Protein AF-A0A815UZZ3-F1 (afdb_monomer_lite)

InterPro domains:
  IPR026183 Taxilin family [PF09728] (114-418)
  IPR026183 Taxilin family [PTHR16127] (16-472)

Organism: Adineta ricciae (NCBI:txid249248)

Sequence (493 aa):
MTTTTTSDQQSEMTDENLAITSDEQLSQIIDSINLSTACEDSTNDDSQVQLSTAATRTSGQTAIGAKLVKKLETLAATSKENSDKSSSPTATGNDASSLIMNDPESRRNITKLAKSIMKGLTDSDTEKNLLTLATKVAELQEQQRTLLTKSNELEKRTTTYTRERDHISLENSRIIAAKTKLESLCRELHKHNQQIREESAQQQREDEAKRRELATKFQTTIDEIAAQLNDYSEKSAALREQNIQLSEQLPNVVKNYELRQKELETALKKRELELRLTEATLEQSNTLLNERNELVKQEKQVSEAERLLLNKKCEELAESEKTLRVQVQEYSDRYKEFQGAIQSSSQKVSSCHGEIEKMGKKIKKLEKERGDFQRRWEISEQNQKKASEDYRLLEKEKRQIDTKLEKFDKLSRALQQERTELQTTIKNLSKSSNDGDQSTVVADSSEKVSNGHHESKTDSVTPISTVTDENTPNAEPANLYDSELGRIANTVD

Structure (mmCIF, N/CA/C/O backbone):
data_AF-A0A815UZZ3-F1
#
_entry.id   AF-A0A815UZZ3-F1
#
loop_
_atom_site.group_PDB
_atom_site.id
_atom_site.type_symbol
_atom_site.label_atom_id
_atom_site.label_alt_id
_atom_site.label_comp_id
_atom_site.label_asym_id
_atom_site.label_entity_id
_atom_site.label_seq_id
_atom_site.pdbx_PDB_ins_code
_atom_site.Cartn_x
_atom_site.Cartn_y
_atom_site.Cartn_z
_atom_site.occupancy
_atom_site.B_iso_or_equiv
_atom_site.auth_seq_id
_atom_site.auth_comp_id
_atom_site.auth_asym_id
_atom_site.auth_atom_id
_atom_site.pdbx_PDB_model_num
ATOM 1 N N . MET A 1 1 ? 39.518 37.582 21.199 1.00 40.84 1 MET A N 1
ATOM 2 C CA . MET A 1 1 ? 38.629 37.327 22.355 1.00 40.84 1 MET A CA 1
ATOM 3 C C . MET A 1 1 ? 38.549 35.825 22.547 1.00 40.84 1 MET A C 1
ATOM 5 O O . MET A 1 1 ? 38.556 35.122 21.547 1.00 40.84 1 MET A O 1
ATOM 9 N N . THR A 1 2 ? 38.537 35.347 23.789 1.00 42.22 2 THR A N 1
ATOM 10 C CA . THR A 1 2 ? 38.596 33.916 24.132 1.00 42.22 2 THR A CA 1
ATOM 11 C C . THR A 1 2 ? 37.480 33.565 25.108 1.00 42.22 2 THR A C 1
ATOM 13 O O . THR A 1 2 ? 37.436 34.117 26.205 1.00 42.22 2 THR A O 1
ATOM 16 N N . THR A 1 3 ? 36.616 32.640 24.698 1.00 40.81 3 THR A N 1
ATOM 17 C CA . THR A 1 3 ? 35.542 32.009 25.482 1.00 40.81 3 THR A CA 1
ATOM 18 C C . THR A 1 3 ? 35.491 30.550 25.010 1.00 40.81 3 THR A C 1
ATOM 20 O O . THR A 1 3 ? 35.263 30.331 23.824 1.00 40.81 3 THR A O 1
ATOM 23 N N . THR A 1 4 ? 35.956 29.553 25.766 1.00 44.59 4 THR A N 1
ATOM 24 C CA . THR A 1 4 ? 35.408 29.013 27.031 1.00 44.59 4 THR A CA 1
ATOM 25 C C . THR A 1 4 ? 34.146 28.183 26.796 1.00 44.59 4 THR A C 1
ATOM 27 O O . THR A 1 4 ? 33.052 28.738 26.755 1.00 44.59 4 THR A O 1
ATOM 30 N N . THR A 1 5 ? 34.314 26.857 26.734 1.00 41.84 5 THR A N 1
ATOM 31 C CA . THR A 1 5 ? 33.225 25.869 26.824 1.00 41.84 5 THR A CA 1
ATOM 32 C C . THR A 1 5 ? 33.772 24.561 27.408 1.00 41.84 5 THR A C 1
ATOM 34 O O . THR A 1 5 ? 34.442 23.804 26.709 1.00 41.84 5 THR A O 1
ATOM 37 N N . THR A 1 6 ? 33.511 24.303 28.694 1.00 48.56 6 THR A N 1
ATOM 38 C CA . THR A 1 6 ? 33.882 23.043 29.370 1.00 48.56 6 THR A CA 1
ATOM 39 C C . THR A 1 6 ? 32.896 22.760 30.512 1.00 48.56 6 THR A C 1
ATOM 41 O O . THR A 1 6 ? 33.155 23.144 31.649 1.00 48.56 6 THR A O 1
ATOM 44 N N . SER A 1 7 ? 31.727 22.173 30.218 1.00 49.84 7 SER A N 1
ATOM 45 C CA . SER A 1 7 ? 30.685 21.906 31.232 1.00 49.84 7 SER A CA 1
ATOM 46 C C . SER A 1 7 ? 29.602 20.914 30.756 1.00 49.84 7 SER A C 1
ATOM 48 O O . SER A 1 7 ? 28.433 21.274 30.727 1.00 49.84 7 SER A O 1
ATOM 50 N N . ASP A 1 8 ? 29.968 19.673 30.411 1.00 49.50 8 ASP A N 1
ATOM 51 C CA . ASP A 1 8 ? 29.010 18.630 29.968 1.00 49.50 8 ASP A CA 1
ATOM 52 C C . ASP A 1 8 ? 29.375 17.214 30.485 1.00 49.50 8 ASP A C 1
ATOM 54 O O . ASP A 1 8 ? 29.309 16.229 29.760 1.00 49.50 8 ASP A O 1
ATOM 58 N N . GLN A 1 9 ? 29.820 17.089 31.746 1.00 51.16 9 GLN A N 1
ATOM 59 C CA . GLN A 1 9 ? 30.156 15.784 32.368 1.00 51.16 9 GLN A CA 1
ATOM 60 C C . GLN A 1 9 ? 29.661 15.626 33.822 1.00 51.16 9 GLN A C 1
ATOM 62 O O . GLN A 1 9 ? 30.222 14.858 34.599 1.00 51.16 9 GLN A O 1
ATOM 67 N N . GLN A 1 10 ? 28.614 16.360 34.219 1.00 49.00 10 GLN A N 1
ATOM 68 C CA . GLN A 1 10 ? 27.991 16.218 35.550 1.00 49.00 10 GLN A CA 1
ATOM 69 C C . GLN A 1 10 ? 26.473 15.970 35.522 1.00 49.00 10 GLN A C 1
ATOM 71 O O . GLN A 1 10 ? 25.882 15.846 36.589 1.00 49.00 10 GLN A O 1
ATOM 76 N N . SER A 1 11 ? 25.849 15.852 34.341 1.00 51.97 11 SER A N 1
ATOM 77 C CA . SER A 1 11 ? 24.396 15.628 34.222 1.00 51.97 11 SER A CA 1
ATOM 78 C C . SER A 1 11 ? 23.978 14.163 34.035 1.00 51.97 11 SER A C 1
ATOM 80 O O . SER A 1 11 ? 22.811 13.861 34.233 1.00 51.97 11 SER A O 1
ATOM 82 N N . GLU A 1 12 ? 24.877 13.246 33.656 1.00 52.84 12 GLU A N 1
ATOM 83 C CA . GLU A 1 12 ? 24.492 11.841 33.395 1.00 52.84 12 GLU A CA 1
ATOM 84 C C . GLU A 1 12 ? 24.371 10.998 34.679 1.00 52.84 12 GLU A C 1
ATOM 86 O O . GLU A 1 12 ? 23.471 10.170 34.791 1.00 52.84 12 GLU A O 1
ATOM 91 N N . MET A 1 13 ? 25.210 11.235 35.698 1.00 50.84 13 MET A N 1
ATOM 92 C CA . MET A 1 13 ? 25.187 10.424 36.932 1.00 50.84 13 MET A CA 1
ATOM 93 C C . MET A 1 13 ? 23.983 10.695 37.853 1.00 50.84 13 MET A C 1
ATOM 95 O O . MET A 1 13 ? 23.761 9.931 38.795 1.00 50.84 13 MET A O 1
ATOM 99 N N . THR A 1 14 ? 23.218 11.772 37.646 1.00 56.09 14 THR A N 1
ATOM 100 C CA . THR A 1 14 ? 22.005 12.035 38.442 1.00 56.09 14 THR A CA 1
ATOM 101 C C . THR A 1 14 ? 20.847 11.146 38.017 1.00 56.09 14 THR A C 1
ATOM 103 O O . THR A 1 14 ? 20.116 10.652 38.874 1.00 56.09 14 THR A O 1
ATOM 106 N N . ASP A 1 15 ? 20.714 10.896 36.717 1.00 54.84 15 ASP A N 1
ATOM 107 C CA . ASP A 1 15 ? 19.527 10.259 36.152 1.00 54.84 15 ASP A CA 1
ATOM 108 C C . ASP A 1 15 ? 19.588 8.730 36.308 1.00 54.84 15 ASP A C 1
ATOM 110 O O . ASP A 1 15 ? 18.574 8.117 36.640 1.00 54.84 15 ASP A O 1
ATOM 114 N N . GLU A 1 16 ? 20.779 8.115 36.222 1.00 55.72 16 GLU A N 1
ATOM 115 C CA . GLU A 1 16 ? 20.967 6.699 36.593 1.00 55.72 16 GLU A CA 1
ATOM 116 C C . GLU A 1 16 ? 20.624 6.436 38.069 1.00 55.72 16 GLU A C 1
ATOM 118 O O . GLU A 1 16 ? 19.919 5.476 38.379 1.00 55.72 16 GLU A O 1
ATOM 123 N N . ASN A 1 17 ? 21.054 7.303 38.996 1.00 54.53 17 ASN A N 1
ATOM 124 C CA . ASN A 1 17 ? 20.711 7.150 40.416 1.00 54.53 17 ASN A CA 1
ATOM 125 C C . ASN A 1 17 ? 19.205 7.334 40.669 1.00 54.53 17 ASN A C 1
ATOM 127 O O . ASN A 1 17 ? 18.634 6.643 41.516 1.00 54.53 17 ASN A O 1
ATOM 131 N N . LEU A 1 18 ? 18.546 8.229 39.927 1.00 55.91 18 LEU A N 1
ATOM 132 C CA . LEU A 1 18 ? 17.100 8.426 40.020 1.00 55.91 18 LEU A CA 1
ATOM 133 C C . LEU A 1 18 ? 16.324 7.210 39.475 1.00 55.91 18 LEU A C 1
ATOM 135 O O . LEU A 1 18 ? 15.324 6.805 40.072 1.00 55.91 18 LEU A O 1
ATOM 139 N N . ALA A 1 19 ? 16.814 6.588 38.397 1.00 58.09 19 ALA A N 1
ATOM 140 C CA . ALA A 1 19 ? 16.261 5.351 37.844 1.00 58.09 19 ALA A CA 1
ATOM 141 C C . ALA A 1 19 ? 16.418 4.163 38.811 1.00 58.09 19 ALA A C 1
ATOM 143 O O . ALA A 1 19 ? 15.424 3.520 39.142 1.00 58.09 19 ALA A O 1
ATOM 144 N N . ILE A 1 20 ? 17.625 3.929 39.345 1.00 57.84 20 ILE A N 1
ATOM 145 C CA . ILE A 1 20 ? 17.899 2.845 40.310 1.00 57.84 20 ILE A CA 1
ATOM 146 C C . ILE A 1 20 ? 17.024 2.991 41.565 1.00 57.84 20 ILE A C 1
ATOM 148 O O . ILE A 1 20 ? 16.401 2.025 42.005 1.00 57.84 20 ILE A O 1
ATOM 152 N N . THR A 1 21 ? 16.898 4.213 42.097 1.00 60.72 21 THR A N 1
ATOM 153 C CA . THR A 1 21 ? 16.012 4.497 43.242 1.00 60.72 21 THR A CA 1
ATOM 154 C C . THR A 1 21 ? 14.542 4.186 42.924 1.00 60.72 21 THR A C 1
ATOM 156 O O . THR A 1 21 ? 13.797 3.766 43.807 1.00 60.72 21 THR A O 1
ATOM 159 N N . SER A 1 22 ? 14.107 4.366 41.673 1.00 65.44 22 SER A N 1
ATOM 160 C CA . SER A 1 22 ? 12.721 4.112 41.259 1.00 65.44 22 SER A CA 1
ATOM 161 C C . SER A 1 22 ? 12.410 2.617 41.116 1.00 65.44 22 SER A C 1
ATOM 163 O O . SER A 1 22 ? 11.340 2.182 41.543 1.00 65.44 22 SER A O 1
ATOM 165 N N . ASP A 1 23 ? 13.342 1.818 40.589 1.00 68.94 23 ASP A N 1
ATOM 166 C CA . ASP A 1 23 ? 13.182 0.359 40.486 1.00 68.94 23 ASP A CA 1
ATOM 167 C C . ASP A 1 23 ? 13.183 -0.320 41.867 1.00 68.94 23 ASP A C 1
ATOM 169 O O . ASP A 1 23 ? 12.375 -1.216 42.120 1.00 68.94 23 ASP A O 1
ATOM 173 N N . GLU A 1 24 ? 14.017 0.137 42.808 1.00 71.44 24 GLU A N 1
ATOM 174 C CA . GLU A 1 24 ? 14.023 -0.417 44.170 1.00 71.44 24 GLU A CA 1
ATOM 175 C C . GLU A 1 24 ? 12.734 -0.062 44.943 1.00 71.44 24 GLU A C 1
ATOM 177 O O . GLU A 1 24 ? 12.187 -0.902 45.663 1.00 71.44 24 GLU A O 1
ATOM 182 N N . GLN A 1 25 ? 12.172 1.135 44.724 1.00 68.62 25 GLN A N 1
ATOM 183 C CA . GLN A 1 25 ? 10.830 1.497 45.206 1.00 68.62 25 GLN A CA 1
ATOM 184 C C . GLN A 1 25 ? 9.734 0.616 44.574 1.00 68.62 25 GLN A C 1
ATOM 186 O O . GLN A 1 25 ? 8.835 0.158 45.281 1.00 68.62 25 GLN A O 1
ATOM 191 N N . LEU A 1 26 ? 9.808 0.334 43.266 1.00 71.75 26 LEU A N 1
ATOM 192 C CA . LEU A 1 26 ? 8.860 -0.550 42.576 1.00 71.75 26 LEU A CA 1
ATOM 193 C C . LEU A 1 26 ? 8.918 -1.989 43.105 1.00 71.75 26 LEU A C 1
ATOM 195 O O . LEU A 1 26 ? 7.863 -2.574 43.354 1.00 71.75 26 LEU A O 1
ATOM 199 N N . SER A 1 27 ? 10.111 -2.539 43.353 1.00 75.62 27 SER A N 1
ATOM 200 C CA . SER A 1 27 ? 10.255 -3.873 43.955 1.00 75.62 27 SER A CA 1
ATOM 201 C C . SER A 1 27 ? 9.620 -3.931 45.347 1.00 75.62 27 SER A C 1
ATOM 203 O O . SER A 1 27 ? 8.830 -4.831 45.621 1.00 75.62 27 SER A O 1
ATOM 205 N N . GLN A 1 28 ? 9.870 -2.931 46.201 1.00 70.75 28 GLN A N 1
ATOM 206 C CA . GLN A 1 28 ? 9.272 -2.868 47.543 1.00 70.75 28 GLN A CA 1
ATOM 207 C C . GLN A 1 28 ? 7.737 -2.749 47.507 1.00 70.75 28 GLN A C 1
ATOM 209 O O . GLN A 1 28 ? 7.056 -3.300 48.376 1.00 70.75 28 GLN A O 1
ATOM 214 N N . ILE A 1 29 ? 7.168 -2.082 46.497 1.00 70.62 29 ILE A N 1
ATOM 215 C CA . ILE A 1 29 ? 5.712 -2.021 46.280 1.00 70.62 29 ILE A CA 1
ATOM 216 C C . ILE A 1 29 ? 5.164 -3.383 45.826 1.00 70.62 29 ILE A C 1
ATOM 218 O O . ILE A 1 29 ? 4.139 -3.823 46.346 1.00 70.62 29 ILE A O 1
ATOM 222 N N . ILE A 1 30 ? 5.844 -4.075 44.906 1.00 72.44 30 ILE A N 1
ATOM 223 C CA . ILE A 1 30 ? 5.445 -5.411 44.430 1.00 72.44 30 ILE A CA 1
ATOM 224 C C . ILE A 1 30 ? 5.482 -6.432 45.576 1.00 72.44 30 ILE A C 1
ATOM 226 O O . ILE A 1 30 ? 4.512 -7.166 45.770 1.00 72.44 30 ILE A O 1
ATOM 230 N N . ASP A 1 31 ? 6.539 -6.433 46.390 1.00 71.25 31 ASP A N 1
ATOM 231 C CA . ASP A 1 31 ? 6.649 -7.312 47.558 1.00 71.25 31 ASP A CA 1
ATOM 232 C C . ASP A 1 31 ? 5.587 -6.994 48.624 1.00 71.25 31 ASP A C 1
ATOM 234 O O . ASP A 1 31 ? 5.004 -7.909 49.209 1.00 71.25 31 ASP A O 1
ATOM 238 N N . SER A 1 32 ? 5.252 -5.713 48.821 1.00 66.69 32 SER A N 1
ATOM 239 C CA . SER A 1 32 ? 4.162 -5.294 49.718 1.00 66.69 32 SER A CA 1
ATOM 240 C C . SER A 1 32 ? 2.786 -5.779 49.243 1.00 66.69 32 SER A C 1
ATOM 242 O O . SER A 1 32 ? 1.958 -6.183 50.061 1.00 66.69 32 SER A O 1
ATOM 244 N N . ILE A 1 33 ? 2.536 -5.774 47.928 1.00 67.12 33 ILE A N 1
ATOM 245 C CA . ILE A 1 33 ? 1.296 -6.294 47.333 1.00 67.12 33 ILE A CA 1
ATOM 246 C C . ILE A 1 33 ? 1.236 -7.819 47.491 1.00 67.12 33 ILE A C 1
ATOM 248 O O . ILE A 1 33 ? 0.249 -8.334 48.014 1.00 67.12 33 ILE A O 1
ATOM 252 N N . ASN A 1 34 ? 2.308 -8.534 47.137 1.00 59.88 34 ASN A N 1
ATOM 253 C CA . ASN A 1 34 ? 2.381 -9.993 47.267 1.00 59.88 34 ASN A CA 1
ATOM 254 C C . ASN A 1 34 ? 2.191 -10.459 48.722 1.00 59.88 34 ASN A C 1
ATOM 256 O O . ASN A 1 34 ? 1.474 -11.429 48.971 1.00 59.88 34 ASN A O 1
ATOM 260 N N . LEU A 1 35 ? 2.768 -9.743 49.696 1.00 53.22 35 LEU A N 1
ATOM 261 C CA . LEU A 1 35 ? 2.595 -10.042 51.121 1.00 53.22 35 LEU A CA 1
ATOM 262 C C . LEU A 1 35 ? 1.160 -9.770 51.613 1.00 53.22 35 LEU A C 1
ATOM 264 O O . LEU A 1 35 ? 0.691 -10.446 52.527 1.00 53.22 35 LEU A O 1
ATOM 268 N N . SER A 1 36 ? 0.440 -8.829 50.990 1.00 51.28 36 SER A N 1
ATOM 269 C CA . SER A 1 36 ? -0.985 -8.607 51.261 1.00 51.28 36 SER A CA 1
ATOM 270 C C . SER A 1 36 ? -1.883 -9.681 50.638 1.00 51.28 36 SER A C 1
ATOM 272 O O . SER A 1 36 ? -2.928 -9.983 51.206 1.00 51.28 36 SER A O 1
ATOM 274 N N . THR A 1 37 ? -1.503 -10.266 49.497 1.00 49.53 37 THR A N 1
ATOM 275 C CA . THR A 1 37 ? -2.266 -11.345 48.838 1.00 49.53 37 THR A CA 1
ATOM 276 C C . THR A 1 37 ? -2.049 -12.710 49.505 1.00 49.53 37 THR A C 1
ATOM 278 O O . THR A 1 37 ? -2.945 -13.547 49.502 1.00 49.53 37 THR A O 1
ATOM 281 N N . ALA A 1 38 ? -0.899 -12.935 50.148 1.00 41.97 38 ALA A N 1
ATOM 282 C CA . ALA A 1 38 ? -0.565 -14.199 50.815 1.00 41.97 38 ALA A CA 1
ATOM 283 C C . ALA A 1 38 ? -1.305 -14.464 52.153 1.00 41.97 38 ALA A C 1
ATOM 285 O O . ALA A 1 38 ? -1.009 -15.455 52.820 1.00 41.97 38 ALA A O 1
ATOM 286 N N . CYS A 1 39 ? -2.240 -13.597 52.564 1.00 43.06 39 CYS A N 1
ATOM 287 C CA . CYS A 1 39 ? -2.885 -13.640 53.885 1.00 43.06 39 CYS A CA 1
ATOM 288 C C . CYS A 1 39 ? -4.360 -14.092 53.899 1.00 43.06 39 CYS A C 1
ATOM 290 O O . CYS A 1 39 ? -4.926 -14.186 54.987 1.00 43.06 39 CYS A O 1
ATOM 292 N N . GLU A 1 40 ? -4.993 -14.376 52.753 1.00 44.38 40 GLU A N 1
ATOM 293 C CA . GLU A 1 40 ? -6.433 -14.721 52.711 1.00 44.38 40 GLU A CA 1
ATOM 294 C C . GLU A 1 40 ? -6.733 -16.235 52.595 1.00 44.38 40 GLU A C 1
ATOM 296 O O . GLU A 1 40 ? -7.820 -16.672 52.968 1.00 44.38 40 GLU A O 1
ATOM 301 N N . ASP A 1 41 ? -5.759 -17.071 52.213 1.00 43.12 41 ASP A N 1
ATOM 302 C CA . ASP A 1 41 ? -5.927 -18.529 52.035 1.00 43.12 41 ASP A CA 1
ATOM 303 C C . ASP A 1 41 ? -5.676 -19.362 53.321 1.00 43.12 41 ASP A C 1
ATOM 305 O O . ASP A 1 41 ? -4.924 -20.337 53.320 1.00 43.12 41 ASP A O 1
ATOM 309 N N . SER A 1 42 ? -6.306 -18.998 54.451 1.00 46.12 42 SER A N 1
ATOM 310 C CA . SER A 1 42 ? -6.458 -19.900 55.619 1.00 46.12 42 SER A CA 1
ATOM 311 C C . SER A 1 42 ? -7.408 -19.364 56.711 1.00 46.12 42 SER A C 1
ATOM 313 O O . SER A 1 42 ? -6.947 -18.824 57.718 1.00 46.12 42 SER A O 1
ATOM 315 N N . THR A 1 43 ? -8.726 -19.584 56.585 1.00 43.50 43 THR A N 1
ATOM 316 C CA . THR A 1 43 ? -9.605 -20.167 57.643 1.00 43.50 43 THR A CA 1
ATOM 317 C C . THR A 1 43 ? -11.101 -20.034 57.316 1.00 43.50 43 THR A C 1
ATOM 319 O O . THR A 1 43 ? -11.679 -18.965 57.481 1.00 43.50 43 THR A O 1
ATOM 322 N N . ASN A 1 44 ? -11.743 -21.145 56.927 1.00 38.84 44 ASN A N 1
ATOM 323 C CA . ASN A 1 44 ? -13.035 -21.639 57.450 1.00 38.84 44 ASN A CA 1
ATOM 324 C C . ASN A 1 44 ? -13.657 -22.662 56.486 1.00 38.84 44 ASN A C 1
ATOM 326 O O . ASN A 1 44 ? -14.452 -22.314 55.616 1.00 38.84 44 ASN A O 1
ATOM 330 N N . ASP A 1 45 ? -13.359 -23.934 56.730 1.00 41.38 45 ASP A N 1
ATOM 331 C CA . ASP A 1 45 ? -14.334 -25.006 56.532 1.00 41.38 45 ASP A CA 1
ATOM 332 C C . ASP A 1 45 ? -14.611 -25.643 57.911 1.00 41.38 45 ASP A C 1
ATOM 334 O O . ASP A 1 45 ? -13.854 -25.419 58.860 1.00 41.38 45 ASP A O 1
ATOM 338 N N . ASP A 1 46 ? -15.706 -26.389 58.038 1.00 41.69 46 ASP A N 1
ATOM 339 C CA . ASP A 1 46 ? -16.133 -27.113 59.246 1.00 41.69 46 ASP A CA 1
ATOM 340 C C . ASP A 1 46 ? -16.317 -26.278 60.540 1.00 41.69 46 ASP A C 1
ATOM 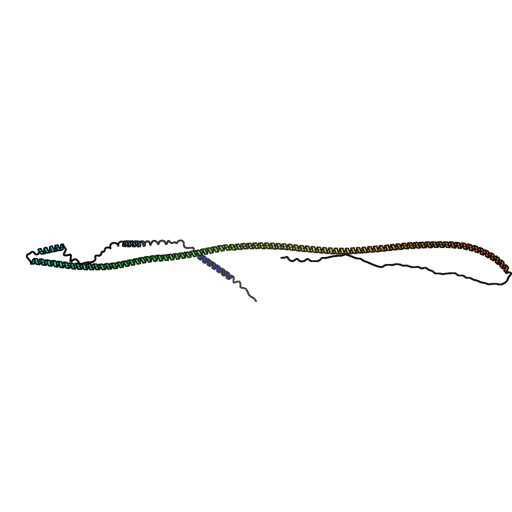342 O O . ASP A 1 46 ? -15.606 -26.415 61.538 1.00 41.69 46 ASP A O 1
ATOM 346 N N . SER A 1 47 ? -17.384 -25.463 60.587 1.00 39.16 47 SER A N 1
ATOM 347 C CA . SER A 1 47 ? -18.040 -25.063 61.856 1.00 39.16 47 SER A CA 1
ATOM 348 C C . SER A 1 47 ? -19.514 -24.640 61.711 1.00 39.16 47 SER A C 1
ATOM 350 O O . SER A 1 47 ? -19.974 -23.691 62.351 1.00 39.16 47 SER A O 1
ATOM 352 N N . GLN A 1 48 ? -20.318 -25.365 60.919 1.00 33.41 48 GLN A N 1
ATOM 353 C CA . GLN A 1 48 ? -21.775 -25.150 60.911 1.00 33.41 48 GLN A CA 1
ATOM 354 C C . GLN A 1 48 ? -22.440 -25.778 62.154 1.00 33.41 48 GLN A C 1
ATOM 356 O O . GLN A 1 48 ? -23.025 -26.861 62.116 1.00 33.41 48 GLN A O 1
ATOM 361 N N . VAL A 1 49 ? -22.346 -25.073 63.285 1.00 37.88 49 VAL A N 1
ATOM 362 C CA . VAL A 1 49 ? -22.969 -25.456 64.562 1.00 37.88 49 VAL A CA 1
ATOM 363 C C . VAL A 1 49 ? -24.486 -25.610 64.400 1.00 37.88 49 VAL A C 1
ATOM 365 O O . VAL A 1 49 ? -25.185 -24.662 64.042 1.00 37.88 49 VAL A O 1
ATOM 368 N N . GLN A 1 50 ? -25.014 -26.793 64.735 1.00 35.38 50 GLN A N 1
ATOM 369 C CA . GLN A 1 50 ? -26.451 -27.094 64.711 1.00 35.38 50 GLN A CA 1
ATOM 370 C C . GLN A 1 50 ? -27.220 -26.352 65.820 1.00 35.38 50 GLN A C 1
ATOM 372 O O . GLN A 1 50 ? -27.612 -26.920 66.840 1.00 35.38 50 GLN A O 1
ATOM 377 N N . LEU A 1 51 ? -27.492 -25.065 65.607 1.00 35.25 51 LEU A N 1
ATOM 378 C CA . LEU A 1 51 ? -28.280 -24.219 66.509 1.00 35.25 51 LEU A CA 1
ATOM 379 C C . LEU A 1 51 ? -29.800 -24.407 66.294 1.00 35.25 51 LEU A C 1
ATOM 381 O O . LEU A 1 51 ? -30.567 -23.458 66.154 1.00 35.25 51 LEU A O 1
ATOM 385 N N . SER A 1 52 ? -30.239 -25.671 66.261 1.00 37.16 52 SER A N 1
ATOM 386 C CA . SER A 1 52 ? -31.565 -26.107 65.790 1.00 37.16 52 SER A CA 1
ATOM 387 C C . SER A 1 52 ? -32.375 -26.936 66.805 1.00 37.16 52 SER A C 1
ATOM 389 O O . SER A 1 52 ? -33.262 -27.693 66.420 1.00 37.16 52 SER A O 1
ATOM 391 N N . THR A 1 53 ? -32.146 -26.771 68.118 1.00 39.72 53 THR A N 1
ATOM 392 C CA . THR A 1 53 ? -32.944 -27.450 69.174 1.00 39.72 53 THR A CA 1
ATOM 393 C C . THR A 1 53 ? -33.480 -26.488 70.249 1.00 39.72 53 THR A C 1
ATOM 395 O O . THR A 1 53 ? -33.175 -26.607 71.432 1.00 39.72 53 THR A O 1
ATOM 398 N N . ALA A 1 54 ? -34.322 -25.528 69.846 1.00 32.75 54 ALA A N 1
ATOM 399 C CA . ALA A 1 54 ? -35.030 -24.618 70.766 1.00 32.75 54 ALA A CA 1
ATOM 400 C C . ALA A 1 54 ? -36.541 -24.451 70.463 1.00 32.75 54 ALA A C 1
ATOM 402 O O . ALA A 1 54 ? -37.184 -23.530 70.961 1.00 32.75 54 ALA A O 1
ATOM 403 N N . ALA A 1 55 ? -37.134 -25.351 69.667 1.00 34.94 55 ALA A N 1
ATOM 404 C CA . ALA A 1 55 ? -38.489 -25.208 69.109 1.00 34.94 55 ALA A CA 1
ATOM 405 C C . ALA A 1 55 ? -39.601 -26.014 69.832 1.00 34.94 55 ALA A C 1
ATOM 407 O O . ALA A 1 55 ? -40.675 -26.229 69.277 1.00 34.94 55 ALA A O 1
ATOM 408 N N . THR A 1 56 ? -39.377 -26.476 71.068 1.00 44.22 56 THR A N 1
ATOM 409 C CA . THR A 1 56 ? -40.277 -27.417 71.782 1.00 44.22 56 THR A CA 1
ATOM 410 C C . THR A 1 56 ? -40.862 -26.884 73.101 1.00 44.22 56 THR A C 1
ATOM 412 O O . THR A 1 56 ? -41.271 -27.664 73.962 1.00 44.22 56 THR A O 1
ATOM 415 N N . ARG A 1 57 ? -40.961 -25.555 73.284 1.00 44.44 57 ARG A N 1
ATOM 416 C CA . ARG A 1 57 ? -41.496 -24.929 74.521 1.00 44.44 57 ARG A CA 1
ATOM 417 C C . ARG A 1 57 ? -42.684 -23.961 74.356 1.00 44.44 57 ARG A C 1
ATOM 419 O O . ARG A 1 57 ? -42.946 -23.170 75.254 1.00 44.44 57 ARG A O 1
ATOM 426 N N . THR A 1 58 ? -43.473 -24.081 73.286 1.00 42.12 58 THR A N 1
ATOM 427 C CA . THR A 1 58 ? -44.710 -23.279 73.081 1.00 42.12 58 THR A CA 1
ATOM 428 C C . THR A 1 58 ? -46.007 -24.086 72.918 1.00 42.12 58 THR A C 1
ATOM 430 O O . THR A 1 58 ? -47.085 -23.504 72.905 1.00 42.12 58 THR A O 1
ATOM 433 N N . SER A 1 59 ? -45.957 -25.425 72.920 1.00 42.62 59 SER A N 1
ATOM 434 C CA . SER A 1 59 ? -47.167 -26.280 72.898 1.00 42.62 59 SER A CA 1
ATOM 435 C C . SER A 1 59 ? -47.980 -26.243 74.217 1.00 42.62 59 SER A C 1
ATOM 437 O O . SER A 1 59 ? -49.165 -26.570 74.254 1.00 42.62 59 SER A O 1
ATOM 439 N N . GLY A 1 60 ? -47.364 -25.812 75.326 1.00 45.91 60 GLY A N 1
ATOM 440 C CA . GLY A 1 60 ? -47.950 -25.924 76.670 1.00 45.91 60 GLY A CA 1
ATOM 441 C C . GLY A 1 60 ? -49.075 -24.937 77.015 1.00 45.91 60 GLY A C 1
ATOM 442 O O . GLY A 1 60 ? -49.923 -25.262 77.844 1.00 45.91 60 GLY A O 1
ATOM 443 N N . GLN A 1 61 ? -49.115 -23.741 76.415 1.00 48.03 61 GLN A N 1
ATOM 444 C CA . GLN A 1 61 ? -50.042 -22.679 76.851 1.00 48.03 61 GLN A CA 1
ATOM 445 C C . GLN A 1 61 ? -51.419 -22.749 76.168 1.00 48.03 61 GLN A C 1
ATOM 447 O O . GLN A 1 61 ? -52.441 -22.528 76.825 1.00 48.03 61 GLN A O 1
ATOM 452 N N . THR A 1 62 ? -51.489 -23.155 74.898 1.00 51.31 62 THR A N 1
ATOM 453 C CA . THR A 1 62 ? -52.752 -23.270 74.139 1.00 51.31 62 THR A CA 1
ATOM 454 C C . THR A 1 62 ? -53.712 -24.295 74.759 1.00 51.31 62 THR A C 1
ATOM 456 O O . THR A 1 62 ? -54.928 -24.091 74.787 1.00 51.31 62 THR A O 1
ATOM 459 N N . ALA A 1 63 ? -53.170 -25.371 75.343 1.00 50.69 63 ALA A N 1
ATOM 460 C CA . ALA A 1 63 ? -53.940 -26.413 76.024 1.00 50.69 63 ALA A CA 1
ATOM 461 C C . ALA A 1 63 ? -54.605 -25.943 77.335 1.00 50.69 63 ALA A C 1
ATOM 463 O O . ALA A 1 63 ? -55.619 -26.514 77.747 1.00 50.69 63 ALA A O 1
ATOM 464 N N . ILE A 1 64 ? -54.061 -24.911 77.991 1.00 55.81 64 ILE A N 1
ATOM 465 C CA . ILE A 1 64 ? -54.624 -24.343 79.226 1.00 55.81 64 ILE A CA 1
ATOM 466 C C . ILE A 1 64 ? -55.790 -23.408 78.880 1.00 55.81 64 ILE A C 1
ATOM 468 O O . ILE A 1 64 ? -56.867 -23.542 79.463 1.00 55.81 64 ILE A O 1
ATOM 472 N N . GLY A 1 65 ? -55.623 -22.544 77.871 1.00 48.75 65 GLY A N 1
ATOM 473 C CA . GLY A 1 65 ? -56.697 -21.675 77.372 1.00 48.75 65 GLY A CA 1
ATOM 474 C C . GLY A 1 65 ? -57.932 -22.465 76.924 1.00 48.75 65 GLY A C 1
ATOM 475 O O . GLY A 1 65 ? -59.040 -22.202 77.394 1.00 48.75 65 GLY A O 1
ATOM 476 N N . ALA A 1 66 ? -57.742 -23.507 76.107 1.00 55.12 66 ALA A N 1
ATOM 477 C CA . ALA A 1 66 ? -58.836 -24.355 75.625 1.00 55.12 66 ALA A CA 1
ATOM 478 C C . ALA A 1 66 ? -59.598 -25.086 76.754 1.00 55.12 66 ALA A C 1
ATOM 480 O O . ALA A 1 66 ? -60.817 -25.253 76.676 1.00 55.12 66 ALA A O 1
ATOM 481 N N . LYS A 1 67 ? -58.905 -25.495 77.829 1.00 58.59 67 LYS A N 1
ATOM 482 C CA . LYS A 1 67 ? -59.539 -26.107 79.011 1.00 58.59 67 LYS A CA 1
ATOM 483 C C . LYS A 1 67 ? -60.314 -25.098 79.861 1.00 58.59 67 LYS A C 1
ATOM 485 O O . LYS A 1 67 ? -61.310 -25.481 80.471 1.00 58.59 67 LYS A O 1
ATOM 490 N N . LEU A 1 68 ? -59.895 -23.831 79.895 1.00 56.41 68 LEU A N 1
ATOM 491 C CA . LEU A 1 68 ? -60.599 -22.786 80.639 1.00 56.41 68 LEU A CA 1
ATOM 492 C C . LEU A 1 68 ? -61.890 -22.349 79.927 1.00 56.41 68 LEU A C 1
ATOM 494 O O . LEU A 1 68 ? -62.929 -22.250 80.576 1.00 56.41 68 LEU A O 1
ATOM 498 N N . VAL A 1 69 ? -61.847 -22.181 78.598 1.00 62.28 69 VAL A N 1
ATOM 499 C CA . VAL A 1 69 ? -63.026 -21.831 77.779 1.00 62.28 69 VAL A CA 1
ATOM 500 C C . VAL A 1 69 ? -64.114 -22.899 77.897 1.00 62.28 69 VAL A C 1
ATOM 502 O O . VAL A 1 69 ? -65.222 -22.578 78.322 1.00 62.28 69 VAL A O 1
ATOM 505 N N . LYS A 1 70 ? -63.789 -24.183 77.668 1.00 63.06 70 LYS A N 1
ATOM 506 C CA . LYS A 1 70 ? -64.777 -25.269 77.812 1.00 63.06 70 LYS A CA 1
ATOM 507 C C . LYS A 1 70 ? -65.392 -25.351 79.212 1.00 63.06 70 LYS A C 1
ATOM 509 O O . LYS A 1 70 ? -66.562 -25.697 79.335 1.00 63.06 70 LYS A O 1
ATOM 514 N N . LYS A 1 71 ? -64.637 -25.017 80.269 1.00 60.81 71 LYS A N 1
ATOM 515 C CA . LYS A 1 71 ? -65.157 -25.026 81.646 1.00 60.81 71 LYS A CA 1
ATOM 516 C C . LYS A 1 71 ? -66.114 -23.856 81.926 1.00 60.81 71 LYS A C 1
ATOM 518 O O . LYS A 1 71 ? -67.045 -24.016 82.715 1.00 60.81 71 LYS A O 1
ATOM 523 N N . LEU A 1 72 ? -65.922 -22.713 81.265 1.00 54.28 72 LEU A N 1
ATOM 524 C CA . LEU A 1 72 ? -66.841 -21.571 81.320 1.00 54.28 72 LEU A CA 1
ATOM 525 C C . LEU A 1 72 ? -68.129 -21.836 80.525 1.00 54.28 72 LEU A C 1
ATOM 527 O O . LEU A 1 72 ? -69.213 -21.564 81.036 1.00 54.28 72 LEU A O 1
ATOM 531 N N . GLU A 1 73 ? -68.040 -22.447 79.341 1.00 53.28 73 GLU A N 1
ATOM 532 C CA . GLU A 1 73 ? -69.222 -22.851 78.559 1.00 53.28 73 GLU A CA 1
ATOM 533 C C . GLU A 1 73 ? -70.106 -23.846 79.332 1.00 53.28 73 GLU A C 1
ATOM 535 O O . GLU A 1 73 ? -71.321 -23.660 79.414 1.00 53.28 73 GLU A O 1
ATOM 540 N N . THR A 1 74 ? -69.511 -24.843 80.004 1.00 54.03 74 THR A N 1
ATOM 541 C CA . THR A 1 74 ? -70.274 -25.789 80.844 1.00 54.03 74 THR A CA 1
ATOM 542 C C . THR A 1 74 ? -70.959 -25.147 82.054 1.00 54.03 74 THR A C 1
ATOM 544 O O . THR A 1 74 ? -71.935 -25.702 82.545 1.00 54.03 74 THR A O 1
ATOM 547 N N . LEU A 1 75 ? -70.487 -23.987 82.530 1.00 46.41 75 LEU A N 1
ATOM 548 C CA . LEU A 1 75 ? -71.111 -23.241 83.634 1.00 46.41 75 LEU A CA 1
ATOM 549 C C . LEU A 1 75 ? -72.217 -22.282 83.163 1.00 46.41 75 LEU A C 1
ATOM 551 O O . LEU A 1 75 ? -73.098 -21.937 83.948 1.00 46.41 75 LEU A O 1
ATOM 555 N N . ALA A 1 76 ? -72.211 -21.877 81.891 1.00 44.69 76 ALA A N 1
ATOM 556 C CA . ALA A 1 76 ? -73.292 -21.086 81.300 1.00 44.69 76 ALA A CA 1
ATOM 557 C C . ALA A 1 76 ? -74.545 -21.933 80.994 1.00 44.69 76 ALA A C 1
ATOM 559 O O . ALA A 1 76 ? -75.661 -21.413 81.006 1.00 44.69 76 ALA A O 1
ATOM 560 N N . ALA A 1 77 ? -74.375 -23.236 80.745 1.00 45.78 77 ALA A N 1
ATOM 561 C CA . ALA A 1 77 ? -75.463 -24.148 80.389 1.00 45.78 77 ALA A CA 1
ATOM 562 C C . ALA A 1 77 ? -76.400 -24.509 81.563 1.00 45.78 77 ALA A C 1
ATOM 564 O O . ALA A 1 77 ? -77.565 -24.824 81.339 1.00 45.78 77 ALA A O 1
ATOM 565 N N . THR A 1 78 ? -75.928 -24.452 82.812 1.00 46.03 78 THR A N 1
ATOM 566 C CA . THR A 1 78 ? -76.645 -24.972 83.996 1.00 46.03 78 THR A CA 1
ATOM 567 C C . THR A 1 78 ? -77.470 -23.923 84.755 1.00 46.03 78 THR A C 1
ATOM 569 O O . THR A 1 78 ? -77.729 -24.094 85.942 1.00 46.03 78 THR A O 1
ATOM 572 N N . SER A 1 79 ? -77.850 -22.814 84.112 1.00 43.81 79 SER A N 1
ATOM 573 C CA . SER A 1 79 ? -78.517 -21.676 84.774 1.00 43.81 79 SER A CA 1
ATOM 574 C C . SER A 1 79 ? -79.663 -21.084 83.936 1.00 43.81 79 SER A C 1
ATOM 576 O O . SER A 1 79 ? -79.808 -19.866 83.821 1.00 43.81 79 SER A O 1
ATOM 578 N N . LYS A 1 80 ? -80.449 -21.947 83.269 1.00 41.84 80 LYS A N 1
ATOM 579 C CA . LYS A 1 80 ? -81.534 -21.517 82.368 1.00 41.84 80 LYS A CA 1
ATOM 580 C C . LYS A 1 80 ? -82.789 -22.406 82.382 1.00 41.84 80 LYS A C 1
ATOM 582 O O . LYS A 1 80 ? -83.387 -22.653 81.342 1.00 41.84 80 LYS A O 1
ATOM 587 N N . GLU A 1 81 ? -83.219 -22.817 83.571 1.00 40.25 81 GLU A N 1
ATOM 588 C CA . GLU A 1 81 ? -84.582 -23.303 83.829 1.00 40.25 81 GLU A CA 1
ATOM 589 C C . GLU A 1 81 ? -85.133 -22.665 85.116 1.00 40.25 81 GLU A C 1
ATOM 591 O O . GLU A 1 81 ? -84.368 -22.298 86.005 1.00 40.25 81 GLU A O 1
ATOM 596 N N . ASN A 1 82 ? -86.465 -22.557 85.205 1.00 37.03 82 ASN A N 1
ATOM 597 C CA . ASN A 1 82 ? -87.245 -22.049 86.347 1.00 37.03 82 ASN A CA 1
ATOM 598 C C . ASN A 1 82 ? -87.124 -20.553 86.717 1.00 37.03 82 ASN A C 1
ATOM 600 O O . ASN A 1 82 ? -86.644 -20.222 87.798 1.00 37.03 82 ASN A O 1
ATOM 604 N N . SER A 1 83 ? -87.739 -19.663 85.922 1.00 36.75 83 SER A N 1
ATOM 605 C CA . SER A 1 83 ? -88.426 -18.471 86.475 1.00 36.75 83 SER A CA 1
ATOM 606 C C . SER A 1 83 ? -89.433 -17.828 85.499 1.00 36.75 83 SER A C 1
ATOM 608 O O . SER A 1 83 ? -89.226 -16.700 85.063 1.00 36.75 83 SER A O 1
ATOM 610 N N . ASP A 1 84 ? -90.534 -18.511 85.163 1.00 35.09 84 ASP A N 1
ATOM 611 C CA . ASP A 1 84 ? -91.618 -17.902 84.364 1.00 35.09 84 ASP A CA 1
ATOM 612 C C . ASP A 1 84 ? -93.018 -18.378 84.808 1.00 35.09 84 ASP A C 1
ATOM 614 O O . ASP A 1 84 ? -93.700 -19.156 84.139 1.00 35.09 84 ASP A O 1
ATOM 618 N N . LYS A 1 85 ? -93.422 -17.950 86.016 1.00 36.12 85 LYS A N 1
ATOM 619 C CA . LYS A 1 85 ? -94.817 -17.973 86.507 1.00 36.12 85 LYS A CA 1
ATOM 620 C C . LYS A 1 85 ? -94.968 -17.184 87.815 1.00 36.12 85 LYS A C 1
ATOM 622 O O . LYS A 1 85 ? -94.902 -17.737 88.908 1.00 36.12 85 LYS A O 1
ATOM 627 N N . SER A 1 86 ? -95.230 -15.885 87.698 1.00 30.59 86 SER A N 1
ATOM 628 C CA . SER A 1 86 ? -95.689 -15.042 88.812 1.00 30.59 86 SER A CA 1
ATOM 629 C C . SER A 1 86 ? -96.904 -14.218 88.385 1.00 30.59 86 SER A C 1
ATOM 631 O O . SER A 1 86 ? -96.817 -13.014 88.147 1.00 30.59 86 SER A O 1
ATOM 633 N N . SER A 1 87 ? -98.051 -14.886 88.262 1.00 30.75 87 SER A N 1
ATOM 634 C CA . SER A 1 87 ? -99.352 -14.222 88.157 1.00 30.75 87 SER A CA 1
ATOM 635 C C . SER A 1 87 ? -99.631 -13.430 89.435 1.00 30.75 87 SER A C 1
ATOM 637 O O . SER A 1 87 ? -99.597 -14.005 90.525 1.00 30.75 87 SER A O 1
ATOM 639 N N . SER A 1 88 ? -99.935 -12.141 89.317 1.00 32.72 88 SER A N 1
ATOM 640 C CA . SER A 1 88 ? -100.360 -11.322 90.452 1.00 32.72 88 SER A CA 1
ATOM 641 C C . SER A 1 88 ? -101.785 -11.670 90.907 1.00 32.72 88 SER A C 1
ATOM 643 O O . SER A 1 88 ? -102.679 -11.830 90.075 1.00 32.72 88 SER A O 1
ATOM 645 N N . PRO A 1 89 ? -102.034 -11.703 92.225 1.00 33.62 89 PRO A N 1
ATOM 646 C CA . PRO A 1 89 ? -103.345 -11.443 92.801 1.00 33.62 89 PRO A CA 1
ATOM 647 C C . PRO A 1 89 ? -103.333 -10.070 93.492 1.00 33.62 89 PRO A C 1
ATOM 649 O O . PRO A 1 89 ? -102.605 -9.849 94.462 1.00 33.62 89 PRO A O 1
ATOM 652 N N . THR A 1 90 ? -104.122 -9.124 92.981 1.00 29.30 90 THR A N 1
ATOM 653 C CA . THR A 1 90 ? -104.115 -7.732 93.456 1.00 29.30 90 THR A CA 1
ATOM 654 C C . THR A 1 90 ? -105.257 -7.454 94.438 1.00 29.30 90 THR A C 1
ATOM 656 O O . THR A 1 90 ? -106.416 -7.499 94.044 1.00 29.30 90 THR A O 1
ATOM 659 N N . ALA A 1 91 ? -104.899 -7.019 95.653 1.00 30.50 91 ALA A N 1
ATOM 660 C CA . ALA A 1 91 ? -105.726 -6.252 96.601 1.00 30.50 91 ALA A CA 1
ATOM 661 C C . ALA A 1 91 ? -106.983 -6.908 97.233 1.00 30.50 91 ALA A C 1
ATOM 663 O O . ALA A 1 91 ? -107.471 -7.951 96.819 1.00 30.50 91 ALA A O 1
ATOM 664 N N . THR A 1 92 ? -107.505 -6.202 98.251 1.00 30.69 92 THR A N 1
ATOM 665 C CA . THR A 1 92 ? -108.719 -6.461 99.067 1.00 30.69 92 THR A CA 1
ATOM 666 C C . THR A 1 92 ? -108.706 -7.750 99.914 1.00 30.69 92 THR A C 1
ATOM 668 O O . THR A 1 92 ? -108.389 -8.822 99.425 1.00 30.69 92 THR A O 1
ATOM 671 N N . GLY A 1 93 ? -109.011 -7.751 101.216 1.00 35.03 93 GLY A N 1
ATOM 672 C CA . GLY A 1 93 ? -109.312 -6.655 102.148 1.00 35.03 93 GLY A CA 1
ATOM 673 C C . GLY A 1 93 ? -110.789 -6.580 102.550 1.00 35.03 93 GLY A C 1
ATOM 674 O O . GLY A 1 93 ? -111.645 -6.389 101.698 1.00 35.03 93 GLY A O 1
ATOM 675 N N . ASN A 1 94 ? -111.038 -6.643 103.862 1.00 43.19 94 ASN A N 1
ATOM 676 C CA . ASN A 1 94 ? -112.315 -6.373 104.537 1.00 43.19 94 ASN A CA 1
ATOM 677 C C . ASN A 1 94 ? -113.516 -7.285 104.202 1.00 43.19 94 ASN A C 1
ATOM 679 O O . ASN A 1 94 ? -114.555 -6.782 103.785 1.00 43.19 94 ASN A O 1
ATOM 683 N N . ASP A 1 95 ? -113.454 -8.577 104.547 1.00 40.59 95 ASP A N 1
ATOM 684 C CA . ASP A 1 95 ? -114.659 -9.248 105.067 1.00 40.59 95 ASP A CA 1
ATOM 685 C C . ASP A 1 95 ? -114.321 -10.386 106.052 1.00 40.59 95 ASP A C 1
ATOM 687 O O . ASP A 1 95 ? -113.558 -11.297 105.739 1.00 40.59 95 ASP A O 1
ATOM 691 N N . ALA A 1 96 ? -114.857 -10.303 107.273 1.00 39.97 96 ALA A N 1
ATOM 692 C CA . ALA A 1 96 ? -114.633 -11.279 108.351 1.00 39.97 96 ALA A CA 1
ATOM 693 C C . ALA A 1 96 ? -115.777 -11.281 109.380 1.00 39.97 96 ALA A C 1
ATOM 695 O O . ALA A 1 96 ? -116.185 -12.338 109.863 1.00 39.97 96 ALA A O 1
ATOM 696 N N . SER A 1 97 ? -116.350 -10.108 109.678 1.00 47.12 97 SER A N 1
ATOM 697 C CA . SER A 1 97 ? -117.492 -9.965 110.594 1.00 47.12 97 SER A CA 1
ATOM 698 C C . SER A 1 97 ? -118.777 -10.640 110.089 1.00 47.12 97 SER A C 1
ATOM 700 O O . SER A 1 97 ? -119.655 -10.949 110.891 1.00 47.12 97 SER A O 1
ATOM 702 N N . SER A 1 98 ? -118.903 -10.882 108.779 1.00 47.44 98 SER A N 1
ATOM 703 C CA . SER A 1 98 ? -120.089 -11.479 108.145 1.00 47.44 98 SER A CA 1
ATOM 704 C C . SER A 1 98 ? -120.212 -13.001 108.330 1.00 47.44 98 SER A C 1
ATOM 706 O O . SER A 1 98 ? -121.323 -13.536 108.338 1.00 47.44 98 SER A O 1
ATOM 708 N N . LEU A 1 99 ? -119.094 -13.715 108.504 1.00 52.19 99 LEU A N 1
ATOM 709 C CA . LEU A 1 99 ? -119.059 -15.185 108.484 1.00 52.19 99 LEU A CA 1
ATOM 710 C C . LEU A 1 99 ? -119.416 -15.837 109.830 1.00 52.19 99 LEU A C 1
ATOM 712 O O . LEU A 1 99 ? -120.017 -16.913 109.859 1.00 52.19 99 LEU A O 1
ATOM 716 N N . ILE A 1 100 ? -119.089 -15.186 110.950 1.00 55.56 100 ILE A N 1
ATOM 717 C CA . ILE A 1 100 ? -119.084 -15.809 112.289 1.00 55.56 100 ILE A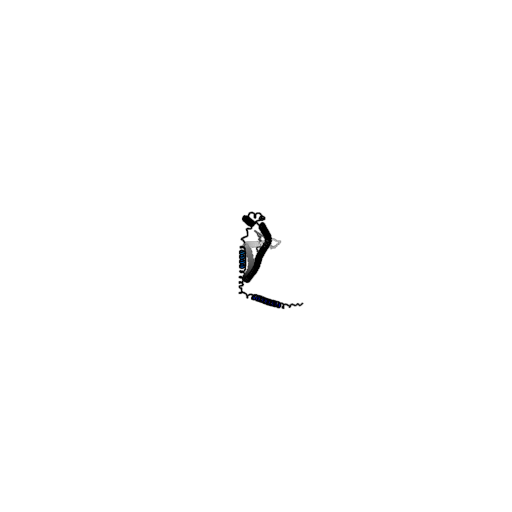 CA 1
ATOM 718 C C . ILE A 1 100 ? -120.489 -16.249 112.758 1.00 55.56 100 ILE A C 1
ATOM 720 O O . ILE A 1 100 ? -120.616 -17.214 113.508 1.00 55.56 100 ILE A O 1
ATOM 724 N N . MET A 1 101 ? -121.571 -15.618 112.282 1.00 51.62 101 MET A N 1
ATOM 725 C CA . MET A 1 101 ? -122.940 -16.001 112.675 1.00 51.62 101 MET A CA 1
ATOM 726 C C . MET A 1 101 ? -123.515 -17.226 111.939 1.00 51.62 101 MET A C 1
ATOM 728 O O . MET A 1 101 ? -124.588 -17.708 112.321 1.00 51.62 101 MET A O 1
ATOM 732 N N . ASN A 1 102 ? -122.855 -17.747 110.899 1.00 55.09 102 ASN A N 1
ATOM 733 C CA . ASN A 1 102 ? -123.412 -18.801 110.035 1.00 55.09 102 ASN A CA 1
ATOM 734 C C . ASN A 1 102 ? -122.762 -20.187 110.188 1.00 55.09 102 ASN A C 1
ATOM 736 O O . ASN A 1 102 ? -123.256 -21.147 109.599 1.00 55.09 102 ASN A O 1
ATOM 740 N N . ASP A 1 103 ? -121.732 -20.328 111.023 1.00 64.69 103 ASP A N 1
ATOM 741 C CA . ASP A 1 103 ? -121.114 -21.624 111.320 1.00 64.69 103 ASP A CA 1
ATOM 742 C C . ASP A 1 103 ? -122.058 -22.561 112.128 1.00 64.69 103 ASP A C 1
ATOM 744 O O . ASP A 1 103 ? -122.508 -22.202 113.229 1.00 64.69 103 ASP A O 1
ATOM 748 N N . PRO A 1 104 ? -122.366 -23.780 111.630 1.00 63.50 104 PRO A N 1
ATOM 749 C CA . PRO A 1 104 ? -123.192 -24.750 112.344 1.00 63.50 104 PRO A CA 1
ATOM 750 C C . PRO A 1 104 ? -122.534 -25.327 113.611 1.00 63.50 104 PRO A C 1
ATOM 752 O O . PRO A 1 104 ? -123.266 -25.759 114.509 1.00 63.50 104 PRO A O 1
ATOM 755 N N . GLU A 1 105 ? -121.202 -25.332 113.739 1.00 64.12 105 GLU A N 1
ATOM 756 C CA . GLU A 1 105 ? -120.534 -25.732 114.985 1.00 64.12 105 GLU A CA 1
ATOM 757 C C . GLU A 1 105 ? -120.710 -24.671 116.072 1.00 64.12 105 GLU A C 1
ATOM 759 O O . GLU A 1 105 ? -121.165 -24.995 117.170 1.00 64.12 105 GLU A O 1
ATOM 764 N N . SER A 1 106 ? -120.470 -23.398 115.760 1.00 62.31 106 SER A N 1
ATOM 765 C CA . SER A 1 106 ? -120.732 -22.263 116.651 1.00 62.31 106 SER A CA 1
ATOM 766 C C . SER A 1 106 ? -122.187 -22.239 117.112 1.00 62.31 106 SER A C 1
ATOM 768 O O . SER A 1 106 ? -122.442 -22.154 118.314 1.00 62.31 106 SER A O 1
ATOM 770 N N . ARG A 1 107 ? -123.161 -22.447 116.212 1.00 62.56 107 A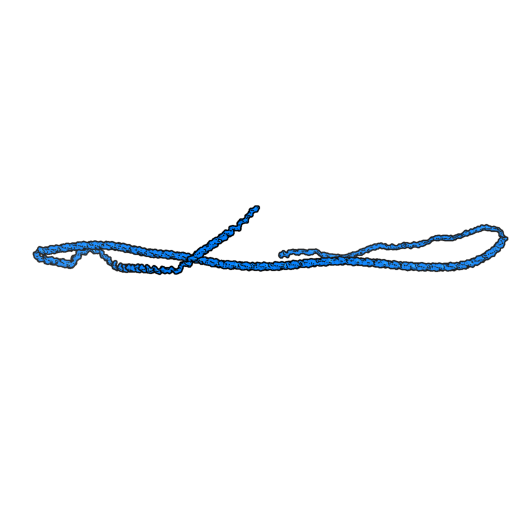RG A N 1
ATOM 771 C CA . ARG A 1 107 ? -124.582 -22.567 116.602 1.00 62.56 107 ARG A CA 1
ATOM 772 C C . ARG A 1 107 ? -124.845 -23.768 117.521 1.00 62.56 107 ARG A C 1
ATOM 774 O O . ARG A 1 107 ? -125.563 -23.626 118.516 1.00 62.56 107 ARG A O 1
ATOM 781 N N . ARG A 1 108 ? -124.238 -24.937 117.266 1.00 68.06 108 ARG A N 1
ATOM 782 C CA . ARG A 1 108 ? -124.311 -26.097 118.181 1.00 68.06 108 ARG A CA 1
ATOM 783 C C . ARG A 1 108 ? -123.684 -25.797 119.541 1.00 68.06 108 ARG A C 1
ATOM 785 O O . ARG A 1 108 ? -124.243 -26.198 120.558 1.00 68.06 108 ARG A O 1
ATOM 792 N N . ASN A 1 109 ? -122.558 -25.096 119.579 1.00 67.88 109 ASN A N 1
ATOM 793 C CA . ASN A 1 109 ? -121.821 -24.807 120.805 1.00 67.88 109 ASN A CA 1
ATOM 794 C C . ASN A 1 109 ? -122.523 -23.735 121.654 1.00 67.88 109 ASN A C 1
ATOM 796 O O . ASN A 1 109 ? -122.673 -23.944 122.856 1.00 67.88 109 ASN A O 1
ATOM 800 N N . ILE A 1 110 ? -123.096 -22.694 121.040 1.00 69.19 110 ILE A N 1
ATOM 801 C CA . ILE A 1 110 ? -124.021 -21.751 121.696 1.00 69.19 110 ILE A CA 1
ATOM 802 C C . ILE A 1 110 ? -125.236 -22.501 122.272 1.00 69.19 110 ILE A C 1
ATOM 804 O O . ILE A 1 110 ? -125.597 -22.300 123.430 1.00 69.19 110 ILE A O 1
ATOM 808 N N . THR A 1 111 ? -125.826 -23.435 121.514 1.00 66.00 111 THR A N 1
ATOM 809 C CA . THR A 1 111 ? -126.981 -24.230 121.979 1.00 66.00 111 THR A CA 1
ATOM 810 C C . THR A 1 111 ? -126.628 -25.146 123.162 1.00 66.00 111 THR A C 1
ATOM 812 O O . THR A 1 111 ? -127.405 -25.253 124.113 1.00 66.00 111 THR A O 1
ATOM 815 N N . LYS A 1 112 ? -125.449 -25.791 123.146 1.00 71.19 112 LYS A N 1
ATOM 816 C CA . LYS A 1 112 ? -124.923 -26.568 124.288 1.00 71.19 112 LYS A CA 1
ATOM 817 C C . LYS A 1 112 ? -124.709 -25.673 125.512 1.00 71.19 112 LYS A C 1
ATOM 819 O O . LYS A 1 112 ? -125.113 -26.050 126.609 1.00 71.19 112 LYS A O 1
ATOM 824 N N . LEU A 1 113 ? -124.110 -24.496 125.318 1.00 68.81 113 LEU A N 1
ATOM 825 C CA . LEU A 1 113 ? -123.811 -23.536 126.380 1.00 68.81 113 LEU A CA 1
ATOM 826 C C . LEU A 1 113 ? -125.095 -23.039 127.058 1.00 68.81 113 LEU A C 1
ATOM 828 O O . LEU A 1 113 ? -125.205 -23.114 128.279 1.00 68.81 113 LEU A O 1
ATOM 832 N N . ALA A 1 114 ? -126.101 -22.647 126.271 1.00 65.75 114 ALA A N 1
ATOM 833 C CA . ALA A 1 114 ? -127.416 -22.252 126.773 1.00 65.75 114 ALA A CA 1
ATOM 834 C C . ALA A 1 114 ? -128.098 -23.381 127.569 1.00 65.75 114 ALA A C 1
ATOM 836 O O . ALA A 1 114 ? -128.607 -23.138 128.661 1.00 65.75 114 ALA A O 1
ATOM 837 N N . LYS A 1 115 ? -128.046 -24.636 127.089 1.00 66.31 115 LYS A N 1
ATOM 838 C CA . LYS A 1 115 ? -128.546 -25.800 127.848 1.00 66.31 115 LYS A CA 1
ATOM 839 C C . LYS A 1 115 ? -127.788 -26.034 129.158 1.00 66.31 115 LYS A C 1
ATOM 841 O O . LYS A 1 115 ? -128.411 -26.407 130.148 1.00 66.31 115 LYS A O 1
ATOM 846 N N . SER A 1 116 ? -126.472 -25.820 129.172 1.00 67.75 116 SER A N 1
ATOM 847 C CA . SER A 1 116 ? -125.655 -25.957 130.382 1.00 67.75 116 SER A CA 1
ATOM 848 C C . SER A 1 116 ? -125.988 -24.888 131.422 1.00 67.75 116 SER A C 1
ATOM 850 O O . SER A 1 116 ? -126.063 -25.211 132.602 1.00 67.75 116 SER A O 1
ATOM 852 N N . ILE A 1 117 ? -126.228 -23.645 130.987 1.00 66.06 117 ILE A N 1
ATOM 853 C CA . ILE A 1 117 ? -126.656 -22.544 131.861 1.00 66.06 117 ILE A CA 1
ATOM 854 C C . ILE A 1 117 ? -128.054 -22.837 132.415 1.00 66.06 117 ILE A C 1
ATOM 856 O O . ILE A 1 117 ? -128.223 -22.872 133.625 1.00 66.06 117 ILE A O 1
ATOM 860 N N . MET A 1 118 ? -129.032 -23.162 131.560 1.00 65.00 118 MET A N 1
ATOM 861 C CA . MET A 1 118 ? -130.407 -23.484 131.981 1.00 65.00 118 MET A CA 1
ATOM 862 C C . MET A 1 118 ? -130.477 -24.636 132.999 1.00 65.00 118 MET A C 1
ATOM 864 O O . MET A 1 118 ? -131.306 -24.599 133.903 1.00 65.00 118 MET A O 1
ATOM 868 N N . LYS A 1 119 ? -129.600 -25.647 132.893 1.00 65.56 119 LYS A N 1
ATOM 869 C CA . LYS A 1 119 ? -129.530 -26.756 133.863 1.00 65.56 119 LYS A CA 1
ATOM 870 C C . LYS A 1 119 ? -128.939 -26.343 135.225 1.00 65.56 119 LYS A C 1
ATOM 872 O O . LYS A 1 119 ? -129.172 -27.035 136.206 1.00 65.56 119 LYS A O 1
ATOM 877 N N . GLY A 1 120 ? -128.195 -25.240 135.296 1.00 61.56 120 GLY A N 1
ATOM 878 C CA . GLY A 1 120 ? -127.649 -24.690 136.542 1.00 61.56 120 GLY A CA 1
ATOM 879 C C . GLY A 1 120 ? -128.588 -23.736 137.290 1.00 61.56 120 GLY A C 1
ATOM 880 O O . GLY A 1 120 ? -128.166 -23.165 138.286 1.00 61.56 120 GLY A O 1
ATOM 881 N N . LEU A 1 121 ? -129.821 -23.532 136.807 1.00 59.41 121 LEU A N 1
ATOM 882 C CA . LEU A 1 121 ? -130.764 -22.515 137.303 1.00 59.41 121 LEU A CA 1
ATOM 883 C C . LEU A 1 121 ? -132.056 -23.121 137.897 1.00 59.41 121 LEU A C 1
ATOM 885 O O . LEU A 1 121 ? -133.109 -22.489 137.858 1.00 59.41 121 LEU A O 1
ATOM 889 N N . THR A 1 122 ? -132.013 -24.375 138.366 1.00 58.88 122 THR A N 1
ATOM 890 C CA . THR A 1 122 ? -133.222 -25.165 138.689 1.00 58.88 122 THR A CA 1
ATOM 891 C C . THR A 1 122 ? -133.533 -25.337 140.176 1.00 58.88 122 THR A C 1
ATOM 893 O O . THR A 1 122 ? -134.579 -25.899 140.492 1.00 58.88 122 THR A O 1
ATOM 896 N N . ASP A 1 123 ? -132.667 -24.889 141.088 1.00 54.06 123 ASP A N 1
ATOM 897 C CA . ASP A 1 123 ? -132.970 -24.910 142.525 1.00 54.06 123 ASP A CA 1
ATOM 898 C C . ASP A 1 123 ? -133.868 -23.731 142.927 1.00 54.06 123 ASP A C 1
ATOM 900 O O . ASP A 1 123 ? -133.813 -22.655 142.329 1.00 54.06 123 ASP A O 1
ATOM 904 N N . SER A 1 124 ? -134.639 -23.905 144.007 1.00 59.06 124 SER A N 1
ATOM 905 C CA . SER A 1 124 ? -135.491 -22.860 144.612 1.00 59.06 124 SER A CA 1
ATOM 906 C C . SER A 1 124 ? -134.699 -21.719 145.289 1.00 59.06 124 SER A C 1
ATOM 908 O O . SER A 1 124 ? -135.276 -20.886 145.988 1.00 59.06 124 SER A O 1
ATOM 910 N N . ASP A 1 125 ? -133.380 -21.695 145.108 1.00 57.56 125 ASP A N 1
ATOM 911 C CA . ASP A 1 125 ? -132.439 -20.735 145.669 1.00 57.56 125 ASP A CA 1
ATOM 912 C C . ASP A 1 125 ? -132.026 -19.733 144.580 1.00 57.56 125 ASP A C 1
ATOM 914 O O . ASP A 1 125 ? -131.150 -19.980 143.744 1.00 57.56 125 ASP A O 1
ATOM 918 N N . THR A 1 126 ? -132.702 -18.585 144.568 1.00 66.12 126 THR A N 1
ATOM 919 C CA . THR A 1 126 ? -132.497 -17.536 143.561 1.00 66.12 126 THR A CA 1
ATOM 920 C C . THR A 1 126 ? -131.099 -16.918 143.603 1.00 66.12 126 THR A C 1
ATOM 922 O O . THR A 1 126 ? -130.642 -16.396 142.586 1.00 66.12 126 THR A O 1
ATOM 925 N N . GLU A 1 127 ? -130.410 -16.980 144.745 1.00 71.31 127 GLU A N 1
ATOM 926 C CA . GLU A 1 127 ? -129.094 -16.369 144.936 1.00 71.31 127 GLU A CA 1
ATOM 927 C C . GLU A 1 127 ? -127.994 -17.215 144.276 1.00 71.31 127 GLU A C 1
ATOM 929 O O . GLU A 1 127 ? -127.191 -16.684 143.503 1.00 71.31 127 GLU A O 1
ATOM 934 N N . LYS A 1 128 ? -128.025 -18.547 144.448 1.00 72.81 128 LYS A N 1
ATOM 935 C CA . LYS A 1 128 ? -127.132 -19.476 143.718 1.00 72.81 128 LYS A CA 1
ATOM 936 C C . LYS A 1 128 ? -127.306 -19.392 142.199 1.00 72.81 128 LYS A C 1
ATOM 938 O O . LYS A 1 128 ? -126.320 -19.419 141.452 1.00 72.81 128 LYS A O 1
ATOM 943 N N . ASN A 1 129 ? -128.553 -19.270 141.748 1.00 69.38 129 ASN A N 1
ATOM 944 C CA . ASN A 1 129 ? -128.895 -19.157 140.331 1.00 69.38 129 ASN A CA 1
ATOM 945 C C . ASN A 1 129 ? -128.328 -17.852 139.730 1.00 69.38 129 ASN A C 1
ATOM 947 O O . ASN A 1 129 ? -127.671 -17.879 138.686 1.00 69.38 129 ASN A O 1
ATOM 951 N N . LEU A 1 130 ? -128.501 -16.717 140.421 1.00 76.44 130 LEU A N 1
ATOM 952 C CA . LEU A 1 130 ? -127.937 -15.429 140.005 1.00 76.44 130 LEU A CA 1
ATOM 953 C C . LEU A 1 130 ? -126.401 -15.450 139.998 1.00 76.44 130 LEU A C 1
ATOM 955 O O . LEU A 1 130 ? -125.790 -14.985 139.035 1.00 76.44 130 LEU A O 1
ATOM 959 N N . LEU A 1 131 ? -125.777 -16.038 141.026 1.00 79.44 131 LEU A N 1
ATOM 960 C CA . LEU A 1 131 ? -124.322 -16.172 141.127 1.00 79.44 131 LEU A CA 1
ATOM 961 C C . LEU A 1 131 ? -123.740 -16.982 139.958 1.00 79.44 131 LEU A C 1
ATOM 963 O O . LEU A 1 131 ? -122.718 -16.594 139.400 1.00 79.44 131 LEU A O 1
ATOM 967 N N . THR A 1 132 ? -124.417 -18.057 139.544 1.00 76.25 132 THR A N 1
ATOM 968 C CA . THR A 1 132 ? -124.001 -18.919 138.422 1.00 76.25 132 THR A CA 1
ATOM 969 C C . THR A 1 132 ? -124.115 -18.211 137.067 1.00 76.25 132 THR A C 1
ATOM 971 O O . THR A 1 132 ? -123.284 -18.416 136.181 1.00 76.25 132 THR A O 1
ATOM 974 N N . LEU A 1 133 ? -125.111 -17.336 136.889 1.00 78.69 133 LEU A N 1
ATOM 975 C CA . LEU A 1 133 ? -125.191 -16.490 135.697 1.00 78.69 133 LEU A CA 1
ATOM 976 C C . LEU A 1 133 ? -124.120 -15.386 135.720 1.00 78.69 133 LEU A C 1
ATOM 978 O O . LEU A 1 133 ? -123.480 -15.139 134.700 1.00 78.69 133 LEU A O 1
ATOM 982 N N . ALA A 1 134 ? -123.885 -14.759 136.877 1.00 79.62 134 ALA A N 1
ATOM 983 C CA . ALA A 1 134 ? -122.887 -13.705 137.044 1.00 79.62 134 ALA A CA 1
ATOM 984 C C . ALA A 1 134 ? -121.455 -14.210 136.798 1.00 79.62 134 ALA A C 1
ATOM 986 O O . ALA A 1 134 ? -120.711 -13.581 136.042 1.00 79.62 134 ALA A O 1
ATOM 987 N N . THR A 1 135 ? -121.079 -15.372 137.348 1.00 81.75 135 THR A N 1
ATOM 988 C CA . THR A 1 135 ? -119.783 -16.001 137.047 1.00 81.75 135 THR A CA 1
ATOM 989 C C . THR A 1 135 ? -119.673 -16.361 135.571 1.00 81.75 135 THR A C 1
ATOM 991 O O . THR A 1 135 ? -118.623 -16.125 134.976 1.00 81.75 135 THR A O 1
ATOM 994 N N . LYS A 1 136 ? -120.748 -16.842 134.928 1.00 83.38 136 LYS A N 1
ATOM 995 C CA . LYS A 1 136 ? -120.677 -17.189 133.503 1.00 83.38 136 LYS A CA 1
ATOM 996 C C . LYS A 1 136 ? -120.582 -15.977 132.573 1.00 83.38 136 LYS A C 1
ATOM 998 O O . LYS A 1 136 ? -119.910 -16.058 131.545 1.00 83.38 136 LYS A O 1
ATOM 1003 N N . VAL A 1 137 ? -121.197 -14.850 132.932 1.00 82.25 137 VAL A N 1
ATOM 1004 C CA . VAL A 1 137 ? -121.000 -13.569 132.232 1.00 82.25 137 VAL A CA 1
ATOM 1005 C C . VAL A 1 137 ? -119.568 -13.065 132.431 1.00 82.25 137 VAL A C 1
ATOM 1007 O O . VAL A 1 137 ? -118.941 -12.662 131.453 1.00 82.25 137 VAL A O 1
ATOM 1010 N N . ALA A 1 138 ? -119.012 -13.166 133.644 1.00 83.69 138 ALA A N 1
ATOM 1011 C CA . ALA A 1 138 ? -117.619 -12.807 133.913 1.00 83.69 138 ALA A CA 1
ATOM 1012 C C . ALA A 1 138 ? -116.625 -13.672 133.111 1.00 83.69 138 ALA A C 1
ATOM 1014 O O . ALA A 1 138 ? -115.733 -13.124 132.464 1.00 83.69 138 ALA A O 1
ATOM 1015 N N . GLU A 1 139 ? -116.820 -14.997 133.057 1.00 84.81 139 GLU A N 1
ATOM 1016 C CA . GLU A 1 139 ? -116.027 -15.897 132.204 1.00 84.81 139 GLU A CA 1
ATOM 1017 C C . GLU A 1 139 ? -116.082 -15.492 130.724 1.00 84.81 139 GLU A C 1
ATOM 1019 O O . GLU A 1 139 ? -115.053 -15.469 130.052 1.00 84.81 139 GLU A O 1
ATOM 1024 N N . LEU A 1 140 ? -117.270 -15.177 130.193 1.00 84.81 140 LEU A N 1
ATOM 1025 C CA . LEU A 1 140 ? -117.425 -14.770 128.792 1.00 84.81 140 LEU A CA 1
ATOM 1026 C C . LEU A 1 140 ? -116.784 -13.402 128.518 1.00 84.81 140 LEU A C 1
ATOM 1028 O O . LEU A 1 140 ? -116.182 -13.212 127.462 1.00 84.81 140 LEU A O 1
ATOM 1032 N N . GLN A 1 141 ? -116.846 -12.473 129.473 1.00 85.19 141 GLN A N 1
ATOM 1033 C CA . GLN A 1 141 ? -116.176 -11.176 129.385 1.00 85.19 141 GLN A CA 1
ATOM 1034 C C . GLN A 1 141 ? -114.644 -11.319 129.460 1.00 85.19 141 GLN A C 1
ATOM 1036 O O . GLN A 1 141 ? -113.925 -10.622 128.744 1.00 85.19 141 GLN A O 1
ATOM 1041 N N . GLU A 1 142 ? -114.121 -12.259 130.252 1.00 86.69 142 GLU A N 1
ATOM 1042 C CA . GLU A 1 142 ? -112.692 -12.588 130.282 1.00 86.69 142 GLU A CA 1
ATOM 1043 C C . GLU A 1 142 ? -112.235 -13.344 129.020 1.00 86.69 142 GLU A C 1
ATOM 1045 O O . GLU A 1 142 ? -111.162 -13.058 128.480 1.00 86.69 142 GLU A O 1
ATOM 1050 N N . GLN A 1 143 ? -113.068 -14.226 128.461 1.00 86.62 143 GLN A N 1
ATOM 1051 C CA . GLN A 1 143 ? -112.831 -14.829 127.144 1.00 86.62 143 GLN A CA 1
ATOM 1052 C C . GLN A 1 143 ? -112.819 -13.768 126.036 1.00 86.62 143 GLN A C 1
ATOM 1054 O O . GLN A 1 143 ? -111.913 -13.766 125.206 1.00 86.62 143 GLN A O 1
ATOM 1059 N N . GLN A 1 144 ? -113.742 -12.801 126.054 1.00 88.06 144 GLN A N 1
ATOM 1060 C CA . GLN A 1 144 ? -113.714 -11.670 125.125 1.00 88.06 144 GLN A CA 1
ATOM 1061 C C . GLN A 1 144 ? -112.449 -10.819 125.317 1.00 88.06 144 GLN A C 1
ATOM 1063 O O . GLN A 1 144 ? -111.806 -10.454 124.334 1.00 88.06 144 GLN A O 1
ATOM 1068 N N . ARG A 1 145 ? -112.039 -10.545 126.565 1.00 89.62 145 ARG A N 1
ATOM 1069 C CA . ARG A 1 145 ? -110.822 -9.771 126.864 1.00 89.62 145 ARG A CA 1
ATOM 1070 C C . ARG A 1 145 ? -109.556 -10.487 126.388 1.00 89.62 145 ARG A C 1
ATOM 1072 O O . ARG A 1 145 ? -108.686 -9.841 125.812 1.00 89.62 145 ARG A O 1
ATOM 1079 N N . THR A 1 146 ? -109.462 -11.804 126.578 1.00 89.19 146 THR A N 1
ATOM 1080 C CA . THR A 1 146 ? -108.313 -12.616 126.134 1.00 89.19 146 THR A CA 1
ATOM 1081 C C . THR A 1 146 ? -108.298 -12.874 124.625 1.00 89.19 146 THR A C 1
ATOM 1083 O O . THR A 1 146 ? -107.223 -12.975 124.036 1.00 89.19 146 THR A O 1
ATOM 1086 N N . LEU A 1 147 ? -109.458 -12.934 123.963 1.00 90.06 147 LEU A N 1
ATOM 1087 C CA . LEU A 1 147 ? -109.537 -12.931 122.499 1.00 90.06 147 LEU A CA 1
ATOM 1088 C C . LEU A 1 147 ? -109.148 -11.568 121.918 1.00 90.06 147 LEU A C 1
ATOM 1090 O O . LEU A 1 147 ? -108.412 -11.528 120.937 1.00 90.06 147 LEU A O 1
ATOM 1094 N N . LEU A 1 148 ? -109.556 -10.459 122.542 1.00 91.06 148 LEU A N 1
ATOM 1095 C CA . LEU A 1 148 ? -109.158 -9.115 122.120 1.00 91.06 148 LEU A CA 1
ATOM 1096 C C . LEU A 1 148 ? -107.647 -8.891 122.284 1.00 91.06 148 LEU A C 1
ATOM 1098 O O . LEU A 1 148 ? -107.014 -8.371 121.369 1.00 91.06 148 LEU A O 1
ATOM 1102 N N . THR A 1 149 ? -107.028 -9.331 123.388 1.00 91.56 149 THR A N 1
ATOM 1103 C CA . THR A 1 149 ? -105.562 -9.243 123.523 1.00 91.56 149 THR A CA 1
ATOM 1104 C C . THR A 1 149 ? -104.837 -10.098 122.485 1.00 91.56 149 THR A C 1
ATOM 1106 O O . THR A 1 149 ? -103.879 -9.607 121.893 1.00 91.56 149 THR A O 1
ATOM 1109 N N . LYS A 1 150 ? -105.320 -11.315 122.189 1.00 92.06 150 LYS A N 1
ATOM 1110 C CA . LYS A 1 150 ? -104.782 -12.160 121.104 1.00 92.06 150 LYS A CA 1
ATOM 1111 C C . LYS A 1 150 ? -104.973 -11.536 119.720 1.00 92.06 150 LYS A C 1
ATOM 1113 O O . LYS A 1 150 ? -104.063 -11.606 118.904 1.00 92.06 150 LYS A O 1
ATOM 1118 N N . SER A 1 151 ? -106.112 -10.894 119.456 1.00 89.88 151 SER A N 1
ATOM 1119 C CA . SER A 1 151 ? -106.357 -10.162 118.208 1.00 89.88 151 SER A CA 1
ATOM 1120 C C . SER A 1 151 ? -105.358 -9.016 118.049 1.00 89.88 151 SER A C 1
ATOM 1122 O O . SER A 1 151 ? -104.690 -8.922 117.026 1.00 89.88 151 SER A O 1
ATOM 1124 N N . ASN A 1 152 ? -105.172 -8.209 119.097 1.00 92.62 152 ASN A N 1
ATOM 1125 C CA . ASN A 1 152 ? -104.218 -7.097 119.106 1.00 92.62 152 ASN A CA 1
ATOM 1126 C C . ASN A 1 152 ? -102.754 -7.580 119.008 1.00 92.62 152 ASN A C 1
ATOM 1128 O O . ASN A 1 152 ? -101.896 -6.864 118.494 1.00 92.62 152 ASN A O 1
ATOM 1132 N N . GLU A 1 153 ? -102.438 -8.779 119.507 1.00 93.75 153 GLU A N 1
ATOM 1133 C CA . GLU A 1 153 ? -101.126 -9.421 119.357 1.00 93.75 153 GLU A CA 1
ATOM 1134 C C . GLU A 1 153 ? -100.894 -9.910 117.917 1.00 93.75 153 GLU A C 1
ATOM 1136 O O . GLU A 1 153 ? -99.855 -9.611 117.325 1.00 93.75 153 GLU A O 1
ATOM 1141 N N . LEU A 1 154 ? -101.875 -10.601 117.326 1.00 92.25 154 LEU A N 1
ATOM 1142 C CA . LEU A 1 154 ? -101.838 -11.065 115.936 1.00 92.25 154 LEU A CA 1
ATOM 1143 C C . LEU A 1 154 ? -101.805 -9.899 114.942 1.00 92.25 154 LEU A C 1
ATOM 1145 O O . LEU A 1 154 ? -101.064 -9.960 113.962 1.00 92.25 154 LEU A O 1
ATOM 1149 N N . GLU A 1 155 ? -102.538 -8.817 115.203 1.00 92.69 155 GLU A N 1
ATOM 1150 C CA . GLU A 1 155 ? -102.483 -7.585 114.415 1.00 92.69 155 GLU A CA 1
ATOM 1151 C C . GLU A 1 155 ? -101.083 -6.965 114.482 1.00 92.69 155 GLU A C 1
ATOM 1153 O O . GLU A 1 155 ? -100.447 -6.779 113.443 1.00 92.69 155 GLU A O 1
ATOM 1158 N N . LYS A 1 156 ? -100.536 -6.742 115.689 1.00 94.62 156 LYS A N 1
ATOM 1159 C CA . LYS A 1 156 ? -99.155 -6.255 115.865 1.00 94.62 156 LYS A CA 1
ATOM 1160 C C . LYS A 1 156 ? -98.160 -7.111 115.085 1.00 94.62 156 LYS A C 1
ATOM 1162 O O . LYS A 1 156 ? -97.387 -6.556 114.306 1.00 94.62 156 LYS A O 1
ATOM 1167 N N . ARG A 1 157 ? -98.238 -8.436 115.227 1.00 94.31 157 ARG A N 1
ATOM 1168 C CA . ARG A 1 157 ? -97.388 -9.417 114.534 1.00 94.31 157 ARG A CA 1
ATOM 1169 C C . ARG A 1 157 ? -97.568 -9.400 113.010 1.00 94.31 157 ARG A C 1
ATOM 1171 O O . ARG A 1 157 ? -96.602 -9.549 112.272 1.00 94.31 157 ARG A O 1
ATOM 1178 N N . THR A 1 158 ? -98.776 -9.128 112.523 1.00 92.62 158 THR A N 1
ATOM 1179 C CA . THR A 1 158 ? -99.042 -8.918 111.091 1.00 92.62 158 THR A CA 1
ATOM 1180 C C . THR A 1 158 ? -98.394 -7.621 110.600 1.00 92.62 158 THR A C 1
ATOM 1182 O O . THR A 1 158 ? -97.789 -7.603 109.526 1.00 92.62 158 THR A O 1
ATOM 1185 N N . THR A 1 159 ? -98.414 -6.546 111.399 1.00 94.06 159 THR A N 1
ATOM 1186 C CA . THR A 1 159 ? -97.704 -5.307 111.041 1.00 94.06 159 THR A CA 1
ATOM 1187 C C . THR A 1 159 ? -96.181 -5.450 111.109 1.00 94.06 159 THR A C 1
ATOM 1189 O O . THR A 1 159 ? -95.498 -4.798 110.322 1.00 94.06 159 THR A O 1
ATOM 1192 N N . THR A 1 160 ? -95.608 -6.271 112.003 1.00 94.31 160 THR A N 1
ATOM 1193 C CA . THR A 1 160 ? -94.154 -6.534 111.993 1.00 94.31 160 THR A CA 1
ATOM 1194 C C . THR A 1 160 ? -93.771 -7.354 110.769 1.00 94.31 160 THR A C 1
ATOM 1196 O O . THR A 1 160 ? -92.947 -6.882 109.994 1.00 94.31 160 THR A O 1
ATOM 1199 N N . TYR A 1 161 ? -94.474 -8.456 110.475 1.00 94.31 161 TYR A N 1
ATOM 1200 C CA . TYR A 1 161 ? -94.243 -9.239 109.254 1.00 94.31 161 TYR A CA 1
ATOM 1201 C C . TYR A 1 161 ? -94.438 -8.430 107.962 1.00 94.31 161 TYR A C 1
ATOM 1203 O O . TYR A 1 161 ? -93.706 -8.638 106.998 1.00 94.31 161 TYR A O 1
ATOM 1211 N N . THR A 1 162 ? -95.360 -7.462 107.934 1.00 94.44 162 THR A N 1
ATOM 1212 C CA . THR A 1 162 ? -95.495 -6.542 106.789 1.00 94.44 162 THR A CA 1
ATOM 1213 C C . THR A 1 162 ? -94.270 -5.633 106.648 1.00 94.44 162 THR A C 1
ATOM 1215 O O . THR A 1 162 ? -93.711 -5.533 105.560 1.00 94.44 162 THR A O 1
ATOM 1218 N N . ARG A 1 163 ? -93.797 -5.022 107.746 1.00 95.06 163 ARG A N 1
ATOM 1219 C CA . ARG A 1 163 ? -92.584 -4.182 107.728 1.00 95.06 163 ARG A CA 1
ATOM 1220 C C . ARG A 1 163 ? -91.328 -4.983 107.379 1.00 95.06 163 ARG A C 1
ATOM 1222 O O . ARG A 1 163 ? -90.498 -4.487 106.629 1.00 95.06 163 ARG A O 1
ATOM 1229 N N . GLU A 1 164 ? -91.200 -6.207 107.885 1.00 94.69 164 GLU A N 1
ATOM 1230 C CA . GLU A 1 164 ? -90.099 -7.127 107.577 1.00 94.69 164 GLU A CA 1
ATOM 1231 C C . GLU A 1 164 ? -90.113 -7.524 106.093 1.00 94.69 164 GLU A C 1
ATOM 1233 O O . GLU A 1 164 ? -89.090 -7.406 105.422 1.00 94.69 164 GLU A O 1
ATOM 1238 N N . ARG A 1 165 ? -91.280 -7.893 105.542 1.00 95.94 165 ARG A N 1
ATOM 1239 C CA . ARG A 1 165 ? -91.461 -8.146 104.101 1.00 95.94 165 ARG A CA 1
ATOM 1240 C C . ARG A 1 165 ? -91.040 -6.940 103.264 1.00 95.94 165 ARG A C 1
ATOM 1242 O O . ARG A 1 165 ? -90.328 -7.107 102.277 1.00 95.94 165 ARG A O 1
ATOM 1249 N N . ASP A 1 166 ? -91.476 -5.742 103.638 1.00 94.38 166 ASP A N 1
ATOM 1250 C CA . ASP A 1 166 ? -91.220 -4.527 102.859 1.00 94.38 166 ASP A CA 1
ATOM 1251 C C . ASP A 1 166 ? -89.753 -4.083 102.963 1.00 94.38 166 ASP A C 1
ATOM 1253 O O . ASP A 1 166 ? -89.158 -3.684 101.963 1.00 94.38 166 ASP A O 1
ATOM 1257 N N . HIS A 1 167 ? -89.126 -4.264 104.128 1.00 94.94 167 HIS A N 1
ATOM 1258 C CA . HIS A 1 167 ? -87.686 -4.095 104.321 1.00 94.94 167 HIS A CA 1
ATOM 1259 C C . HIS A 1 167 ? -86.878 -5.067 103.447 1.00 94.94 167 HIS A C 1
ATOM 1261 O O . HIS A 1 167 ? -86.012 -4.618 102.696 1.00 94.94 167 HIS A O 1
ATOM 1267 N N . ILE A 1 168 ? -87.204 -6.365 103.470 1.00 95.06 168 ILE A N 1
ATOM 1268 C CA . ILE A 1 168 ? -86.559 -7.394 102.634 1.00 95.06 168 ILE A CA 1
ATOM 1269 C C . ILE A 1 168 ? -86.803 -7.120 101.140 1.00 95.06 168 ILE A C 1
ATOM 1271 O O . ILE A 1 168 ? -85.908 -7.318 100.322 1.00 95.06 168 ILE A O 1
ATOM 1275 N N . SER A 1 169 ? -87.981 -6.615 100.764 1.00 95.50 169 SER A N 1
ATOM 1276 C CA . SER A 1 169 ? -88.306 -6.226 99.384 1.00 95.50 169 SER A CA 1
ATOM 1277 C C . SER A 1 169 ? -87.451 -5.047 98.896 1.00 95.50 169 SER A C 1
ATOM 1279 O O . SER A 1 169 ? -86.924 -5.076 97.779 1.00 95.50 169 SER A O 1
ATOM 1281 N N . LEU A 1 170 ? -87.237 -4.037 99.747 1.00 95.62 170 LEU A N 1
ATOM 1282 C CA . LEU A 1 170 ? -86.340 -2.911 99.468 1.00 95.62 170 LEU A CA 1
ATOM 1283 C C . LEU A 1 170 ? -84.871 -3.352 99.384 1.00 95.62 170 LEU A C 1
ATOM 1285 O O . LEU A 1 170 ? -84.155 -2.917 98.479 1.00 95.62 170 LEU A O 1
ATOM 1289 N N . GLU A 1 171 ? -84.418 -4.241 100.271 1.00 95.25 171 GLU A N 1
ATOM 1290 C CA . GLU A 1 171 ? -83.060 -4.794 100.208 1.00 95.25 171 GLU A CA 1
ATOM 1291 C C . GLU A 1 171 ? -82.846 -5.655 98.963 1.00 95.25 171 GLU A C 1
ATOM 1293 O O . GLU A 1 171 ? -81.858 -5.459 98.259 1.00 95.25 171 GLU A O 1
ATOM 1298 N N . ASN A 1 172 ? -83.793 -6.528 98.617 1.00 95.19 172 ASN A N 1
ATOM 1299 C CA . ASN A 1 172 ? -83.749 -7.318 97.387 1.00 95.19 172 ASN A CA 1
ATOM 1300 C C . ASN A 1 172 ? -83.714 -6.408 96.146 1.00 95.19 172 ASN A C 1
ATOM 1302 O O . ASN A 1 172 ? -82.860 -6.572 95.280 1.00 95.19 172 ASN A O 1
ATOM 1306 N N . SER A 1 173 ? -84.549 -5.364 96.103 1.00 96.44 173 SER A N 1
ATOM 1307 C CA . SER A 1 173 ? -84.527 -4.356 95.029 1.00 96.44 173 SER A CA 1
ATOM 1308 C C . SER A 1 173 ? -83.161 -3.660 94.910 1.00 96.44 173 SER A C 1
ATOM 1310 O O . SER A 1 173 ? -82.644 -3.471 93.806 1.00 96.44 173 SER A O 1
ATOM 1312 N N . ARG A 1 174 ? -82.527 -3.331 96.044 1.00 96.88 174 ARG A N 1
ATOM 1313 C CA . ARG A 1 174 ? -81.178 -2.745 96.102 1.00 96.88 174 ARG A CA 1
ATOM 1314 C C . ARG A 1 174 ? -80.092 -3.732 95.655 1.00 96.88 174 ARG A C 1
ATOM 1316 O O . ARG A 1 174 ? -79.170 -3.330 94.947 1.00 96.88 174 ARG A O 1
ATOM 1323 N N . ILE A 1 175 ? -80.207 -5.007 96.026 1.00 95.94 175 ILE A N 1
ATOM 1324 C CA . ILE A 1 175 ? -79.305 -6.091 95.609 1.00 95.94 175 ILE A CA 1
ATOM 1325 C C . ILE A 1 175 ? -79.430 -6.343 94.101 1.00 95.94 175 ILE A C 1
ATOM 1327 O O . ILE A 1 175 ? -78.411 -6.461 93.426 1.00 95.94 175 ILE A O 1
ATOM 1331 N N . ILE A 1 176 ? -80.645 -6.342 93.545 1.00 95.88 176 ILE A N 1
ATOM 1332 C CA . ILE A 1 176 ? -80.891 -6.463 92.101 1.00 95.88 176 ILE A CA 1
ATOM 1333 C C . ILE A 1 176 ? -80.250 -5.292 91.344 1.00 95.88 176 ILE A C 1
ATOM 1335 O O . ILE A 1 176 ? -79.531 -5.525 90.375 1.00 95.88 176 ILE A O 1
ATOM 1339 N N . ALA A 1 177 ? -80.426 -4.049 91.808 1.00 95.44 177 ALA A N 1
ATOM 1340 C CA . ALA A 1 177 ? -79.799 -2.874 91.192 1.00 95.44 177 ALA A CA 1
ATOM 1341 C C . ALA A 1 177 ? -78.257 -2.889 91.286 1.00 95.44 177 ALA A C 1
ATOM 1343 O O . ALA A 1 177 ? -77.567 -2.455 90.361 1.00 95.44 177 ALA A O 1
ATOM 1344 N N . ALA A 1 178 ? -77.695 -3.419 92.377 1.00 96.19 178 ALA A N 1
ATOM 1345 C CA . ALA A 1 178 ? -76.255 -3.641 92.494 1.00 96.19 178 ALA A CA 1
ATOM 1346 C C . ALA A 1 178 ? -75.768 -4.752 91.543 1.00 96.19 178 ALA A C 1
ATOM 1348 O O . ALA A 1 178 ? -74.738 -4.589 90.888 1.00 96.19 178 ALA A O 1
ATOM 1349 N N . LYS A 1 179 ? -76.529 -5.848 91.417 1.00 96.81 179 LYS A N 1
ATOM 1350 C CA . LYS A 1 179 ? -76.244 -6.988 90.533 1.00 96.81 179 LYS A CA 1
ATOM 1351 C C . LYS A 1 179 ? -76.259 -6.588 89.058 1.00 96.81 179 LYS A C 1
ATOM 1353 O O . LYS A 1 179 ? -75.309 -6.911 88.356 1.00 96.81 179 LYS A O 1
ATOM 1358 N N . THR A 1 180 ? -77.261 -5.844 88.588 1.00 96.19 180 THR A N 1
ATOM 1359 C CA . THR A 1 180 ? -77.308 -5.385 87.185 1.00 96.19 180 THR A CA 1
ATOM 1360 C C . THR A 1 180 ? -76.173 -4.413 86.860 1.00 96.19 180 THR A C 1
ATOM 1362 O O . THR A 1 180 ? -75.566 -4.520 85.795 1.00 96.19 180 THR A O 1
ATOM 1365 N N . LYS A 1 181 ? -75.807 -3.521 87.794 1.00 97.12 181 LYS A N 1
ATOM 1366 C CA . LYS A 1 181 ? -74.635 -2.646 87.634 1.00 97.12 181 LYS A CA 1
ATOM 1367 C C . LYS A 1 181 ? -73.322 -3.437 87.589 1.00 97.12 181 LYS A C 1
ATOM 1369 O O . LYS A 1 181 ? -72.470 -3.137 86.755 1.00 97.12 181 LYS A O 1
ATOM 1374 N N . LEU A 1 182 ? -73.168 -4.453 88.443 1.00 96.62 182 LEU A N 1
ATOM 1375 C CA . LEU A 1 182 ? -72.012 -5.355 88.421 1.00 96.62 182 LEU A CA 1
ATOM 1376 C C . LEU A 1 182 ? -71.945 -6.137 87.100 1.00 96.62 182 LEU A C 1
ATOM 1378 O O . LEU A 1 182 ? -70.884 -6.215 86.494 1.00 96.62 182 LEU A O 1
ATOM 1382 N N . GLU A 1 183 ? -73.071 -6.663 86.614 1.00 95.81 183 GLU A N 1
ATOM 1383 C CA . GLU A 1 183 ? -73.146 -7.381 85.337 1.00 95.81 183 GLU A CA 1
ATOM 1384 C C . GLU A 1 183 ? -72.786 -6.498 84.135 1.00 95.81 183 GLU A C 1
ATOM 1386 O O . GLU A 1 183 ? -72.090 -6.978 83.239 1.00 95.81 183 GLU A O 1
ATOM 1391 N N . SER A 1 184 ? -73.195 -5.221 84.114 1.00 96.44 184 SER A N 1
ATOM 1392 C CA . SER A 1 184 ? -72.754 -4.266 83.081 1.00 96.44 184 SER A CA 1
ATOM 1393 C C . SER A 1 184 ? -71.242 -4.066 83.137 1.00 96.44 184 SER A C 1
ATOM 1395 O O . SER A 1 184 ? -70.555 -4.291 82.143 1.00 96.44 184 SER A O 1
ATOM 1397 N N . LEU A 1 185 ? -70.702 -3.773 84.327 1.00 96.69 185 LEU A N 1
ATOM 1398 C CA . LEU A 1 185 ? -69.267 -3.564 84.525 1.00 96.69 185 LEU A CA 1
ATOM 1399 C C . LEU A 1 185 ? -68.443 -4.811 84.161 1.00 96.69 185 LEU A C 1
ATOM 1401 O O . LEU A 1 185 ? -67.385 -4.694 83.552 1.00 96.69 185 LEU A O 1
ATOM 1405 N N . CYS A 1 186 ? -68.932 -6.017 84.466 1.00 96.00 186 CYS A N 1
ATOM 1406 C CA . CYS A 1 186 ? -68.294 -7.268 84.057 1.00 96.00 186 CYS A CA 1
ATOM 1407 C C . CYS A 1 186 ? -68.330 -7.479 82.535 1.00 96.00 186 CYS A C 1
ATOM 1409 O O . CYS A 1 186 ? -67.356 -7.986 81.979 1.00 96.00 186 CYS A O 1
ATOM 1411 N N . ARG A 1 187 ? -69.409 -7.082 81.843 1.00 96.94 187 ARG A N 1
ATOM 1412 C CA . ARG A 1 187 ? -69.500 -7.140 80.370 1.00 96.94 187 ARG A CA 1
ATOM 1413 C C . ARG A 1 187 ? -68.572 -6.124 79.707 1.00 96.94 187 ARG A C 1
ATOM 1415 O O . ARG A 1 187 ? -67.871 -6.482 78.765 1.00 96.94 187 ARG A O 1
ATOM 1422 N N . GLU A 1 188 ? -68.523 -4.898 80.217 1.00 96.88 188 GLU A N 1
ATOM 1423 C CA . GLU A 1 188 ? -67.610 -3.840 79.765 1.00 96.88 188 GLU A CA 1
ATOM 1424 C C . GLU A 1 188 ? -66.147 -4.243 79.990 1.00 96.88 188 GLU A C 1
ATOM 1426 O O . GLU A 1 188 ? -65.351 -4.227 79.052 1.00 96.88 188 GLU A O 1
ATOM 1431 N N . LEU A 1 189 ? -65.800 -4.720 81.190 1.00 96.69 189 LEU A N 1
ATOM 1432 C CA . LEU A 1 189 ? -64.464 -5.228 81.506 1.00 96.69 189 LEU A CA 1
ATOM 1433 C C . LEU A 1 189 ? -64.083 -6.424 80.623 1.00 96.69 189 LEU A C 1
ATOM 1435 O O . LEU A 1 189 ? -62.942 -6.501 80.166 1.00 96.69 189 LEU A O 1
ATOM 1439 N N . HIS A 1 190 ? -65.014 -7.343 80.343 1.00 96.19 190 HIS A N 1
ATOM 1440 C CA . HIS A 1 190 ? -64.766 -8.458 79.428 1.00 96.19 190 HIS A CA 1
ATOM 1441 C C . HIS A 1 190 ? -64.549 -7.977 77.986 1.00 96.19 190 HIS A C 1
ATOM 1443 O O . HIS A 1 190 ? -63.626 -8.456 77.329 1.00 96.19 190 HIS A O 1
ATOM 1449 N N . LYS A 1 191 ? -65.334 -6.995 77.516 1.00 97.75 191 LYS A N 1
ATOM 1450 C CA . LYS A 1 191 ? -65.162 -6.363 76.200 1.00 97.75 191 LYS A CA 1
ATOM 1451 C C . LYS A 1 191 ? -63.801 -5.676 76.085 1.00 97.75 191 LYS A C 1
ATOM 1453 O O . LYS A 1 191 ? -63.094 -5.935 75.120 1.00 97.75 191 LYS A O 1
ATOM 1458 N N . HIS A 1 192 ? -63.391 -4.880 77.074 1.00 97.06 192 HIS A N 1
ATOM 1459 C CA . HIS A 1 192 ? -62.065 -4.254 77.085 1.00 97.06 192 HIS A CA 1
ATOM 1460 C C . HIS A 1 192 ? -60.936 -5.292 77.134 1.00 97.06 192 HIS A C 1
ATOM 1462 O O . HIS A 1 192 ? -59.967 -5.172 76.396 1.00 97.06 192 HIS A O 1
ATOM 1468 N N . ASN A 1 193 ? -61.074 -6.361 77.924 1.00 96.44 193 ASN A N 1
ATOM 1469 C CA . ASN A 1 193 ? -60.101 -7.458 77.928 1.00 96.44 193 ASN A CA 1
ATOM 1470 C C . ASN A 1 193 ? -60.042 -8.211 76.587 1.00 96.44 193 ASN A C 1
ATOM 1472 O O . ASN A 1 193 ? -58.985 -8.730 76.236 1.00 96.44 193 ASN A O 1
ATOM 1476 N N . GLN A 1 194 ? -61.149 -8.303 75.845 1.00 96.81 194 GLN A N 1
ATOM 1477 C CA . GLN A 1 194 ? -61.160 -8.877 74.500 1.00 96.81 194 GLN A CA 1
ATOM 1478 C C . GLN A 1 194 ? -60.501 -7.936 73.488 1.00 96.81 194 GLN A C 1
ATOM 1480 O O . GLN A 1 194 ? -59.612 -8.373 72.765 1.00 96.81 194 GLN A O 1
ATOM 1485 N N . GLN A 1 195 ? -60.849 -6.649 73.516 1.00 96.88 195 GLN A N 1
ATOM 1486 C CA . GLN A 1 195 ? -60.247 -5.616 72.676 1.00 96.88 195 GLN A CA 1
ATOM 1487 C C . GLN A 1 195 ? -58.724 -5.540 72.877 1.00 96.88 195 GLN A C 1
ATOM 1489 O O . GLN A 1 195 ? -57.988 -5.604 71.903 1.00 96.88 195 GLN A O 1
ATOM 1494 N N . ILE A 1 196 ? -58.232 -5.535 74.122 1.00 97.00 196 ILE A N 1
ATOM 1495 C CA . ILE A 1 196 ? -56.787 -5.534 74.424 1.00 97.00 196 ILE A CA 1
ATOM 1496 C C . ILE A 1 196 ? -56.088 -6.794 73.879 1.00 97.00 196 ILE A C 1
ATOM 1498 O O . ILE A 1 196 ? -54.953 -6.714 73.412 1.00 97.00 196 ILE A O 1
ATOM 1502 N N . ARG A 1 197 ? -56.747 -7.966 73.896 1.00 96.69 197 ARG A N 1
ATOM 1503 C CA . ARG A 1 197 ? -56.206 -9.188 73.266 1.00 96.69 197 ARG A CA 1
ATOM 1504 C C . ARG A 1 197 ? -56.153 -9.075 71.743 1.00 96.69 197 ARG A C 1
ATOM 1506 O O . ARG A 1 197 ? -55.186 -9.533 71.144 1.00 96.69 197 ARG A O 1
ATOM 1513 N N . GLU A 1 198 ? -57.178 -8.494 71.128 1.00 96.50 198 GLU A N 1
ATOM 1514 C CA . GLU A 1 198 ? -57.266 -8.302 69.677 1.00 96.50 198 GLU A CA 1
ATOM 1515 C C . GLU A 1 198 ? -56.244 -7.266 69.188 1.00 96.50 198 GLU A C 1
ATOM 1517 O O . GLU A 1 198 ? -55.490 -7.556 68.261 1.00 96.50 198 GLU A O 1
ATOM 1522 N N . GLU A 1 199 ? -56.132 -6.124 69.868 1.00 96.12 199 GLU A N 1
ATOM 1523 C CA . GLU A 1 199 ? -55.126 -5.082 69.625 1.00 96.12 199 GLU A CA 1
ATOM 1524 C C . GLU A 1 199 ? -53.702 -5.615 69.833 1.00 96.12 199 GLU A C 1
ATOM 1526 O O . GLU A 1 199 ? -52.848 -5.429 68.970 1.00 96.12 199 GLU A O 1
ATOM 1531 N N . SER A 1 200 ? -53.437 -6.357 70.916 1.00 94.94 200 SER A N 1
ATOM 1532 C CA . SER A 1 200 ? -52.119 -6.962 71.161 1.00 94.94 200 SER A CA 1
ATOM 1533 C C . SER A 1 200 ? -51.746 -8.012 70.106 1.00 94.94 200 SER A C 1
ATOM 1535 O O . SER A 1 200 ? -50.601 -8.039 69.652 1.00 94.94 200 SER A O 1
ATOM 1537 N N . ALA A 1 201 ? -52.696 -8.849 69.676 1.00 95.94 201 ALA A N 1
ATOM 1538 C CA . ALA A 1 201 ? -52.469 -9.824 68.610 1.00 95.94 201 ALA A CA 1
ATOM 1539 C C . ALA A 1 201 ? -52.285 -9.154 67.237 1.00 95.94 201 ALA A C 1
ATOM 1541 O O . ALA A 1 201 ? -51.514 -9.644 66.410 1.00 95.94 201 ALA A O 1
ATOM 1542 N N . GLN A 1 202 ? -52.967 -8.035 66.987 1.00 96.31 202 GLN A N 1
ATOM 1543 C CA . GLN A 1 202 ? -52.822 -7.258 65.761 1.00 96.31 202 GLN A CA 1
ATOM 1544 C C . GLN A 1 202 ? -51.477 -6.518 65.715 1.00 96.31 202 GLN A C 1
ATOM 1546 O O . GLN A 1 202 ? -50.754 -6.654 64.731 1.00 96.31 202 GLN A O 1
ATOM 1551 N N . GLN A 1 203 ? -51.080 -5.856 66.806 1.00 96.44 203 GLN A N 1
ATOM 1552 C CA . GLN A 1 203 ? -49.760 -5.237 66.958 1.00 96.44 203 GLN A CA 1
ATOM 1553 C C . GLN A 1 203 ? -48.636 -6.257 66.720 1.00 96.44 203 GLN A C 1
ATOM 1555 O O . GLN A 1 203 ? -47.698 -5.972 65.977 1.00 96.44 203 GLN A O 1
ATOM 1560 N N . GLN A 1 204 ? -48.751 -7.474 67.274 1.00 95.75 204 GLN A N 1
ATOM 1561 C CA . GLN A 1 204 ? -47.776 -8.538 67.017 1.00 95.75 204 GLN A CA 1
ATOM 1562 C C . GLN A 1 204 ? -47.684 -8.879 65.520 1.00 95.75 204 GLN A C 1
ATOM 1564 O O . GLN A 1 204 ? -46.577 -8.962 64.989 1.00 95.75 204 GLN A O 1
ATOM 1569 N N . ARG A 1 205 ? -48.814 -9.047 64.816 1.00 96.19 205 ARG A N 1
ATOM 1570 C CA . ARG A 1 205 ? -48.810 -9.320 63.364 1.00 96.19 205 ARG A CA 1
ATOM 1571 C C . ARG A 1 205 ? -48.154 -8.197 62.572 1.00 96.19 205 ARG A C 1
ATOM 1573 O O . ARG A 1 205 ? -47.422 -8.481 61.629 1.00 96.19 205 ARG A O 1
ATOM 1580 N N . GLU A 1 206 ? -48.418 -6.946 62.936 1.00 96.44 206 GLU A N 1
ATOM 1581 C CA . GLU A 1 206 ? -47.863 -5.777 62.256 1.00 96.44 206 GLU A CA 1
ATOM 1582 C C . GLU A 1 206 ? -46.361 -5.628 62.495 1.00 96.44 206 GLU A C 1
ATOM 1584 O O . GLU A 1 206 ? -45.623 -5.346 61.555 1.00 96.44 206 GLU A O 1
ATOM 1589 N N . ASP A 1 207 ? -45.876 -5.871 63.711 1.00 96.19 207 ASP A N 1
ATOM 1590 C CA . ASP A 1 207 ? -44.441 -5.821 64.004 1.00 96.19 207 ASP A CA 1
ATOM 1591 C C . ASP A 1 207 ? -43.690 -7.033 63.434 1.00 96.19 207 ASP A C 1
ATOM 1593 O O . ASP A 1 207 ? -42.557 -6.899 62.971 1.00 96.19 207 ASP A O 1
ATOM 1597 N N . GLU A 1 208 ? -44.328 -8.204 63.354 1.00 95.56 208 GLU A N 1
ATOM 1598 C CA . GLU A 1 208 ? -43.820 -9.319 62.553 1.00 95.56 208 GLU A CA 1
ATOM 1599 C C . GLU A 1 208 ? -43.816 -9.002 61.047 1.00 95.56 208 GLU A C 1
ATOM 1601 O O . GLU A 1 208 ? -42.885 -9.399 60.349 1.00 95.56 208 GLU A O 1
ATOM 1606 N N . ALA A 1 209 ? -44.822 -8.295 60.520 1.00 96.19 209 ALA A N 1
ATOM 1607 C CA . ALA A 1 209 ? -44.864 -7.885 59.115 1.00 96.19 209 ALA A CA 1
ATOM 1608 C C . ALA A 1 209 ? -43.741 -6.888 58.792 1.00 96.19 209 ALA A C 1
ATOM 1610 O O . ALA A 1 209 ? -42.983 -7.132 57.857 1.00 96.19 209 ALA A O 1
ATOM 1611 N N . LYS A 1 210 ? -43.547 -5.854 59.624 1.00 97.12 210 LYS A N 1
ATOM 1612 C CA . LYS A 1 210 ? -42.426 -4.899 59.522 1.00 97.12 210 LYS A CA 1
ATOM 1613 C C . LYS A 1 210 ? -41.071 -5.613 59.590 1.00 97.12 210 LYS A C 1
ATOM 1615 O O . LYS A 1 210 ? -40.173 -5.301 58.814 1.00 97.12 210 LYS A O 1
ATOM 1620 N N . ARG A 1 211 ? -40.918 -6.613 60.472 1.00 97.31 211 ARG A N 1
ATOM 1621 C CA . ARG A 1 211 ? -39.702 -7.449 60.546 1.00 97.31 211 ARG A CA 1
ATOM 1622 C C . ARG A 1 211 ? -39.468 -8.265 59.274 1.00 97.31 211 ARG A C 1
ATOM 1624 O O . ARG A 1 211 ? -38.332 -8.312 58.815 1.00 97.31 211 ARG A O 1
ATOM 1631 N N . ARG A 1 212 ? -40.511 -8.879 58.698 1.00 97.12 212 ARG A N 1
ATOM 1632 C CA . ARG A 1 212 ? -40.408 -9.590 57.408 1.00 97.12 212 ARG A CA 1
ATOM 1633 C C . ARG A 1 212 ? -40.035 -8.627 56.282 1.00 97.12 212 ARG A C 1
ATOM 1635 O O . ARG A 1 212 ? -39.099 -8.914 55.556 1.00 97.12 212 ARG A O 1
ATOM 1642 N N . GLU A 1 213 ? -40.697 -7.476 56.186 1.00 97.06 213 GLU A N 1
ATOM 1643 C CA . GLU A 1 213 ? -40.427 -6.460 55.161 1.00 97.06 213 GLU A CA 1
ATOM 1644 C C . GLU A 1 213 ? -38.986 -5.931 55.233 1.00 97.06 213 GLU A C 1
ATOM 1646 O O . GLU A 1 213 ? -38.310 -5.851 54.209 1.00 97.06 213 GLU A O 1
ATOM 1651 N N . LEU A 1 214 ? -38.488 -5.622 56.437 1.00 96.94 214 LEU A N 1
ATOM 1652 C CA . LEU A 1 214 ? -37.096 -5.220 56.645 1.00 96.94 214 LEU A CA 1
ATOM 1653 C C . LEU A 1 214 ? -36.119 -6.342 56.276 1.00 96.94 214 LEU A C 1
ATOM 1655 O O . LEU A 1 214 ? -35.150 -6.078 55.574 1.00 96.94 214 LEU A O 1
ATOM 1659 N N . ALA A 1 215 ? -36.379 -7.585 56.693 1.00 96.69 215 ALA A N 1
ATOM 1660 C CA . ALA A 1 215 ? -35.538 -8.728 56.335 1.00 96.69 215 ALA A CA 1
ATOM 1661 C C . ALA A 1 215 ? -35.505 -8.970 54.816 1.00 96.69 215 ALA A C 1
ATOM 1663 O O . ALA A 1 215 ? -34.431 -9.179 54.261 1.00 96.69 215 ALA A O 1
ATOM 1664 N N . THR A 1 216 ? -36.650 -8.870 54.130 1.00 97.88 216 THR A N 1
ATOM 1665 C CA . THR A 1 216 ? -36.722 -8.941 52.665 1.00 97.88 216 THR A CA 1
ATOM 1666 C C . THR A 1 216 ? -35.925 -7.810 52.022 1.00 97.88 216 THR A C 1
ATOM 1668 O O . THR A 1 216 ? -35.120 -8.090 51.147 1.00 97.88 216 THR A O 1
ATOM 1671 N N . LYS A 1 217 ? -36.070 -6.559 52.482 1.00 97.88 217 LYS A N 1
ATOM 1672 C CA . LYS A 1 217 ? -35.298 -5.417 51.961 1.00 97.88 217 LYS A CA 1
ATOM 1673 C C . LYS A 1 217 ? -33.790 -5.602 52.136 1.00 97.88 217 LYS A C 1
ATOM 1675 O O . LYS A 1 217 ? -33.054 -5.404 51.177 1.00 97.88 217 LYS A O 1
ATOM 1680 N N . PHE A 1 218 ? -33.333 -6.023 53.317 1.00 97.81 218 PHE A N 1
ATOM 1681 C CA . PHE A 1 218 ? -31.915 -6.316 53.542 1.00 97.81 218 PHE A CA 1
ATOM 1682 C C . PHE A 1 218 ? -31.411 -7.445 52.638 1.00 97.81 218 PHE A C 1
ATOM 1684 O O . PHE A 1 218 ? -30.337 -7.299 52.063 1.00 97.81 218 PHE A O 1
ATOM 1691 N N . GLN A 1 219 ? -32.183 -8.523 52.463 1.00 98.06 219 GLN A N 1
ATOM 1692 C CA . GLN A 1 219 ? -31.806 -9.606 51.553 1.00 98.06 219 GLN A CA 1
ATOM 1693 C C . GLN A 1 219 ? -31.736 -9.117 50.102 1.00 98.06 219 GLN A C 1
ATOM 1695 O O . GLN A 1 219 ? -30.712 -9.311 49.465 1.00 98.06 219 GLN A O 1
ATOM 1700 N N . THR A 1 220 ? -32.750 -8.398 49.608 1.00 98.06 220 THR A N 1
ATOM 1701 C CA . THR A 1 220 ? -32.751 -7.852 48.242 1.00 98.06 220 THR A CA 1
ATOM 1702 C C . THR A 1 220 ? -31.557 -6.930 47.995 1.00 98.06 220 THR A C 1
ATOM 1704 O O . THR A 1 220 ? -30.907 -7.065 46.968 1.00 98.06 220 THR A O 1
ATOM 1707 N N . THR A 1 221 ? -31.193 -6.057 48.940 1.00 97.50 221 THR A N 1
ATOM 1708 C CA . THR A 1 221 ? -29.998 -5.208 48.789 1.00 97.50 221 THR A CA 1
ATOM 1709 C C . THR A 1 221 ? -28.688 -6.007 48.860 1.00 97.50 221 THR A C 1
ATOM 1711 O O . THR A 1 221 ? -27.733 -5.656 48.172 1.00 97.50 221 THR A O 1
ATOM 1714 N N . ILE A 1 222 ? -28.619 -7.099 49.631 1.00 98.00 222 ILE A N 1
ATOM 1715 C CA . ILE A 1 222 ? -27.473 -8.027 49.602 1.00 98.00 222 ILE A CA 1
ATOM 1716 C C . ILE A 1 222 ? -27.383 -8.727 48.238 1.00 98.00 222 ILE A C 1
ATOM 1718 O O . ILE A 1 222 ? -26.300 -8.778 47.659 1.00 98.00 222 ILE A O 1
ATOM 1722 N N . ASP A 1 223 ? -28.508 -9.200 47.700 1.00 98.06 223 ASP A N 1
ATOM 1723 C CA . ASP A 1 223 ? -28.588 -9.862 46.394 1.00 98.06 223 ASP A CA 1
ATOM 1724 C C . ASP A 1 223 ? -28.217 -8.889 45.252 1.00 98.06 223 ASP A C 1
ATOM 1726 O O . ASP A 1 223 ? -27.476 -9.253 44.340 1.00 98.06 223 ASP A O 1
ATOM 1730 N N . GLU A 1 224 ? -28.656 -7.627 45.327 1.00 97.94 224 GLU A N 1
ATOM 1731 C CA . GLU A 1 224 ? -28.286 -6.542 44.403 1.00 97.94 224 GLU A CA 1
ATOM 1732 C C . GLU A 1 224 ? -26.785 -6.214 44.454 1.00 97.94 224 GLU A C 1
ATOM 1734 O O . GLU A 1 224 ? -26.160 -6.034 43.407 1.00 97.94 224 GLU A O 1
ATOM 1739 N N . ILE A 1 225 ? -26.186 -6.154 45.650 1.00 97.50 225 ILE A N 1
ATOM 1740 C CA . ILE A 1 225 ? -24.742 -5.923 45.823 1.00 97.50 225 ILE A CA 1
ATOM 1741 C C . ILE A 1 225 ? -23.937 -7.124 45.308 1.00 97.50 225 ILE A C 1
ATOM 1743 O O . ILE A 1 225 ? -22.935 -6.933 44.619 1.00 97.50 225 ILE A O 1
ATOM 1747 N N . ALA A 1 226 ? -24.382 -8.353 45.583 1.00 96.44 226 ALA A N 1
ATOM 1748 C CA . ALA A 1 226 ? -23.751 -9.570 45.079 1.00 96.44 226 ALA A CA 1
ATOM 1749 C C . ALA A 1 226 ? -23.820 -9.651 43.544 1.00 96.44 226 ALA A C 1
ATOM 1751 O O . ALA A 1 226 ? -22.817 -9.963 42.901 1.00 96.44 226 ALA A O 1
ATOM 1752 N N . ALA A 1 227 ? -24.964 -9.292 42.950 1.00 97.88 227 ALA A N 1
ATOM 1753 C CA . ALA A 1 227 ? -25.116 -9.185 41.503 1.00 97.88 227 ALA A CA 1
ATOM 1754 C C . ALA A 1 227 ? -24.169 -8.129 40.912 1.00 97.88 227 ALA A C 1
ATOM 1756 O O . ALA A 1 227 ? -23.453 -8.434 39.965 1.00 97.88 227 ALA A O 1
ATOM 1757 N N . GLN A 1 228 ? -24.085 -6.928 41.500 1.00 97.19 228 GLN A N 1
ATOM 1758 C CA . GLN A 1 228 ? -23.153 -5.882 41.050 1.00 97.19 228 GLN A CA 1
ATOM 1759 C C . GLN A 1 228 ? -21.680 -6.305 41.166 1.00 97.19 228 GLN A C 1
ATOM 1761 O O . GLN A 1 228 ? -20.888 -6.006 40.270 1.00 97.19 228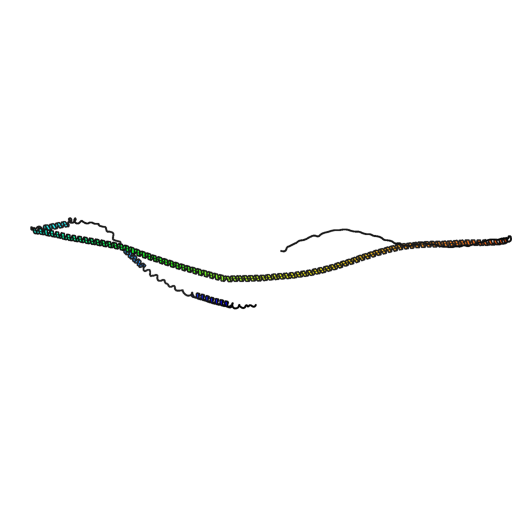 GLN A O 1
ATOM 1766 N N . LEU A 1 229 ? -21.306 -7.020 42.231 1.00 96.44 229 LEU A N 1
ATOM 1767 C CA . LEU A 1 229 ? -19.954 -7.550 42.413 1.00 96.44 229 LEU A CA 1
ATOM 1768 C C . LEU A 1 229 ? -19.619 -8.615 41.356 1.00 96.44 229 LEU A C 1
ATOM 1770 O O . LEU A 1 229 ? -18.528 -8.584 40.784 1.00 96.44 229 LEU A O 1
ATOM 1774 N N . ASN A 1 230 ? -20.563 -9.509 41.046 1.00 96.81 230 ASN A N 1
ATOM 1775 C CA . ASN A 1 230 ? -20.413 -10.486 39.969 1.00 96.81 230 ASN A CA 1
ATOM 1776 C C . ASN A 1 230 ? -20.303 -9.800 38.595 1.00 96.81 230 ASN A C 1
ATOM 1778 O O . ASN A 1 230 ? -19.371 -10.082 37.849 1.00 96.81 230 ASN A O 1
ATOM 1782 N N . ASP A 1 231 ? -21.166 -8.822 38.308 1.00 96.75 231 ASP A N 1
ATOM 1783 C CA . ASP A 1 231 ? -21.116 -7.971 37.110 1.00 96.75 231 ASP A CA 1
ATOM 1784 C C . ASP A 1 231 ? -19.737 -7.309 36.924 1.00 96.75 231 ASP A C 1
ATOM 1786 O O . ASP A 1 231 ? -19.220 -7.229 35.808 1.00 96.75 231 ASP A O 1
ATOM 1790 N N . TYR A 1 232 ? -19.129 -6.817 38.010 1.00 97.00 232 TYR A N 1
ATOM 1791 C CA . TYR A 1 232 ? -17.775 -6.253 38.000 1.00 97.00 232 TYR A CA 1
ATOM 1792 C C . TYR A 1 232 ? -16.694 -7.322 37.790 1.00 97.00 232 TYR A C 1
ATOM 1794 O O . TYR A 1 232 ? -15.732 -7.074 37.059 1.00 97.00 232 TYR A O 1
ATOM 1802 N N . SER A 1 233 ? -16.853 -8.506 38.386 1.00 96.94 233 SER A N 1
ATOM 1803 C CA . SER A 1 233 ? -15.950 -9.648 38.204 1.00 96.94 233 SER A CA 1
ATOM 1804 C C . SER A 1 233 ? -15.945 -10.143 36.754 1.00 96.94 233 SER A C 1
ATOM 1806 O O . SER A 1 233 ? -14.879 -10.270 36.151 1.00 96.94 233 SER A O 1
ATOM 1808 N N . GLU A 1 234 ? -17.123 -10.317 36.147 1.00 97.56 234 GLU A N 1
ATOM 1809 C CA . GLU A 1 234 ? -17.283 -10.721 34.746 1.00 97.56 234 GLU A CA 1
ATOM 1810 C C . GLU A 1 234 ? -16.716 -9.676 33.779 1.00 97.56 234 GLU A C 1
ATOM 1812 O O . GLU A 1 234 ? -15.958 -10.023 32.874 1.00 97.56 234 GLU A O 1
ATOM 1817 N N . LYS A 1 235 ? -16.985 -8.380 33.999 1.00 97.25 235 LYS A N 1
ATOM 1818 C CA . LYS A 1 235 ? -16.398 -7.295 33.186 1.00 97.25 235 LYS A CA 1
ATOM 1819 C C . LYS A 1 235 ? -14.875 -7.232 33.340 1.00 97.25 235 LYS A C 1
ATOM 1821 O O . LYS A 1 235 ? -14.171 -7.047 32.351 1.00 97.25 235 LYS A O 1
ATOM 1826 N N . SER A 1 236 ? -14.353 -7.446 34.549 1.00 97.31 236 SER A N 1
ATOM 1827 C CA . SER A 1 236 ? -12.912 -7.571 34.813 1.00 97.31 236 SER A CA 1
ATOM 1828 C C . SER A 1 236 ? -12.295 -8.779 34.100 1.00 97.31 236 SER A C 1
ATOM 1830 O O . SER A 1 236 ? -11.202 -8.669 33.545 1.00 97.31 236 SER A O 1
ATOM 1832 N N . ALA A 1 237 ? -12.979 -9.925 34.087 1.00 97.38 237 ALA A N 1
ATOM 1833 C CA . ALA A 1 237 ? -12.531 -11.125 33.386 1.00 97.38 237 ALA A CA 1
ATOM 1834 C C . ALA A 1 237 ? -12.536 -10.920 31.864 1.00 97.38 237 ALA A C 1
ATOM 1836 O O . ALA A 1 237 ? -11.532 -11.197 31.215 1.00 97.38 237 ALA A O 1
ATOM 1837 N N . ALA A 1 238 ? -13.605 -10.342 31.308 1.00 97.56 238 ALA A N 1
ATOM 1838 C CA . ALA A 1 238 ? -13.712 -10.025 29.886 1.00 97.56 238 ALA A CA 1
ATOM 1839 C C . ALA A 1 238 ? -12.649 -9.012 29.420 1.00 97.56 238 ALA A C 1
ATOM 1841 O O . ALA A 1 238 ? -12.081 -9.175 28.344 1.00 97.56 238 ALA A O 1
ATOM 1842 N N . LEU A 1 239 ? -12.329 -7.996 30.232 1.00 97.75 239 LEU A N 1
ATOM 1843 C CA . LEU A 1 239 ? -11.249 -7.047 29.933 1.00 97.75 239 LEU A CA 1
ATOM 1844 C C . LEU A 1 239 ? -9.857 -7.692 30.023 1.00 97.75 239 LEU A C 1
ATOM 1846 O O . LEU A 1 239 ? -8.985 -7.371 29.217 1.00 97.75 239 LEU A O 1
ATOM 1850 N N . ARG A 1 240 ? -9.632 -8.618 30.965 1.00 97.06 240 ARG A N 1
ATOM 1851 C CA . ARG A 1 240 ? -8.388 -9.407 31.028 1.00 97.06 240 ARG A CA 1
ATOM 1852 C C . ARG A 1 240 ? -8.237 -10.309 29.804 1.00 97.06 240 ARG A C 1
ATOM 1854 O O . ARG A 1 240 ? -7.183 -10.284 29.181 1.00 97.06 240 ARG A O 1
ATOM 1861 N N . GLU A 1 241 ? -9.295 -11.013 29.419 1.00 97.44 241 GLU A N 1
ATOM 1862 C CA . GLU A 1 241 ? -9.342 -11.851 28.216 1.00 97.44 241 GLU A CA 1
ATOM 1863 C C . GLU A 1 241 ? -9.074 -11.033 26.939 1.00 97.44 241 GLU A C 1
ATOM 1865 O O . GLU A 1 241 ? -8.216 -11.395 26.139 1.00 97.44 241 GLU A O 1
ATOM 1870 N N . GLN A 1 242 ? -9.716 -9.870 26.777 1.00 97.38 242 GLN A N 1
ATOM 1871 C CA . GLN A 1 242 ? -9.449 -8.974 25.644 1.00 97.38 242 GLN A CA 1
ATOM 1872 C C . GLN A 1 242 ? -8.002 -8.460 25.627 1.00 97.38 242 GLN A C 1
ATOM 1874 O O . GLN A 1 242 ? -7.388 -8.418 24.563 1.00 97.38 242 GLN A O 1
ATOM 1879 N N . ASN A 1 243 ? -7.426 -8.113 26.782 1.00 97.06 243 ASN A N 1
ATOM 1880 C CA . ASN A 1 243 ? -6.020 -7.708 26.864 1.00 97.06 243 ASN A CA 1
ATOM 1881 C C . ASN A 1 243 ? -5.059 -8.855 26.507 1.00 97.06 243 ASN A C 1
ATOM 1883 O O . ASN A 1 243 ? -4.064 -8.608 25.828 1.00 97.06 243 ASN A O 1
ATOM 1887 N N . ILE A 1 244 ? -5.361 -10.099 26.898 1.00 96.94 244 ILE A N 1
ATOM 1888 C CA . ILE A 1 244 ? -4.596 -11.288 26.488 1.00 96.94 244 ILE A CA 1
ATOM 1889 C C . ILE A 1 244 ? -4.683 -11.463 24.966 1.00 96.94 244 ILE A C 1
ATOM 1891 O O . ILE A 1 244 ? -3.650 -11.490 24.301 1.00 96.94 244 ILE A O 1
ATOM 1895 N N . GLN A 1 245 ? -5.889 -11.467 24.391 1.00 97.25 245 GLN A N 1
ATOM 1896 C CA . GLN A 1 245 ? -6.087 -11.616 22.944 1.00 97.25 245 GLN A CA 1
ATOM 1897 C C . GLN A 1 245 ? -5.398 -10.505 22.130 1.00 97.25 245 GLN A C 1
ATOM 1899 O O . GLN A 1 245 ? -4.816 -10.781 21.082 1.00 97.25 245 GLN A O 1
ATOM 1904 N N . LEU A 1 246 ? -5.414 -9.254 22.603 1.00 97.44 246 LEU A N 1
ATOM 1905 C CA . LEU A 1 246 ? -4.685 -8.146 21.971 1.00 97.44 246 LEU A CA 1
ATOM 1906 C C . LEU A 1 246 ? -3.161 -8.315 22.093 1.00 97.44 246 LEU A C 1
ATOM 1908 O O . LEU A 1 246 ? -2.441 -8.062 21.125 1.00 97.44 246 LEU A O 1
ATOM 1912 N N . SER A 1 247 ? -2.677 -8.791 23.245 1.00 97.06 247 SER A N 1
ATOM 1913 C CA . SER A 1 247 ? -1.262 -9.103 23.487 1.00 97.06 247 SER A CA 1
ATOM 1914 C C . SER A 1 247 ? -0.756 -10.259 22.612 1.00 97.06 247 SER A C 1
ATOM 1916 O O . SER A 1 247 ? 0.378 -10.222 22.146 1.00 97.06 247 SER A O 1
ATOM 1918 N N . GLU A 1 248 ? -1.598 -11.248 22.298 1.00 96.19 248 GLU A N 1
ATOM 1919 C CA . GLU A 1 248 ? -1.277 -12.329 21.352 1.00 96.19 248 GLU A CA 1
ATOM 1920 C C . GLU A 1 248 ? -1.371 -11.891 19.879 1.00 96.19 248 GLU A C 1
ATOM 1922 O O . GLU A 1 248 ? -0.584 -12.331 19.032 1.00 96.19 248 GLU A O 1
ATOM 1927 N N . GLN A 1 249 ? -2.316 -11.012 19.535 1.00 97.50 249 GLN A N 1
ATOM 1928 C CA . GLN A 1 249 ? -2.488 -10.532 18.161 1.00 97.50 249 GLN A CA 1
ATOM 1929 C C . GLN A 1 249 ? -1.389 -9.551 17.734 1.00 97.50 249 GLN A C 1
ATOM 1931 O O . GLN A 1 249 ? -0.931 -9.618 16.590 1.00 97.50 249 GLN A O 1
ATOM 1936 N N . LEU A 1 250 ? -0.922 -8.670 18.625 1.00 97.50 250 LEU A N 1
ATOM 1937 C CA . LEU A 1 250 ? 0.058 -7.633 18.284 1.00 97.50 250 LEU A CA 1
ATOM 1938 C C . LEU A 1 250 ? 1.394 -8.198 17.733 1.00 97.50 250 LEU A C 1
ATOM 1940 O O . LEU A 1 250 ? 1.806 -7.752 16.658 1.00 97.50 250 LEU A O 1
ATOM 1944 N N . PRO A 1 251 ? 2.041 -9.221 18.335 1.00 97.62 251 PRO A N 1
ATOM 1945 C CA . PRO A 1 251 ? 3.219 -9.880 17.762 1.00 97.62 251 PRO A CA 1
ATOM 1946 C C . PRO A 1 251 ? 2.964 -10.509 16.389 1.00 97.62 251 PRO A C 1
ATOM 1948 O O . PRO A 1 251 ? 3.836 -10.469 15.522 1.00 97.62 251 PRO A O 1
ATOM 1951 N N . ASN A 1 252 ? 1.769 -11.061 16.155 1.00 97.00 252 ASN A N 1
ATOM 1952 C CA . ASN A 1 252 ? 1.403 -11.625 14.855 1.00 97.00 252 ASN A CA 1
ATOM 1953 C C . ASN A 1 252 ? 1.257 -10.531 13.783 1.00 97.00 252 ASN A C 1
ATOM 1955 O O . ASN A 1 252 ? 1.712 -10.714 12.653 1.00 97.00 252 ASN A O 1
ATOM 1959 N N . VAL A 1 253 ? 0.706 -9.365 14.138 1.00 97.69 253 VAL A N 1
ATOM 1960 C CA . VAL A 1 253 ? 0.662 -8.187 13.256 1.00 97.69 253 VAL A CA 1
ATOM 1961 C C . VAL A 1 253 ? 2.077 -7.692 12.934 1.00 97.69 253 VAL A C 1
ATOM 1963 O O . VAL A 1 253 ? 2.399 -7.526 11.757 1.00 97.69 253 VAL A O 1
ATOM 1966 N N . VAL A 1 254 ? 2.948 -7.528 13.938 1.00 97.62 254 VAL A N 1
ATOM 1967 C CA . VAL A 1 254 ? 4.356 -7.116 13.743 1.00 97.62 254 VAL A CA 1
ATOM 1968 C C . VAL A 1 254 ? 5.099 -8.096 12.830 1.00 97.62 254 VAL A C 1
ATOM 1970 O O . VAL A 1 254 ? 5.683 -7.683 11.829 1.00 97.62 254 VAL A O 1
ATOM 1973 N N . LYS A 1 255 ? 4.997 -9.402 13.096 1.00 97.88 255 LYS A N 1
ATOM 1974 C CA . LYS A 1 255 ? 5.608 -10.470 12.290 1.00 97.88 255 LYS A CA 1
ATOM 1975 C C . LYS A 1 255 ? 5.139 -10.464 10.829 1.00 97.88 255 LYS A C 1
ATOM 1977 O O . LYS A 1 255 ? 5.943 -10.705 9.929 1.00 97.88 255 LYS A O 1
ATOM 1982 N N . ASN A 1 256 ? 3.865 -10.159 10.578 1.00 97.38 256 ASN A N 1
ATOM 1983 C CA . ASN A 1 256 ? 3.329 -10.030 9.221 1.00 97.38 256 ASN A CA 1
ATOM 1984 C C . ASN A 1 256 ? 3.879 -8.787 8.497 1.00 97.38 256 ASN A C 1
ATOM 1986 O O . ASN A 1 256 ? 4.186 -8.865 7.305 1.00 97.38 256 ASN A O 1
ATOM 1990 N N . TYR A 1 257 ? 4.062 -7.662 9.199 1.00 98.25 257 TYR A N 1
ATOM 1991 C CA . TYR A 1 257 ? 4.739 -6.486 8.638 1.00 98.25 257 TYR A CA 1
ATOM 1992 C C . TYR A 1 257 ? 6.223 -6.751 8.357 1.00 98.25 257 TYR A C 1
ATOM 1994 O O . TYR A 1 257 ? 6.696 -6.408 7.276 1.00 98.25 257 TYR A O 1
ATOM 2002 N N . GLU A 1 258 ? 6.945 -7.423 9.259 1.00 97.88 258 GLU A N 1
ATOM 2003 C CA . GLU A 1 258 ? 8.334 -7.836 9.024 1.00 97.88 258 GLU A CA 1
ATOM 2004 C C . GLU A 1 258 ? 8.487 -8.751 7.803 1.00 97.88 258 GLU A C 1
ATOM 2006 O O . GLU A 1 258 ? 9.433 -8.595 7.029 1.00 97.88 258 GLU A O 1
ATOM 2011 N N . LEU A 1 259 ? 7.588 -9.727 7.639 1.00 98.25 259 LEU A N 1
ATOM 2012 C CA . LEU A 1 259 ? 7.602 -10.634 6.492 1.00 98.25 259 LEU A CA 1
ATOM 2013 C C . LEU A 1 259 ? 7.396 -9.851 5.191 1.00 98.25 259 LEU A C 1
ATOM 2015 O O . LEU A 1 259 ? 8.223 -9.938 4.285 1.00 98.25 259 LEU A O 1
ATOM 2019 N N . ARG A 1 260 ? 6.361 -9.006 5.143 1.00 98.25 260 ARG A N 1
ATOM 2020 C CA . ARG A 1 260 ? 6.062 -8.149 3.989 1.00 98.25 260 ARG A CA 1
ATOM 2021 C C . ARG A 1 260 ? 7.195 -7.166 3.672 1.00 98.25 260 ARG A C 1
ATOM 2023 O O . ARG A 1 260 ? 7.459 -6.896 2.503 1.00 98.25 260 ARG A O 1
ATOM 2030 N N . GLN A 1 261 ? 7.887 -6.650 4.686 1.00 98.00 261 GLN A N 1
ATOM 2031 C CA . GLN A 1 261 ? 9.066 -5.799 4.512 1.00 98.00 261 GLN A CA 1
ATOM 2032 C C . GLN A 1 261 ? 10.229 -6.578 3.871 1.00 98.00 261 GLN A C 1
ATOM 2034 O O . GLN A 1 261 ? 10.818 -6.110 2.898 1.00 98.00 261 GLN A O 1
ATOM 2039 N N . LYS A 1 262 ? 10.509 -7.804 4.338 1.00 98.00 262 LYS A N 1
ATOM 2040 C CA . LYS A 1 262 ? 11.537 -8.692 3.756 1.00 98.00 262 LYS A CA 1
ATOM 2041 C C . LYS A 1 262 ? 11.199 -9.094 2.311 1.00 98.00 262 LYS A C 1
ATOM 2043 O O . LYS A 1 262 ? 12.096 -9.161 1.467 1.00 98.00 262 LYS A O 1
ATOM 2048 N N . GLU A 1 263 ? 9.921 -9.296 1.992 1.00 97.81 263 GLU A N 1
ATOM 2049 C CA . GLU A 1 263 ? 9.442 -9.522 0.620 1.00 97.81 263 GLU A CA 1
ATOM 2050 C C . GLU A 1 263 ? 9.655 -8.290 -0.274 1.00 97.81 263 GLU A C 1
ATOM 2052 O O . GLU A 1 263 ? 10.210 -8.415 -1.368 1.00 97.81 263 GLU A O 1
ATOM 2057 N N . LEU A 1 264 ? 9.285 -7.093 0.200 1.00 98.31 264 LEU A N 1
ATOM 2058 C CA . LEU A 1 264 ? 9.485 -5.828 -0.518 1.00 98.31 264 LEU A CA 1
ATOM 2059 C C . LEU A 1 264 ? 10.968 -5.537 -0.775 1.00 98.31 264 LEU A C 1
ATOM 2061 O O . LEU A 1 264 ? 11.338 -5.216 -1.901 1.00 98.31 264 LEU A O 1
ATOM 2065 N N . GLU A 1 265 ? 11.837 -5.712 0.219 1.00 98.31 265 GLU A N 1
ATOM 2066 C CA . GLU A 1 265 ? 13.287 -5.576 0.044 1.00 98.31 265 GLU A CA 1
ATOM 2067 C C . GLU A 1 265 ? 13.854 -6.570 -0.971 1.00 98.31 265 GLU A C 1
ATOM 2069 O O . GLU A 1 265 ? 14.746 -6.226 -1.745 1.00 98.31 265 GLU A O 1
ATOM 2074 N N . THR A 1 266 ? 13.343 -7.802 -0.986 1.00 98.12 266 THR A N 1
ATOM 2075 C CA . THR A 1 266 ? 13.758 -8.826 -1.955 1.00 98.12 266 THR A CA 1
ATOM 2076 C C . THR A 1 266 ? 13.299 -8.462 -3.369 1.00 98.12 266 THR A C 1
ATOM 2078 O O . THR A 1 266 ? 14.072 -8.580 -4.322 1.00 98.12 266 THR A O 1
ATOM 2081 N N . ALA A 1 267 ? 12.079 -7.939 -3.514 1.00 98.25 267 ALA A N 1
ATOM 2082 C CA . ALA A 1 267 ? 11.561 -7.434 -4.781 1.00 98.25 267 ALA A CA 1
ATOM 2083 C C . ALA A 1 267 ? 12.337 -6.202 -5.285 1.00 98.25 267 ALA A C 1
ATOM 2085 O O . ALA A 1 267 ? 12.637 -6.120 -6.477 1.00 98.25 267 ALA A O 1
ATOM 2086 N N . LEU A 1 268 ? 12.721 -5.282 -4.392 1.00 98.31 268 LEU A N 1
ATOM 2087 C CA . LEU A 1 268 ? 13.563 -4.125 -4.715 1.00 98.31 268 LEU A CA 1
ATOM 2088 C C . LEU A 1 268 ? 14.964 -4.556 -5.170 1.00 98.31 268 LEU A C 1
ATOM 2090 O O . LEU A 1 268 ? 15.399 -4.135 -6.237 1.00 98.31 268 LEU A O 1
ATOM 2094 N N . LYS A 1 269 ? 15.626 -5.467 -4.443 1.00 98.38 269 LYS A N 1
ATOM 2095 C CA . LYS A 1 269 ? 16.931 -6.038 -4.839 1.00 98.38 269 LYS A CA 1
ATOM 2096 C C . LYS A 1 269 ? 16.855 -6.729 -6.208 1.00 98.38 269 LYS A C 1
ATOM 2098 O O . LYS A 1 269 ? 17.737 -6.544 -7.043 1.00 98.38 269 LYS A O 1
ATOM 2103 N N . LYS A 1 270 ? 15.769 -7.463 -6.492 1.00 97.94 270 LYS A N 1
ATOM 2104 C CA . LYS A 1 270 ? 15.518 -8.052 -7.821 1.00 97.94 270 LYS A CA 1
ATOM 2105 C C . LYS A 1 270 ? 15.366 -6.979 -8.908 1.00 97.94 270 LYS A C 1
ATOM 2107 O O . LYS A 1 270 ? 15.935 -7.134 -9.983 1.00 97.94 270 LYS A O 1
ATOM 2112 N N . ARG A 1 271 ? 14.649 -5.884 -8.627 1.00 98.25 271 ARG A N 1
ATOM 2113 C CA . ARG A 1 271 ? 14.472 -4.754 -9.557 1.00 98.25 271 ARG A CA 1
ATOM 2114 C C . ARG A 1 271 ? 15.754 -3.956 -9.800 1.00 98.25 271 ARG A C 1
ATOM 2116 O O . ARG A 1 271 ? 15.983 -3.559 -10.934 1.00 98.25 271 ARG A O 1
ATOM 2123 N N . GLU A 1 272 ? 16.605 -3.772 -8.793 1.00 98.44 272 GLU A N 1
ATOM 2124 C CA . GLU A 1 272 ? 17.921 -3.131 -8.948 1.00 98.44 272 GLU A CA 1
ATOM 2125 C C . GLU A 1 272 ? 18.856 -3.968 -9.842 1.00 98.44 272 GLU A C 1
ATOM 2127 O O . GLU A 1 272 ? 19.568 -3.427 -10.687 1.00 98.44 272 GLU A O 1
ATOM 2132 N N . LEU A 1 273 ? 18.824 -5.299 -9.701 1.00 98.31 273 LEU A N 1
ATOM 2133 C CA . LEU A 1 273 ? 19.587 -6.217 -10.554 1.00 98.31 273 LEU A CA 1
ATOM 2134 C C . LEU A 1 273 ? 19.038 -6.283 -11.988 1.00 98.31 273 LEU A C 1
ATOM 2136 O O . LEU A 1 273 ? 19.824 -6.299 -12.933 1.00 98.31 273 LEU A O 1
ATOM 2140 N N . GLU A 1 274 ? 17.712 -6.277 -12.165 1.00 97.81 274 GLU A N 1
ATOM 2141 C CA . GLU A 1 274 ? 17.077 -6.137 -13.486 1.00 97.81 274 GLU A CA 1
ATOM 2142 C C . GLU A 1 274 ? 17.473 -4.814 -14.158 1.00 97.81 274 GLU A C 1
ATOM 2144 O O . GLU A 1 274 ? 17.857 -4.823 -15.327 1.00 97.81 274 GLU A O 1
ATOM 2149 N N . LEU A 1 275 ? 17.449 -3.701 -13.414 1.00 98.31 275 LEU A N 1
ATOM 2150 C CA . LEU A 1 275 ? 17.840 -2.384 -13.913 1.00 98.31 275 LEU A CA 1
ATOM 2151 C C . LEU A 1 275 ? 19.307 -2.374 -14.363 1.00 98.31 275 LEU A C 1
ATOM 2153 O O . LEU A 1 275 ? 19.554 -2.110 -15.540 1.00 98.31 275 LEU A O 1
ATOM 2157 N N . ARG A 1 276 ? 20.256 -2.777 -13.501 1.00 98.06 276 ARG A N 1
ATOM 2158 C CA . ARG A 1 276 ? 21.685 -2.864 -13.871 1.00 98.06 276 ARG A CA 1
ATOM 2159 C C . ARG A 1 276 ? 21.932 -3.734 -15.101 1.00 98.06 276 ARG A C 1
ATOM 2161 O O . ARG A 1 276 ? 22.792 -3.407 -15.914 1.00 98.06 276 ARG A O 1
ATOM 2168 N N . LEU A 1 277 ? 21.199 -4.839 -15.250 1.00 98.25 277 LEU A N 1
ATOM 2169 C CA . LEU A 1 277 ? 21.318 -5.700 -16.427 1.00 98.25 277 LEU A CA 1
ATOM 2170 C C . LEU A 1 277 ? 20.842 -4.974 -17.693 1.00 98.25 277 LEU A C 1
ATOM 2172 O O . LEU A 1 277 ? 21.513 -5.054 -18.723 1.00 98.25 277 LEU A O 1
ATOM 2176 N N . THR A 1 278 ? 19.732 -4.232 -17.630 1.00 97.25 278 THR A N 1
ATOM 2177 C CA . THR A 1 278 ? 19.270 -3.417 -18.767 1.00 97.25 278 THR A CA 1
ATOM 2178 C C . THR A 1 278 ? 20.199 -2.241 -19.078 1.00 97.25 278 THR A C 1
ATOM 2180 O O . THR A 1 278 ? 20.461 -1.991 -20.252 1.00 97.25 278 THR A O 1
ATOM 2183 N N . GLU A 1 279 ? 20.763 -1.580 -18.064 1.00 98.31 279 GLU A N 1
ATOM 2184 C CA . GLU A 1 279 ? 21.740 -0.494 -18.217 1.00 98.31 279 GLU A CA 1
ATOM 2185 C C . GLU A 1 279 ? 23.025 -0.993 -18.892 1.00 98.31 279 GLU A C 1
ATOM 2187 O O . GLU A 1 279 ? 23.430 -0.440 -19.911 1.00 98.31 279 GLU A O 1
ATOM 2192 N N . ALA A 1 280 ? 23.606 -2.098 -18.411 1.00 97.69 280 ALA A N 1
ATOM 2193 C CA . ALA A 1 280 ? 24.797 -2.704 -19.011 1.00 97.69 280 ALA A CA 1
ATOM 2194 C C . ALA A 1 280 ? 24.546 -3.222 -20.442 1.00 97.69 280 ALA A C 1
ATOM 2196 O O . ALA A 1 280 ? 25.417 -3.115 -21.306 1.00 97.69 280 ALA A O 1
ATOM 2197 N N . THR A 1 281 ? 23.346 -3.746 -20.726 1.00 98.25 281 THR A N 1
ATOM 2198 C CA . THR A 1 281 ? 22.961 -4.174 -22.085 1.00 98.25 281 THR A CA 1
ATOM 2199 C C . THR A 1 281 ? 22.820 -2.974 -23.030 1.00 98.25 281 THR A C 1
ATOM 2201 O O . THR A 1 281 ? 23.242 -3.036 -24.186 1.00 98.25 281 THR A O 1
ATOM 2204 N N . LEU A 1 282 ? 22.262 -1.859 -22.545 1.00 98.19 282 LEU A N 1
ATOM 2205 C CA . LEU A 1 282 ? 22.162 -0.606 -23.293 1.00 98.19 282 LEU A CA 1
ATOM 2206 C C . LEU A 1 282 ? 23.547 0.009 -23.544 1.00 98.19 282 LEU A C 1
ATOM 2208 O O . LEU A 1 282 ? 23.829 0.435 -24.662 1.00 98.19 282 LEU A O 1
ATOM 2212 N N . GLU A 1 283 ? 24.429 0.009 -22.543 1.00 97.75 283 GLU A N 1
ATOM 2213 C CA . GLU A 1 283 ? 25.815 0.463 -22.678 1.00 97.75 283 GLU A CA 1
ATOM 2214 C C . GLU A 1 283 ? 26.577 -0.375 -23.717 1.00 97.75 283 GLU A C 1
ATOM 2216 O O . GLU A 1 283 ? 27.160 0.195 -24.638 1.00 97.75 283 GLU A O 1
ATOM 2221 N N . GLN A 1 284 ? 26.476 -1.709 -23.662 1.00 97.88 284 GLN A N 1
ATOM 2222 C CA . GLN A 1 284 ? 27.064 -2.610 -24.662 1.00 97.88 284 GLN A CA 1
ATOM 2223 C C . GLN A 1 284 ? 26.509 -2.369 -26.078 1.00 97.88 284 GLN A C 1
ATOM 2225 O O . GLN A 1 284 ? 27.251 -2.415 -27.060 1.00 97.88 284 GLN A O 1
ATOM 2230 N N . SER A 1 285 ? 25.209 -2.094 -26.212 1.00 97.06 285 SER A N 1
ATOM 2231 C CA . SER A 1 285 ? 24.618 -1.745 -27.509 1.00 97.06 285 SER A CA 1
ATOM 2232 C C . SER A 1 285 ? 25.144 -0.402 -28.031 1.00 97.06 285 SER A C 1
ATOM 2234 O O . SER A 1 285 ? 25.364 -0.251 -29.234 1.00 97.06 285 SER A O 1
ATOM 2236 N N . ASN A 1 286 ? 25.362 0.570 -27.142 1.00 97.75 286 ASN A N 1
ATOM 2237 C CA . ASN A 1 286 ? 25.879 1.890 -27.490 1.00 97.75 286 ASN A CA 1
ATOM 2238 C C . ASN A 1 286 ? 27.371 1.858 -27.857 1.00 97.75 286 ASN A C 1
ATOM 2240 O O . ASN A 1 286 ? 27.765 2.548 -28.798 1.00 97.75 286 ASN A O 1
ATOM 2244 N N . THR A 1 287 ? 28.205 1.053 -27.186 1.00 97.19 287 THR A N 1
ATOM 2245 C CA . THR A 1 287 ? 29.620 0.896 -27.571 1.00 97.19 287 THR A CA 1
ATOM 2246 C C . THR A 1 287 ? 29.746 0.253 -28.948 1.00 97.19 287 THR A C 1
ATOM 2248 O O . THR A 1 287 ? 30.390 0.837 -29.816 1.00 97.19 287 THR A O 1
ATOM 2251 N N . LEU A 1 288 ? 29.037 -0.852 -29.208 1.00 97.81 288 LEU A N 1
ATOM 2252 C CA . LEU A 1 288 ? 29.013 -1.505 -30.525 1.00 97.81 288 LEU A CA 1
ATOM 2253 C C . LEU A 1 288 ? 28.488 -0.578 -31.637 1.00 97.81 288 LEU A C 1
ATOM 2255 O O . LEU A 1 288 ? 29.003 -0.593 -32.757 1.00 97.81 288 LEU A O 1
ATOM 2259 N N . LEU A 1 289 ? 27.486 0.260 -31.346 1.00 97.50 289 LEU A N 1
ATOM 2260 C CA . LEU A 1 289 ? 26.997 1.269 -32.290 1.00 97.50 289 LEU A CA 1
ATOM 2261 C C . LEU A 1 289 ? 28.057 2.346 -32.574 1.00 97.50 289 LEU A C 1
ATOM 2263 O O . LEU A 1 289 ? 28.260 2.705 -33.734 1.00 97.50 289 LEU A O 1
ATOM 2267 N N . ASN A 1 290 ? 28.754 2.834 -31.547 1.00 97.38 290 ASN A N 1
ATOM 2268 C CA . ASN A 1 290 ? 29.815 3.833 -31.690 1.00 97.38 290 ASN A CA 1
ATOM 2269 C C . ASN A 1 290 ? 31.028 3.283 -32.458 1.00 97.38 290 ASN A C 1
ATOM 2271 O O . ASN A 1 290 ? 31.519 3.952 -33.366 1.00 97.38 290 ASN A O 1
ATOM 2275 N N . GLU A 1 291 ? 31.455 2.051 -32.170 1.00 97.25 291 GLU A N 1
ATOM 2276 C CA . GLU A 1 291 ? 32.493 1.338 -32.927 1.00 97.25 291 GLU A CA 1
ATOM 2277 C C . GLU A 1 291 ? 32.103 1.199 -34.404 1.00 97.25 291 GLU A C 1
ATOM 2279 O O . GLU A 1 291 ? 32.878 1.559 -35.292 1.00 97.25 291 GLU A O 1
ATOM 2284 N N . ARG A 1 292 ? 30.867 0.763 -34.690 1.00 96.69 292 ARG A N 1
ATOM 2285 C CA . ARG A 1 292 ? 30.362 0.644 -36.067 1.00 96.69 292 ARG A CA 1
ATOM 2286 C C . ARG A 1 292 ? 30.304 1.995 -36.784 1.00 96.69 292 ARG A C 1
ATOM 2288 O O . ARG A 1 292 ? 30.630 2.067 -37.966 1.00 96.69 292 ARG A O 1
ATOM 2295 N N . ASN A 1 293 ? 29.901 3.057 -36.088 1.00 96.69 293 ASN A N 1
ATOM 2296 C CA . ASN A 1 293 ? 29.846 4.409 -36.646 1.00 96.69 293 ASN A CA 1
ATOM 2297 C C . ASN A 1 293 ? 31.249 4.949 -36.968 1.00 96.69 293 ASN A C 1
ATOM 2299 O O . ASN A 1 293 ? 31.431 5.572 -38.013 1.00 96.69 293 ASN A O 1
ATOM 2303 N N . GLU A 1 294 ? 32.243 4.682 -36.117 1.00 96.81 294 GLU A N 1
ATOM 2304 C CA . GLU A 1 294 ? 33.630 5.087 -36.362 1.00 96.81 294 GLU A CA 1
ATOM 2305 C C . GLU A 1 294 ? 34.267 4.282 -37.510 1.00 96.81 294 GLU A C 1
ATOM 2307 O O . GLU A 1 294 ? 34.937 4.869 -38.358 1.00 96.81 294 GLU A O 1
ATOM 2312 N N . LEU A 1 295 ? 33.980 2.979 -37.622 1.00 97.62 295 LEU A N 1
ATOM 2313 C CA . LEU A 1 295 ? 34.397 2.160 -38.770 1.00 97.62 295 LEU A CA 1
ATOM 2314 C C . LEU A 1 295 ? 33.796 2.667 -40.092 1.00 97.62 295 LEU A C 1
ATOM 2316 O O . LEU A 1 295 ? 34.533 2.881 -41.050 1.00 97.62 295 LEU A O 1
ATOM 2320 N N . VAL A 1 296 ? 32.486 2.943 -40.138 1.00 97.25 296 VAL A N 1
ATOM 2321 C CA . VAL A 1 296 ? 31.817 3.515 -41.328 1.00 97.25 296 VAL A CA 1
ATOM 2322 C C . VAL A 1 296 ? 32.380 4.901 -41.678 1.00 97.25 296 VAL A C 1
ATOM 2324 O O . VAL A 1 296 ? 32.515 5.251 -42.852 1.00 97.25 296 VAL A O 1
ATOM 2327 N N . LYS A 1 297 ? 32.753 5.700 -40.672 1.00 97.12 297 LYS A N 1
ATOM 2328 C CA . LYS A 1 297 ? 33.418 6.999 -40.847 1.00 97.12 297 LYS A CA 1
ATOM 2329 C C . LYS A 1 297 ? 34.828 6.856 -41.434 1.00 97.12 297 LYS A C 1
ATOM 2331 O O . LYS A 1 297 ? 35.183 7.645 -42.308 1.00 97.12 297 LYS A O 1
ATOM 2336 N N . GLN A 1 298 ? 35.598 5.850 -41.020 1.00 97.31 298 GLN A N 1
ATOM 2337 C CA . GLN A 1 298 ? 36.916 5.540 -41.590 1.00 97.31 298 GLN A CA 1
ATOM 2338 C C . GLN A 1 298 ? 36.810 4.994 -43.023 1.00 97.31 298 GLN A C 1
ATOM 2340 O O . GLN A 1 298 ? 37.493 5.494 -43.913 1.00 97.31 298 GLN A O 1
ATOM 2345 N N . GLU A 1 299 ? 35.906 4.044 -43.278 1.00 95.88 299 GLU A N 1
ATOM 2346 C CA . GLU A 1 299 ? 35.625 3.503 -44.619 1.00 95.88 299 GLU A CA 1
ATOM 2347 C C . GLU A 1 299 ? 35.232 4.618 -45.600 1.00 95.88 299 GLU A C 1
ATOM 2349 O O . GLU A 1 299 ? 35.786 4.724 -46.697 1.00 95.88 299 GLU A O 1
ATOM 2354 N N . LYS A 1 300 ? 34.348 5.528 -45.168 1.00 97.31 300 LYS A N 1
ATOM 2355 C CA . LYS A 1 300 ? 33.974 6.714 -45.943 1.00 97.31 300 LYS A CA 1
ATOM 2356 C C . LYS A 1 300 ? 35.179 7.611 -46.254 1.00 97.31 300 LYS A C 1
ATOM 2358 O O . LYS A 1 300 ? 35.313 8.044 -47.395 1.00 97.31 300 LYS A O 1
ATOM 2363 N N . GLN A 1 301 ? 36.054 7.880 -45.282 1.00 96.62 301 GLN A N 1
ATOM 2364 C CA . GLN A 1 301 ? 37.259 8.695 -45.499 1.00 96.62 301 GLN A CA 1
ATOM 2365 C C . GLN A 1 301 ? 38.228 8.051 -46.502 1.00 96.62 301 GLN A C 1
ATOM 2367 O O . GLN A 1 301 ? 38.784 8.756 -47.344 1.00 96.62 301 GLN A O 1
ATOM 2372 N N . VAL A 1 302 ? 38.397 6.724 -46.457 1.00 97.12 302 VAL A N 1
ATOM 2373 C CA . VAL A 1 302 ? 39.203 5.981 -47.441 1.00 97.12 302 VAL A CA 1
ATOM 2374 C C . VAL A 1 302 ? 38.583 6.096 -48.836 1.00 97.12 302 VAL A C 1
ATOM 2376 O O . VAL A 1 302 ? 39.271 6.502 -49.769 1.00 97.12 302 VAL A O 1
ATOM 2379 N N . SER A 1 303 ? 37.277 5.851 -48.976 1.00 95.50 303 SER A N 1
ATOM 2380 C CA . SER A 1 303 ? 36.580 5.951 -50.266 1.00 95.50 303 SER A CA 1
ATOM 2381 C C . SER A 1 303 ? 36.599 7.377 -50.848 1.00 95.50 303 SER A C 1
ATOM 2383 O O . SER A 1 303 ? 36.796 7.566 -52.051 1.00 95.50 303 SER A O 1
ATOM 2385 N N . GLU A 1 304 ? 36.472 8.410 -50.008 1.00 96.56 304 GLU A N 1
ATOM 2386 C CA . GLU A 1 304 ? 36.614 9.810 -50.430 1.00 96.56 304 GLU A CA 1
ATOM 2387 C C . GLU A 1 304 ? 38.043 10.130 -50.908 1.00 96.56 304 GLU A C 1
ATOM 2389 O O . GLU A 1 304 ? 38.203 10.829 -51.914 1.00 96.56 304 GLU A O 1
ATOM 2394 N N . ALA A 1 305 ? 39.073 9.578 -50.254 1.00 96.94 305 ALA A N 1
ATOM 2395 C CA . ALA A 1 305 ? 40.470 9.728 -50.662 1.00 96.94 305 ALA A CA 1
ATOM 2396 C C . ALA A 1 305 ? 40.792 8.979 -51.971 1.00 96.94 305 ALA A C 1
ATOM 2398 O O . ALA A 1 305 ? 41.440 9.548 -52.854 1.00 96.94 305 ALA A O 1
ATOM 2399 N N . GLU A 1 306 ? 40.300 7.749 -52.142 1.00 97.00 306 GLU A N 1
ATOM 2400 C CA . GLU A 1 306 ? 40.421 6.978 -53.388 1.00 97.00 306 GLU A CA 1
ATOM 2401 C C . GLU A 1 306 ? 39.740 7.691 -54.561 1.00 97.00 306 GLU A C 1
ATOM 2403 O O . GLU A 1 306 ? 40.331 7.835 -55.634 1.00 97.00 306 GLU A O 1
ATOM 2408 N N . ARG A 1 307 ? 38.526 8.218 -54.352 1.00 95.88 307 ARG A N 1
ATOM 2409 C CA . ARG A 1 307 ? 37.798 8.985 -55.373 1.00 95.88 307 ARG A CA 1
ATOM 2410 C C . ARG A 1 307 ? 38.546 10.261 -55.770 1.00 95.88 307 ARG A C 1
ATOM 2412 O O . ARG A 1 307 ? 38.558 10.618 -56.946 1.00 95.88 307 ARG A O 1
ATOM 2419 N N . LEU A 1 308 ? 39.194 10.932 -54.815 1.00 97.62 308 LEU A N 1
ATOM 2420 C CA . LEU A 1 308 ? 40.021 12.118 -55.064 1.00 97.62 308 LEU A CA 1
ATOM 2421 C C . LEU A 1 308 ? 41.309 11.770 -55.830 1.00 97.62 308 LEU A C 1
ATOM 2423 O O . LEU A 1 308 ? 41.692 12.507 -56.741 1.00 97.62 308 LEU A O 1
ATOM 2427 N N . LEU A 1 309 ? 41.954 10.642 -55.510 1.00 97.56 309 LEU A N 1
ATOM 2428 C CA . LEU A 1 309 ? 43.109 10.121 -56.250 1.00 97.56 309 LEU A CA 1
ATOM 2429 C C . LEU A 1 309 ? 42.734 9.782 -57.702 1.00 97.56 309 LEU A C 1
ATOM 2431 O O . LEU A 1 309 ? 43.425 10.199 -58.632 1.00 97.56 309 LEU A O 1
ATOM 2435 N N . LEU A 1 310 ? 41.625 9.064 -57.898 1.00 96.81 310 LEU A N 1
ATOM 2436 C CA . LEU A 1 310 ? 41.138 8.679 -59.222 1.00 96.81 310 LEU A CA 1
ATOM 2437 C C . LEU A 1 310 ? 40.772 9.907 -60.063 1.00 96.81 310 LEU A C 1
ATOM 2439 O O . LEU A 1 310 ? 41.168 9.981 -61.223 1.00 96.81 310 LEU A O 1
ATOM 2443 N N . ASN A 1 311 ? 40.097 10.901 -59.474 1.00 97.00 311 ASN A N 1
ATOM 2444 C CA . ASN A 1 311 ? 39.769 12.147 -60.165 1.00 97.00 311 ASN A CA 1
ATOM 2445 C C . ASN A 1 311 ? 41.031 12.881 -60.653 1.00 97.00 311 ASN A C 1
ATOM 2447 O O . ASN A 1 311 ? 41.114 13.215 -61.832 1.00 97.00 311 ASN A O 1
ATOM 2451 N N . LYS A 1 312 ? 42.059 13.025 -59.802 1.00 97.75 312 LYS A N 1
ATOM 2452 C CA . LYS A 1 312 ? 43.362 13.583 -60.217 1.00 97.75 312 LYS A CA 1
ATOM 2453 C C . LYS A 1 312 ? 44.006 12.788 -61.353 1.00 97.75 312 LYS A C 1
ATOM 2455 O O . LYS A 1 312 ? 44.547 13.371 -62.287 1.00 97.75 312 LYS A O 1
ATOM 2460 N N . LYS A 1 313 ? 43.922 11.454 -61.316 1.00 97.50 313 LYS A N 1
ATOM 2461 C CA . LYS A 1 313 ? 44.452 10.600 -62.388 1.00 97.50 313 LYS A CA 1
ATOM 2462 C C . LYS A 1 313 ? 43.695 10.799 -63.708 1.00 97.50 313 LYS A C 1
ATOM 2464 O O . LYS A 1 313 ? 44.324 10.772 -64.764 1.00 97.50 313 LYS A O 1
ATOM 2469 N N . CYS A 1 314 ? 42.383 11.037 -63.659 1.00 96.94 314 CYS A N 1
ATOM 2470 C CA . CYS A 1 314 ? 41.581 11.415 -64.823 1.00 96.94 314 CYS A CA 1
ATOM 2471 C C . CYS A 1 314 ? 41.937 12.817 -65.348 1.00 96.94 314 CYS A C 1
ATOM 2473 O O . CYS A 1 314 ? 42.052 12.981 -66.558 1.00 96.94 314 CYS A O 1
ATOM 2475 N N . GLU A 1 315 ? 42.174 13.797 -64.471 1.00 96.88 315 GLU A N 1
ATOM 2476 C CA . GLU A 1 315 ? 42.623 15.153 -64.835 1.00 96.88 315 GLU A CA 1
ATOM 2477 C C . GLU A 1 315 ? 43.998 15.131 -65.531 1.00 96.88 315 GLU A C 1
ATOM 2479 O O . GLU A 1 315 ? 44.155 15.703 -66.610 1.00 96.88 315 GLU A O 1
ATOM 2484 N N . GLU A 1 316 ? 44.972 14.395 -64.981 1.00 97.38 316 GLU A N 1
ATOM 2485 C CA . GLU A 1 316 ? 46.290 14.176 -65.601 1.00 97.38 316 GLU A CA 1
ATOM 2486 C C . GLU A 1 316 ? 46.182 13.534 -66.994 1.00 97.38 316 GLU A C 1
ATOM 2488 O O . GLU A 1 316 ? 46.862 13.949 -67.936 1.00 97.38 316 GLU A O 1
ATOM 2493 N N . LEU A 1 317 ? 45.329 12.512 -67.136 1.00 96.75 317 LEU A N 1
ATOM 2494 C CA . LEU A 1 317 ? 45.106 11.836 -68.415 1.00 96.75 317 LEU A CA 1
ATOM 2495 C C . LEU A 1 317 ? 44.398 12.748 -69.423 1.00 96.75 317 LEU A C 1
ATOM 2497 O O . LEU A 1 317 ? 44.759 12.720 -70.595 1.00 96.75 317 LEU A O 1
ATOM 2501 N N . ALA A 1 318 ? 43.450 13.581 -68.990 1.00 97.38 318 ALA A N 1
ATOM 2502 C CA . ALA A 1 318 ? 42.754 14.529 -69.857 1.00 97.38 318 ALA A CA 1
ATOM 2503 C C . ALA A 1 318 ? 43.692 15.622 -70.397 1.00 97.38 318 ALA A C 1
ATOM 2505 O O . ALA A 1 318 ? 43.649 15.927 -71.587 1.00 97.38 318 ALA A O 1
ATOM 2506 N N . GLU A 1 319 ? 44.582 16.175 -69.567 1.00 97.25 319 GLU A N 1
ATOM 2507 C CA . GLU A 1 319 ? 45.563 17.172 -70.024 1.00 97.25 319 GLU A CA 1
ATOM 2508 C C . GLU A 1 319 ? 46.649 16.539 -70.919 1.00 97.25 319 GLU A C 1
ATOM 2510 O O . GLU A 1 319 ? 47.085 17.147 -71.901 1.00 97.25 319 GLU A O 1
ATOM 2515 N N . SER A 1 320 ? 47.035 15.284 -70.654 1.00 96.62 320 SER A N 1
ATOM 2516 C CA . SER A 1 320 ? 47.915 14.511 -71.540 1.00 96.62 320 SER A CA 1
ATOM 2517 C C . SER A 1 320 ? 47.260 14.211 -72.896 1.00 96.62 320 SER A C 1
ATOM 2519 O O . SER A 1 320 ? 47.900 14.386 -73.933 1.00 96.62 320 SER A O 1
ATOM 2521 N N . GLU A 1 321 ? 45.982 13.828 -72.912 1.00 97.12 321 GLU A N 1
ATOM 2522 C CA . GLU A 1 321 ? 45.207 13.557 -74.129 1.00 97.12 321 GLU A CA 1
ATOM 2523 C C . GLU A 1 321 ? 45.033 14.832 -74.966 1.00 97.12 321 GLU A C 1
ATOM 2525 O O . GLU A 1 321 ? 45.367 14.842 -76.152 1.00 97.12 321 GLU A O 1
ATOM 2530 N N . LYS A 1 322 ? 44.669 15.946 -74.321 1.00 97.31 322 LYS A N 1
ATOM 2531 C CA . LYS A 1 322 ? 44.631 17.297 -74.900 1.00 97.31 322 LYS A CA 1
ATOM 2532 C C . LYS A 1 322 ? 45.977 17.711 -75.502 1.00 97.31 322 LYS A C 1
ATOM 2534 O O . LYS A 1 322 ? 46.013 18.207 -76.627 1.00 97.31 322 LYS A O 1
ATOM 2539 N N . THR A 1 323 ? 47.085 17.454 -74.806 1.00 96.88 323 THR A N 1
ATOM 2540 C CA . THR A 1 323 ? 48.442 17.719 -75.317 1.00 96.88 323 THR A CA 1
ATOM 2541 C C . THR A 1 323 ? 48.753 16.874 -76.559 1.00 96.88 323 THR A C 1
ATOM 2543 O O . THR A 1 323 ? 49.272 17.393 -77.547 1.00 96.88 323 THR A O 1
ATOM 2546 N N . LEU A 1 324 ? 48.387 15.588 -76.557 1.00 96.94 324 LEU A N 1
ATOM 2547 C CA . LEU A 1 324 ? 48.557 14.706 -77.715 1.00 96.94 324 LEU A CA 1
ATOM 2548 C C . LEU A 1 324 ? 47.666 15.122 -78.897 1.00 96.94 324 LEU A C 1
ATOM 2550 O O . LEU A 1 324 ? 48.135 15.088 -80.033 1.00 96.94 324 LEU A O 1
ATOM 2554 N N . ARG A 1 325 ? 46.431 15.591 -78.662 1.00 96.62 325 ARG A N 1
ATOM 2555 C CA . ARG A 1 325 ? 45.580 16.178 -79.717 1.00 96.62 325 ARG A CA 1
ATOM 2556 C C . ARG A 1 325 ? 46.236 17.395 -80.365 1.00 96.62 325 ARG A C 1
ATOM 2558 O O . ARG A 1 325 ? 46.224 17.489 -81.589 1.00 96.62 325 ARG A O 1
ATOM 2565 N N . VAL A 1 326 ? 46.835 18.291 -79.575 1.00 97.12 326 VAL A N 1
ATOM 2566 C CA . VAL A 1 326 ? 47.576 19.453 -80.102 1.00 97.12 326 VAL A CA 1
ATOM 2567 C C . VAL A 1 326 ? 48.762 18.996 -80.955 1.00 97.12 326 VAL A C 1
ATOM 2569 O O . VAL A 1 326 ? 48.891 19.446 -82.088 1.00 97.12 326 VAL A O 1
ATOM 2572 N N . GLN A 1 327 ? 49.564 18.031 -80.492 1.00 96.12 327 GLN A N 1
ATOM 2573 C CA . GLN A 1 327 ? 50.674 17.489 -81.291 1.00 96.12 327 GLN A CA 1
ATOM 2574 C C . GLN A 1 327 ? 50.196 16.831 -82.597 1.00 96.12 327 GLN A C 1
ATOM 2576 O O . GLN A 1 327 ? 50.783 17.057 -83.652 1.00 96.12 327 GLN A O 1
ATOM 2581 N N . VAL A 1 328 ? 49.114 16.045 -82.564 1.00 95.88 328 VAL A N 1
ATOM 2582 C CA . VAL A 1 328 ? 48.515 15.441 -83.769 1.00 95.88 328 VAL A CA 1
ATOM 2583 C C . VAL A 1 328 ? 48.010 16.518 -84.736 1.00 95.88 328 VAL A C 1
ATOM 2585 O O . VAL A 1 328 ? 48.202 16.381 -85.945 1.00 95.88 328 VAL A O 1
ATOM 2588 N N . GLN A 1 329 ? 47.433 17.609 -84.227 1.00 96.06 329 GLN A N 1
ATOM 2589 C CA . GLN A 1 329 ? 47.033 18.757 -85.038 1.00 96.06 329 GLN A CA 1
ATOM 2590 C C . GLN A 1 329 ? 48.251 19.450 -85.673 1.00 96.06 329 GLN A C 1
ATOM 2592 O O . GLN A 1 329 ? 48.258 19.654 -86.883 1.00 96.06 329 GLN A O 1
ATOM 2597 N N . GLU A 1 330 ? 49.325 19.709 -84.921 1.00 97.06 330 GLU A N 1
ATOM 2598 C CA . GLU A 1 330 ? 50.570 20.264 -85.474 1.00 97.06 330 GLU A CA 1
ATOM 2599 C C . GLU A 1 330 ? 51.206 19.369 -86.548 1.00 97.06 330 GLU A C 1
ATOM 2601 O O . GLU A 1 330 ? 51.787 19.878 -87.507 1.00 97.06 330 GLU A O 1
ATOM 2606 N N . TYR A 1 331 ? 51.158 18.041 -86.391 1.00 96.38 331 TYR A N 1
ATOM 2607 C CA . TYR A 1 331 ? 51.650 17.107 -87.409 1.00 96.38 331 TYR A CA 1
ATOM 2608 C C . TYR A 1 331 ? 50.734 17.076 -88.640 1.00 96.38 331 TYR A C 1
ATOM 2610 O O . TYR A 1 331 ? 51.234 16.994 -89.760 1.00 96.38 331 TYR A O 1
ATOM 2618 N N . SER A 1 332 ? 49.416 17.189 -88.450 1.00 95.75 332 SER A N 1
ATOM 2619 C CA . SER A 1 332 ? 48.428 17.337 -89.528 1.00 95.75 332 SER A CA 1
ATOM 2620 C C . SER A 1 332 ? 48.664 18.619 -90.330 1.00 95.75 332 SER A C 1
ATOM 2622 O O . SER A 1 332 ? 48.719 18.578 -91.559 1.00 95.75 332 SER A O 1
ATOM 2624 N N . ASP A 1 333 ? 48.887 19.747 -89.657 1.00 95.12 333 ASP A N 1
ATOM 2625 C CA . ASP A 1 333 ? 49.129 21.033 -90.312 1.00 95.12 333 ASP A CA 1
ATOM 2626 C C . ASP A 1 333 ? 50.504 21.079 -90.994 1.00 95.12 333 ASP A C 1
ATOM 2628 O O . ASP A 1 333 ? 50.575 21.430 -92.171 1.00 95.12 333 ASP A O 1
ATOM 2632 N N . ARG A 1 334 ? 51.567 20.562 -90.359 1.00 94.88 334 ARG A N 1
ATOM 2633 C CA . ARG A 1 334 ? 52.866 20.344 -91.028 1.00 94.88 334 ARG A CA 1
ATOM 2634 C C . ARG A 1 334 ? 52.753 19.416 -92.243 1.00 94.88 334 ARG A C 1
ATOM 2636 O O . ARG A 1 334 ? 53.431 19.631 -93.244 1.00 94.88 334 ARG A O 1
ATOM 2643 N N . TYR A 1 335 ? 51.891 18.396 -92.208 1.00 94.69 335 TYR A N 1
ATOM 2644 C CA . TYR A 1 335 ? 51.649 17.540 -93.373 1.00 94.69 335 TYR A CA 1
ATOM 2645 C C . TYR A 1 335 ? 50.948 18.302 -94.510 1.00 94.69 335 TYR A C 1
ATOM 2647 O O . TYR A 1 335 ? 51.340 18.147 -95.667 1.00 94.69 335 TYR A O 1
ATOM 2655 N N . LYS A 1 336 ? 49.977 19.176 -94.203 1.00 94.56 336 LYS A N 1
ATOM 2656 C CA . LYS A 1 336 ? 49.356 20.081 -95.193 1.00 94.56 336 LYS A CA 1
ATOM 2657 C C . LYS A 1 336 ? 50.383 21.044 -95.792 1.00 94.56 336 LYS A C 1
ATOM 2659 O O . LYS A 1 336 ? 50.385 21.233 -97.006 1.00 94.56 336 LYS A O 1
ATOM 2664 N N . GLU A 1 337 ? 51.284 21.602 -94.981 1.00 93.38 337 GLU A N 1
ATOM 2665 C CA . GLU A 1 337 ? 52.394 22.444 -95.452 1.00 93.38 337 GLU A CA 1
ATOM 2666 C C . GLU A 1 337 ? 53.323 21.676 -96.401 1.00 93.38 337 GLU A C 1
ATOM 2668 O O . GLU A 1 337 ? 53.594 22.150 -97.506 1.00 93.38 337 GLU A O 1
ATOM 2673 N N . PHE A 1 338 ? 53.756 20.462 -96.035 1.00 93.88 338 PHE A N 1
ATOM 2674 C CA . PHE A 1 338 ? 54.551 19.606 -96.923 1.00 93.88 338 PHE A CA 1
ATOM 2675 C C . PHE A 1 338 ? 53.800 19.258 -98.214 1.00 93.88 338 PHE A C 1
ATOM 2677 O O . PHE A 1 338 ? 54.386 19.318 -99.295 1.00 93.88 338 PHE A O 1
ATOM 2684 N N . GLN A 1 339 ? 52.507 18.939 -98.137 1.00 93.81 339 GLN A N 1
ATOM 2685 C CA . GLN A 1 339 ? 51.683 18.634 -99.307 1.00 93.81 339 GLN A CA 1
ATOM 2686 C C . GLN A 1 339 ? 51.535 19.857 -100.228 1.00 93.81 339 GLN A C 1
ATOM 2688 O O . GLN A 1 339 ? 51.701 19.727 -101.441 1.00 93.81 339 GLN A O 1
ATOM 2693 N N . GLY A 1 340 ? 51.312 21.050 -99.670 1.00 92.62 340 GLY A N 1
ATOM 2694 C CA . GLY A 1 340 ? 51.272 22.316 -100.407 1.00 92.62 340 GLY A CA 1
ATOM 2695 C C . GLY A 1 340 ? 52.626 22.695 -101.019 1.00 92.62 340 GLY A C 1
ATOM 2696 O O . GLY A 1 340 ? 52.690 23.134 -102.169 1.00 92.62 340 GLY A O 1
ATOM 2697 N N . ALA A 1 341 ? 53.731 22.448 -100.311 1.00 92.88 341 ALA A N 1
ATOM 2698 C CA . ALA A 1 341 ? 55.085 22.633 -100.830 1.00 92.88 341 ALA A CA 1
ATOM 2699 C C . ALA A 1 341 ? 55.396 21.662 -101.983 1.00 92.88 341 ALA A C 1
ATOM 2701 O O . ALA A 1 341 ? 55.962 22.075 -102.997 1.00 92.88 341 ALA A O 1
ATOM 2702 N N . ILE A 1 342 ? 54.970 20.397 -101.881 1.00 93.06 342 ILE A N 1
ATOM 2703 C CA . ILE A 1 342 ? 55.069 19.396 -102.955 1.00 93.06 342 ILE A CA 1
ATOM 2704 C C . ILE A 1 342 ? 54.214 19.806 -104.162 1.00 93.06 342 ILE A C 1
ATOM 2706 O O . ILE A 1 342 ? 54.699 19.741 -105.290 1.00 93.06 342 ILE A O 1
ATOM 2710 N N . GLN A 1 343 ? 52.985 20.290 -103.953 1.00 93.44 343 GLN A N 1
ATOM 2711 C CA . GLN A 1 343 ? 52.127 20.808 -105.027 1.00 93.44 343 GLN A CA 1
ATOM 2712 C C . GLN A 1 343 ? 52.753 22.031 -105.717 1.00 93.44 343 GLN A C 1
ATOM 2714 O O . GLN A 1 343 ? 52.870 22.041 -106.942 1.00 93.44 343 GLN A O 1
ATOM 2719 N N . SER A 1 344 ? 53.244 23.018 -104.958 1.00 92.69 344 SER A N 1
ATOM 2720 C CA . SER A 1 344 ? 53.940 24.196 -105.502 1.00 92.69 344 SER A CA 1
ATOM 2721 C C . SER A 1 344 ? 55.225 23.817 -106.249 1.00 92.69 344 SER A C 1
ATOM 2723 O O . SER A 1 344 ? 55.519 24.371 -107.309 1.00 92.69 344 SER A O 1
ATOM 2725 N N . SER A 1 345 ? 55.982 22.842 -105.740 1.00 92.19 345 SER A N 1
ATOM 2726 C CA . SER A 1 345 ? 57.172 22.304 -106.408 1.00 92.19 345 SER A CA 1
ATOM 2727 C C . SER A 1 345 ? 56.808 21.595 -107.716 1.00 92.19 345 SER A C 1
ATOM 2729 O O . SER A 1 345 ? 57.381 21.900 -108.759 1.00 92.19 345 SER A O 1
ATOM 2731 N N . SER A 1 346 ? 55.782 20.739 -107.705 1.00 92.38 346 SER A N 1
ATOM 2732 C CA . SER A 1 346 ? 55.249 20.068 -108.898 1.00 92.38 346 SER A CA 1
ATOM 2733 C C . SER A 1 346 ? 54.758 21.068 -109.953 1.00 92.38 346 SER A C 1
ATOM 2735 O O . SER A 1 346 ? 55.062 20.927 -111.139 1.00 92.38 346 SER A O 1
ATOM 2737 N N . GLN A 1 347 ? 54.093 22.149 -109.533 1.00 92.12 347 GLN A N 1
ATOM 2738 C CA . GLN A 1 347 ? 53.676 23.244 -110.411 1.00 92.12 347 GLN A CA 1
ATOM 2739 C C . GLN A 1 347 ? 54.882 23.980 -111.025 1.00 92.12 347 GLN A C 1
ATOM 2741 O O . GLN A 1 347 ? 54.894 24.234 -112.229 1.00 92.12 347 GLN A O 1
ATOM 2746 N N . LYS A 1 348 ? 55.926 24.271 -110.236 1.00 92.06 348 LYS A N 1
ATOM 2747 C CA . LYS A 1 348 ? 57.177 24.891 -110.717 1.00 92.06 348 LYS A CA 1
ATOM 2748 C C . LYS A 1 348 ? 57.936 23.986 -111.690 1.00 92.06 348 LYS A C 1
ATOM 2750 O O . LYS A 1 348 ? 58.375 24.462 -112.733 1.00 92.06 348 LYS A O 1
ATOM 2755 N N . VAL A 1 349 ? 58.037 22.687 -111.401 1.00 90.75 349 VAL A N 1
ATOM 2756 C CA . VAL A 1 349 ? 58.617 21.682 -112.312 1.00 90.75 349 VAL A CA 1
ATOM 2757 C C . VAL A 1 349 ? 57.801 21.587 -113.603 1.00 90.75 349 VAL A C 1
ATOM 2759 O O . VAL A 1 349 ? 58.383 21.545 -114.682 1.00 90.75 349 VAL A O 1
ATOM 2762 N N . SER A 1 350 ? 56.470 21.644 -113.520 1.00 91.12 350 SER A N 1
ATOM 2763 C CA . SER A 1 350 ? 55.586 21.647 -114.693 1.00 91.12 350 SER A CA 1
ATOM 2764 C C . SER A 1 350 ? 55.742 22.917 -115.544 1.00 91.12 350 SER A C 1
ATOM 2766 O O . SER A 1 350 ? 55.800 22.822 -116.770 1.00 91.12 350 SER A O 1
ATOM 2768 N N . SER A 1 351 ? 55.890 24.097 -114.922 1.00 90.62 351 SER A N 1
ATOM 2769 C CA . SER A 1 351 ? 56.203 25.348 -115.639 1.00 90.62 351 SER A CA 1
ATOM 2770 C C . SER A 1 351 ? 57.568 25.270 -116.316 1.00 90.62 351 SER A C 1
ATOM 2772 O O . SER A 1 351 ? 57.672 25.528 -117.513 1.00 90.62 351 SER A O 1
ATOM 2774 N N . CYS A 1 352 ? 58.592 24.819 -115.585 1.00 89.00 352 CYS A N 1
ATOM 2775 C CA . CYS A 1 352 ? 59.940 24.605 -116.106 1.00 89.00 352 CYS A CA 1
ATOM 2776 C C . CYS A 1 352 ? 59.939 23.618 -117.285 1.00 89.00 352 CYS A C 1
ATOM 2778 O O . CYS A 1 352 ? 60.558 23.886 -118.310 1.00 89.00 352 CYS A O 1
ATOM 2780 N N . HIS A 1 353 ? 59.173 22.525 -117.214 1.00 90.75 353 HIS A N 1
ATOM 2781 C CA . HIS A 1 353 ? 59.005 21.598 -118.334 1.00 90.75 353 HIS A CA 1
ATOM 2782 C C . HIS A 1 353 ? 58.343 22.274 -119.547 1.00 90.75 353 HIS A C 1
ATOM 2784 O O . HIS A 1 353 ? 58.813 22.114 -120.672 1.00 90.75 353 HIS A O 1
ATOM 2790 N N . GLY A 1 354 ? 57.309 23.096 -119.335 1.00 89.69 354 GLY A N 1
ATOM 2791 C CA . GLY A 1 354 ? 56.698 23.909 -120.392 1.00 89.69 354 GLY A CA 1
ATOM 2792 C C . GLY A 1 354 ? 57.636 24.976 -120.975 1.00 89.69 354 GLY A C 1
ATOM 2793 O O . GLY A 1 354 ? 57.557 25.291 -122.161 1.00 89.69 354 GLY A O 1
ATOM 2794 N N . GLU A 1 355 ? 58.555 25.525 -120.184 1.00 88.88 355 GLU A N 1
ATOM 2795 C CA . GLU A 1 355 ? 59.604 26.448 -120.635 1.00 88.88 355 GLU A CA 1
ATOM 2796 C C . GLU A 1 355 ? 60.715 25.730 -121.407 1.00 88.88 355 GLU A C 1
ATOM 2798 O O . GLU A 1 355 ? 61.117 26.210 -122.465 1.00 88.88 355 GLU A O 1
ATOM 2803 N N . ILE A 1 356 ? 61.130 24.540 -120.968 1.00 89.19 356 ILE A N 1
ATOM 2804 C CA . ILE A 1 356 ? 62.022 23.640 -121.711 1.00 89.19 356 ILE A CA 1
ATOM 2805 C C . ILE A 1 356 ? 61.383 23.249 -123.050 1.00 89.19 356 ILE A C 1
ATOM 2807 O O . ILE A 1 356 ? 62.061 23.261 -124.075 1.00 89.19 356 ILE A O 1
ATOM 2811 N N . GLU A 1 357 ? 60.078 22.975 -123.091 1.00 89.56 357 GLU A N 1
ATOM 2812 C CA . GLU A 1 357 ? 59.370 22.651 -124.332 1.00 89.56 357 GLU A CA 1
ATOM 2813 C C . GLU A 1 357 ? 59.261 23.872 -125.273 1.00 89.56 357 GLU A C 1
ATOM 2815 O O . GLU A 1 357 ? 59.494 23.750 -126.480 1.00 89.56 357 GLU A O 1
ATOM 2820 N N . LYS A 1 358 ? 59.007 25.078 -124.736 1.00 90.06 358 LYS A N 1
ATOM 2821 C CA . LYS A 1 358 ? 59.080 26.352 -125.486 1.00 90.06 358 LYS A CA 1
ATOM 2822 C C . LYS A 1 358 ? 60.493 26.616 -126.021 1.00 90.06 358 LYS A C 1
ATOM 2824 O O . LYS A 1 358 ? 60.636 26.988 -127.187 1.00 90.06 358 LYS A O 1
ATOM 2829 N N . MET A 1 359 ? 61.535 26.395 -125.216 1.00 86.69 359 MET A N 1
ATOM 2830 C CA . MET A 1 359 ? 62.929 26.501 -125.653 1.00 86.69 359 MET A CA 1
ATOM 2831 C C . MET A 1 359 ? 63.250 25.467 -126.730 1.00 86.69 359 MET A C 1
ATOM 2833 O O . MET A 1 359 ? 63.803 25.840 -127.755 1.00 86.69 359 MET A O 1
ATOM 2837 N N . GLY A 1 360 ? 62.830 24.209 -126.578 1.00 89.25 360 GLY A N 1
ATOM 2838 C CA . GLY A 1 360 ? 62.997 23.162 -127.589 1.00 89.25 360 GLY A CA 1
ATOM 2839 C C . GLY A 1 360 ? 62.305 23.500 -128.915 1.00 89.25 360 GLY A C 1
ATOM 2840 O O . GLY A 1 360 ? 62.875 23.288 -129.985 1.00 89.25 360 GLY A O 1
ATOM 2841 N N . LYS A 1 361 ? 61.113 24.109 -128.867 1.00 90.19 361 LYS A N 1
ATOM 2842 C CA . LYS A 1 361 ? 60.426 24.665 -130.048 1.00 90.19 361 LYS A CA 1
ATOM 2843 C C . LYS A 1 361 ? 61.211 25.828 -130.675 1.00 90.19 361 LYS A C 1
ATOM 2845 O O . LYS A 1 361 ? 61.315 25.895 -131.899 1.00 90.19 361 LYS A O 1
ATOM 2850 N N . LYS A 1 362 ? 61.811 26.713 -129.867 1.00 89.38 362 LYS A N 1
ATOM 2851 C CA . LYS A 1 362 ? 62.647 27.830 -130.349 1.00 89.38 362 LYS A CA 1
ATOM 2852 C C . LYS A 1 362 ? 63.993 27.359 -130.919 1.00 89.38 362 LYS A C 1
ATOM 2854 O O . LYS A 1 362 ? 64.404 27.880 -131.948 1.00 89.38 362 LYS A O 1
ATOM 2859 N N . ILE A 1 363 ? 64.620 26.341 -130.328 1.00 87.81 363 ILE A N 1
ATOM 2860 C CA . ILE A 1 363 ? 65.820 25.666 -130.847 1.00 87.81 363 ILE A CA 1
ATOM 2861 C C . ILE A 1 363 ? 65.505 25.061 -132.216 1.00 87.81 363 ILE A C 1
ATOM 2863 O O . ILE A 1 363 ? 66.139 25.454 -133.185 1.00 87.81 363 ILE A O 1
ATOM 2867 N N . LYS A 1 364 ? 64.445 24.251 -132.347 1.00 89.19 364 LYS A N 1
ATOM 2868 C CA . LYS A 1 364 ? 64.015 23.691 -133.645 1.00 89.19 364 LYS A CA 1
ATOM 2869 C C . LYS A 1 364 ? 63.727 24.761 -134.708 1.00 89.19 364 LYS A C 1
ATOM 2871 O O . LYS A 1 364 ? 63.990 24.546 -135.890 1.00 89.19 364 LYS A O 1
ATOM 2876 N N . LYS A 1 365 ? 63.210 25.931 -134.307 1.00 88.75 365 LYS A N 1
ATOM 2877 C CA . LYS A 1 365 ? 63.023 27.084 -135.206 1.00 88.75 365 LYS A CA 1
ATOM 2878 C C . LYS A 1 365 ? 64.362 27.686 -135.649 1.00 88.75 365 LYS A C 1
ATOM 2880 O O . LYS A 1 365 ? 64.542 27.896 -136.842 1.00 88.75 365 LYS A O 1
ATOM 2885 N N . LEU A 1 366 ? 65.302 27.895 -134.726 1.00 85.69 366 LEU A N 1
ATOM 2886 C CA . LEU A 1 366 ? 66.652 28.396 -135.019 1.00 85.69 366 LEU A CA 1
ATOM 2887 C C . LEU A 1 366 ? 67.488 27.397 -135.838 1.00 85.69 366 LEU A C 1
ATOM 2889 O O . LEU A 1 366 ? 68.241 27.806 -136.714 1.00 85.69 366 LEU A O 1
ATOM 2893 N N . GLU A 1 367 ? 67.331 26.092 -135.612 1.00 86.50 367 GLU A N 1
ATOM 2894 C CA . GLU A 1 367 ? 67.937 25.024 -136.418 1.00 86.50 367 GLU A CA 1
ATOM 2895 C C . GLU A 1 367 ? 67.407 25.041 -137.855 1.00 86.50 367 GLU A C 1
ATOM 2897 O O . GLU A 1 367 ? 68.193 24.948 -138.800 1.00 86.50 367 GLU A O 1
ATOM 2902 N N . LYS A 1 368 ? 66.092 25.232 -138.034 1.00 89.31 368 LYS A N 1
ATOM 2903 C CA . LYS A 1 368 ? 65.499 25.418 -139.362 1.00 89.31 368 LYS A CA 1
ATOM 2904 C C . LYS A 1 368 ? 65.992 26.705 -140.024 1.00 89.31 368 LYS A C 1
ATOM 2906 O O . LYS A 1 368 ? 66.427 26.654 -141.167 1.00 89.31 368 LYS A O 1
ATOM 2911 N N . GLU A 1 369 ? 65.985 27.833 -139.316 1.00 86.38 369 GLU A N 1
ATOM 2912 C CA . GLU A 1 369 ? 66.472 29.117 -139.839 1.00 86.38 369 GLU A CA 1
ATOM 2913 C C . GLU A 1 369 ? 67.951 29.041 -140.236 1.00 86.38 369 GLU A C 1
ATOM 2915 O O . GLU A 1 369 ? 68.316 29.502 -141.317 1.00 86.38 369 GLU A O 1
ATOM 2920 N N . ARG A 1 370 ? 68.787 28.375 -139.427 1.00 86.69 370 ARG A N 1
ATOM 2921 C CA . ARG A 1 370 ? 70.173 28.020 -139.762 1.00 86.69 370 ARG A CA 1
ATOM 2922 C C . ARG A 1 370 ? 70.242 27.172 -141.032 1.00 86.69 370 ARG A C 1
ATOM 2924 O O . ARG A 1 370 ? 71.062 27.480 -141.887 1.00 86.69 370 ARG A O 1
ATOM 2931 N N . GLY A 1 371 ? 69.403 26.147 -141.180 1.00 87.12 371 GLY A N 1
ATOM 2932 C CA . GLY A 1 371 ? 69.320 25.335 -142.402 1.00 87.12 371 GLY A CA 1
ATOM 2933 C C . GLY A 1 371 ? 68.915 26.150 -143.637 1.00 87.12 371 GLY A C 1
ATOM 2934 O O . GLY A 1 371 ? 69.510 26.008 -144.703 1.00 87.12 371 GLY A O 1
ATOM 2935 N N . ASP A 1 372 ? 67.970 27.077 -143.484 1.00 86.62 372 ASP A N 1
ATOM 2936 C CA . ASP A 1 372 ? 67.548 27.988 -144.547 1.00 86.62 372 ASP A CA 1
ATOM 2937 C C . ASP A 1 372 ? 68.643 29.027 -144.875 1.00 86.62 372 ASP A C 1
ATOM 2939 O O . ASP A 1 372 ? 68.771 29.442 -146.026 1.00 86.62 372 ASP A O 1
ATOM 2943 N N . PHE A 1 373 ? 69.461 29.466 -143.906 1.00 85.38 373 PHE A N 1
ATOM 2944 C CA . PHE A 1 373 ? 70.662 30.285 -144.154 1.00 85.38 373 PHE A CA 1
ATOM 2945 C C . PHE A 1 373 ? 71.773 29.490 -144.852 1.00 85.38 373 PHE A C 1
ATOM 2947 O O . PHE A 1 373 ? 72.293 29.960 -145.860 1.00 85.38 373 PHE A O 1
ATOM 2954 N N . GLN A 1 374 ? 72.079 28.282 -144.372 1.00 86.81 374 GLN A N 1
ATOM 2955 C CA . GLN A 1 374 ? 73.032 27.335 -144.959 1.00 86.81 374 GLN A CA 1
ATOM 2956 C C . GLN A 1 374 ? 72.712 27.102 -146.445 1.00 86.81 374 GLN A C 1
ATOM 2958 O O . GLN A 1 374 ? 73.550 27.348 -147.308 1.00 86.81 374 GLN A O 1
ATOM 2963 N N . ARG A 1 375 ? 71.453 26.771 -146.760 1.00 85.12 375 ARG A N 1
ATOM 2964 C CA . ARG A 1 375 ? 70.978 26.563 -148.135 1.00 85.12 375 ARG A CA 1
ATOM 2965 C C . ARG A 1 375 ? 71.052 27.823 -149.006 1.00 85.12 375 ARG A C 1
ATOM 2967 O O . ARG A 1 375 ? 71.373 27.735 -150.188 1.00 85.12 375 ARG A O 1
ATOM 2974 N N . ARG A 1 376 ? 70.750 29.007 -148.454 1.00 85.50 376 ARG A N 1
ATOM 2975 C CA . ARG A 1 376 ? 70.895 30.288 -149.178 1.00 85.50 376 ARG A CA 1
ATOM 2976 C C . ARG A 1 376 ? 72.363 30.615 -149.462 1.00 85.50 376 ARG A C 1
ATOM 2978 O O . ARG A 1 376 ? 72.666 31.102 -150.549 1.00 85.50 376 ARG A O 1
ATOM 2985 N N . TRP A 1 377 ? 73.258 30.315 -148.524 1.00 84.75 377 TRP A N 1
ATOM 2986 C CA . TRP A 1 377 ? 74.701 30.463 -148.696 1.00 84.75 377 TRP A CA 1
ATOM 2987 C C . TRP A 1 377 ? 75.242 29.499 -149.763 1.00 84.75 377 TRP A C 1
ATOM 2989 O O . TRP A 1 377 ? 75.914 29.955 -150.679 1.00 84.75 377 TRP A O 1
AT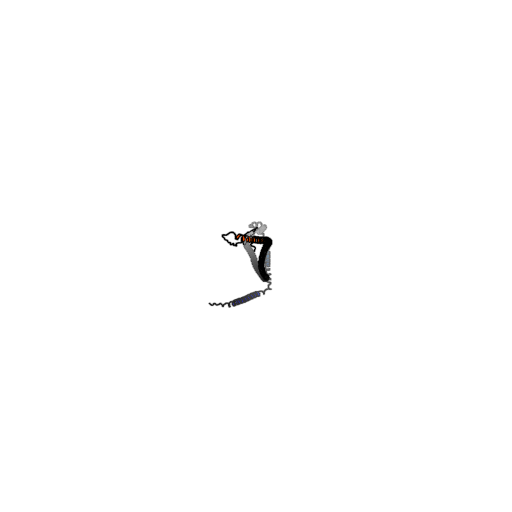OM 2999 N N . GLU A 1 378 ? 74.850 28.221 -149.741 1.00 86.75 378 GLU A N 1
ATOM 3000 C CA . GLU A 1 378 ? 75.202 27.220 -150.768 1.00 86.75 378 GLU A CA 1
ATOM 3001 C C . GLU A 1 378 ? 74.739 27.635 -152.177 1.00 86.75 378 GLU A C 1
ATOM 3003 O O . GLU A 1 378 ? 75.505 27.555 -153.137 1.00 86.75 378 GLU A O 1
ATOM 3008 N N . ILE A 1 379 ? 73.512 28.155 -152.311 1.00 85.06 379 ILE A N 1
ATOM 3009 C CA . ILE A 1 379 ? 73.003 28.698 -153.584 1.00 85.06 379 ILE A CA 1
ATOM 3010 C C . ILE A 1 379 ? 73.825 29.919 -154.031 1.00 85.06 379 ILE A C 1
ATOM 3012 O O . ILE A 1 379 ? 74.148 30.046 -155.214 1.00 85.06 379 ILE A O 1
ATOM 3016 N N . SER A 1 380 ? 74.193 30.812 -153.107 1.00 80.25 380 SER A N 1
ATOM 3017 C CA . SER A 1 380 ? 75.029 31.977 -153.417 1.00 80.25 380 SER A CA 1
ATOM 3018 C C . SER A 1 380 ? 76.449 31.575 -153.829 1.00 80.25 380 SER A C 1
ATOM 3020 O O . SER A 1 380 ? 76.981 32.132 -154.785 1.00 80.25 380 SER A O 1
ATOM 3022 N N . GLU A 1 381 ? 77.046 30.587 -153.161 1.00 84.69 381 GLU A N 1
ATOM 3023 C CA . GLU A 1 381 ? 78.363 30.036 -153.489 1.00 84.69 381 GLU A CA 1
ATOM 3024 C C . GLU A 1 381 ? 78.343 29.361 -154.872 1.00 84.69 381 GLU A C 1
ATOM 3026 O O . GLU A 1 381 ? 79.240 29.573 -155.689 1.00 84.69 381 GLU A O 1
ATOM 3031 N N . GLN A 1 382 ? 77.286 28.605 -155.190 1.00 86.19 382 GLN A N 1
ATOM 3032 C CA . GLN A 1 382 ? 77.122 27.981 -156.505 1.00 86.19 382 GLN A CA 1
ATOM 3033 C C . GLN A 1 382 ? 76.893 29.015 -157.622 1.00 86.19 382 GLN A C 1
ATOM 3035 O O . GLN A 1 382 ? 77.426 28.854 -158.721 1.00 86.19 382 GLN A O 1
ATOM 3040 N N . ASN A 1 383 ? 76.163 30.099 -157.349 1.00 83.12 383 ASN A N 1
ATOM 3041 C CA . ASN A 1 383 ? 76.018 31.217 -158.286 1.00 83.12 383 ASN A CA 1
ATOM 3042 C C . ASN A 1 383 ? 77.343 31.976 -158.479 1.00 83.12 383 ASN A C 1
ATOM 3044 O O . ASN A 1 383 ? 77.679 32.332 -159.606 1.00 83.12 383 ASN A O 1
ATOM 3048 N N . GLN A 1 384 ? 78.134 32.166 -157.418 1.00 80.69 384 GLN A N 1
ATOM 3049 C CA . GLN A 1 384 ? 79.464 32.777 -157.498 1.00 80.69 384 GLN A CA 1
ATOM 3050 C C . GLN A 1 384 ? 80.451 31.904 -158.291 1.00 80.69 384 GLN A C 1
ATOM 3052 O O . GLN A 1 384 ? 81.238 32.432 -159.079 1.00 80.69 384 GLN A O 1
ATOM 3057 N N . LYS A 1 385 ? 80.374 30.572 -158.151 1.00 83.81 385 LYS A N 1
ATOM 3058 C CA . LYS A 1 385 ? 81.123 29.616 -158.984 1.00 83.81 385 LYS A CA 1
ATOM 3059 C C . LYS A 1 385 ? 80.744 29.756 -160.461 1.00 83.81 385 LYS A C 1
ATOM 3061 O O . LYS A 1 385 ? 81.639 29.980 -161.268 1.00 83.81 385 LYS A O 1
ATOM 3066 N N . LYS A 1 386 ? 79.447 29.754 -160.803 1.00 81.94 386 LYS A N 1
ATOM 3067 C CA . LYS A 1 386 ? 78.976 29.979 -162.187 1.00 81.94 386 LYS A CA 1
ATOM 3068 C C . LYS A 1 386 ? 79.467 31.306 -162.767 1.00 81.94 386 LYS A C 1
ATOM 3070 O O . LYS A 1 386 ? 80.105 31.303 -163.809 1.00 81.94 386 LYS A O 1
ATOM 3075 N N . ALA A 1 387 ? 79.285 32.415 -162.047 1.00 80.88 387 ALA A N 1
ATOM 3076 C CA . ALA A 1 387 ? 79.775 33.721 -162.489 1.00 80.88 387 ALA A CA 1
ATOM 3077 C C . ALA A 1 387 ? 81.300 33.724 -162.724 1.00 80.88 387 ALA A C 1
ATOM 3079 O O . ALA A 1 387 ? 81.785 34.347 -163.665 1.00 80.88 387 ALA A O 1
ATOM 3080 N N . SER A 1 388 ? 82.065 32.985 -161.912 1.00 78.00 388 SER A N 1
ATOM 3081 C CA . SER A 1 388 ? 83.513 32.809 -162.106 1.00 78.00 388 SER A CA 1
ATOM 3082 C C . SER A 1 388 ? 83.847 31.980 -163.357 1.00 78.00 388 SER A C 1
ATOM 3084 O O . SER A 1 388 ? 84.839 32.255 -164.034 1.00 78.00 388 SER A O 1
ATOM 3086 N N . GLU A 1 389 ? 83.027 30.981 -163.696 1.00 79.62 389 GLU A N 1
ATOM 3087 C CA . GLU A 1 389 ? 83.148 30.206 -164.936 1.00 79.62 389 GLU A CA 1
ATOM 3088 C C . GLU A 1 389 ? 82.791 31.043 -166.174 1.00 79.62 389 GLU A C 1
ATOM 3090 O O . GLU A 1 389 ? 83.526 30.979 -167.164 1.00 79.62 389 GLU A O 1
ATOM 3095 N N . ASP A 1 390 ? 81.749 31.876 -166.087 1.00 81.25 390 ASP A N 1
ATOM 3096 C CA . ASP A 1 390 ? 81.318 32.814 -167.130 1.00 81.25 390 ASP A CA 1
ATOM 3097 C C . ASP A 1 390 ? 82.384 33.892 -167.389 1.00 81.25 390 ASP A C 1
ATOM 3099 O O . ASP A 1 390 ? 82.799 34.091 -168.533 1.00 81.25 390 ASP A O 1
ATOM 3103 N N . TYR A 1 391 ? 82.932 34.519 -166.336 1.00 80.12 391 TYR A N 1
ATOM 3104 C CA . TYR A 1 391 ? 84.074 35.439 -166.454 1.00 80.12 391 TYR A CA 1
ATOM 3105 C C . TYR A 1 391 ? 85.279 34.769 -167.128 1.00 80.12 391 TYR A C 1
ATOM 3107 O O . TYR A 1 391 ? 85.921 35.368 -167.990 1.00 80.12 391 TYR A O 1
ATOM 3115 N N . ARG A 1 392 ? 85.576 33.507 -166.789 1.00 80.88 392 ARG A N 1
ATOM 3116 C CA . ARG A 1 392 ? 86.663 32.734 -167.414 1.00 80.88 392 ARG A CA 1
ATOM 3117 C C . ARG A 1 392 ? 86.370 32.384 -168.884 1.00 80.88 392 ARG A C 1
ATOM 3119 O O . ARG A 1 392 ? 87.310 32.175 -169.655 1.00 80.88 392 ARG A O 1
ATOM 3126 N N . LEU A 1 393 ? 85.100 32.306 -169.285 1.00 81.12 393 LEU A N 1
ATOM 3127 C CA . LEU A 1 393 ? 84.699 32.157 -170.686 1.00 81.12 393 LEU A CA 1
ATOM 3128 C C . LEU A 1 393 ? 84.919 33.472 -171.449 1.00 81.12 393 LEU A C 1
ATOM 3130 O O . LEU A 1 393 ? 85.603 33.478 -172.471 1.00 81.12 393 LEU A O 1
ATOM 3134 N N . LEU A 1 394 ? 84.441 34.587 -170.894 1.00 78.69 394 LEU A N 1
ATOM 3135 C CA . LEU A 1 394 ? 84.583 35.926 -171.470 1.00 78.69 394 LEU A CA 1
ATOM 3136 C C . LEU A 1 394 ? 86.063 36.341 -171.600 1.00 78.69 394 LEU A C 1
ATOM 3138 O O . LEU A 1 394 ? 86.475 36.904 -172.610 1.00 78.69 394 LEU A O 1
ATOM 3142 N N . GLU A 1 395 ? 86.898 35.971 -170.626 1.00 80.38 395 GLU A N 1
ATOM 3143 C CA . GLU A 1 395 ? 88.360 36.120 -170.652 1.00 80.38 395 GLU A CA 1
ATOM 3144 C C . GLU A 1 395 ? 89.009 35.335 -171.814 1.00 80.38 395 GLU A C 1
ATOM 3146 O O . GLU A 1 395 ? 89.964 35.810 -172.433 1.00 80.38 395 GLU A O 1
ATOM 3151 N N . LYS A 1 396 ? 88.484 34.151 -172.174 1.00 80.12 396 LYS A N 1
ATOM 3152 C CA . LYS A 1 396 ? 88.933 33.413 -173.370 1.00 80.12 396 LYS A CA 1
ATOM 3153 C C . LYS A 1 396 ? 88.506 34.103 -174.663 1.00 80.12 396 LYS A C 1
ATOM 3155 O O . LYS A 1 396 ? 89.310 34.163 -175.592 1.00 80.12 396 LYS A O 1
ATOM 3160 N N . GLU A 1 397 ? 87.273 34.594 -174.744 1.00 78.06 397 GLU A N 1
ATOM 3161 C CA . GLU A 1 397 ? 86.770 35.299 -175.930 1.00 78.06 397 GLU A CA 1
ATOM 3162 C C . GLU A 1 397 ? 87.522 36.611 -176.157 1.00 78.06 397 GLU A C 1
ATOM 3164 O O . GLU A 1 397 ? 87.987 36.867 -177.269 1.00 78.06 397 GLU A O 1
ATOM 3169 N N . LYS A 1 398 ? 87.770 37.375 -175.087 1.00 77.00 398 LYS A N 1
ATOM 3170 C CA . LYS A 1 398 ? 88.630 38.560 -175.102 1.00 77.00 398 LYS A CA 1
ATOM 3171 C C . LYS A 1 398 ? 90.015 38.238 -175.669 1.00 77.00 398 LYS 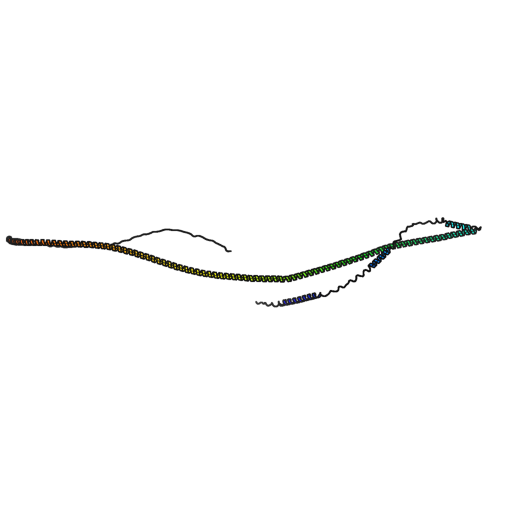A C 1
ATOM 3173 O O . LYS A 1 398 ? 90.418 38.862 -176.641 1.00 77.00 398 LYS A O 1
ATOM 3178 N N . ARG A 1 399 ? 90.698 37.193 -175.182 1.00 79.81 399 ARG A N 1
ATOM 3179 C CA . ARG A 1 399 ? 92.010 36.772 -175.726 1.00 79.81 399 ARG A CA 1
ATOM 3180 C C . ARG A 1 399 ? 91.950 36.350 -177.203 1.00 79.81 399 ARG A C 1
ATOM 3182 O O . ARG A 1 399 ? 92.927 36.529 -177.933 1.00 79.81 399 ARG A O 1
ATOM 3189 N N . GLN A 1 400 ? 90.821 35.816 -177.678 1.00 79.06 400 GLN A N 1
ATOM 3190 C CA . GLN A 1 400 ? 90.602 35.547 -179.108 1.00 79.06 400 GLN A CA 1
ATOM 3191 C C . GLN A 1 400 ? 90.336 36.815 -179.932 1.00 79.06 400 GLN A C 1
ATOM 3193 O O . GLN A 1 400 ? 90.551 36.796 -181.143 1.00 79.06 400 GLN A O 1
ATOM 3198 N N . ILE A 1 401 ? 89.856 37.898 -179.319 1.00 77.19 401 ILE A N 1
ATOM 3199 C CA . ILE A 1 401 ? 89.757 39.221 -179.946 1.00 77.19 401 ILE A CA 1
ATOM 3200 C C . ILE A 1 401 ? 91.136 39.882 -179.945 1.00 77.19 401 ILE A C 1
ATOM 3202 O O . ILE A 1 401 ? 91.604 40.257 -181.015 1.00 77.19 401 ILE A O 1
ATOM 3206 N N . ASP A 1 402 ? 91.836 39.915 -178.810 1.00 77.31 402 ASP A N 1
ATOM 3207 C CA . ASP A 1 402 ? 93.178 40.496 -178.670 1.00 77.31 402 ASP A CA 1
ATOM 3208 C C . ASP A 1 402 ? 94.168 39.882 -179.680 1.00 77.31 402 ASP A C 1
ATOM 3210 O O . ASP A 1 402 ? 94.877 40.604 -180.373 1.00 77.31 402 ASP A O 1
ATOM 3214 N N . THR A 1 403 ? 94.149 38.557 -179.879 1.00 77.00 403 THR A N 1
ATOM 3215 C CA . THR A 1 403 ? 94.998 37.870 -180.883 1.00 77.00 403 THR A CA 1
ATOM 3216 C C . THR A 1 403 ? 94.547 38.037 -182.344 1.00 77.00 403 THR A C 1
ATOM 3218 O O . THR A 1 403 ? 95.310 37.719 -183.260 1.00 77.00 403 THR A O 1
ATOM 3221 N N . LYS A 1 404 ? 93.336 38.549 -182.607 1.00 76.31 404 LYS A N 1
ATOM 3222 C CA . LYS A 1 404 ? 92.935 39.063 -183.935 1.00 76.31 404 LYS A CA 1
ATOM 3223 C C . LYS A 1 404 ? 93.387 40.514 -184.098 1.00 76.31 404 LYS A C 1
ATOM 3225 O O . LYS A 1 404 ? 93.887 40.878 -185.159 1.00 76.31 404 LYS A O 1
ATOM 3230 N N . LEU A 1 405 ? 93.262 41.314 -183.042 1.00 72.25 405 LEU A N 1
ATOM 3231 C CA . LEU A 1 405 ? 93.649 42.721 -182.990 1.00 72.25 405 LEU A CA 1
ATOM 3232 C C . LEU A 1 405 ? 95.169 42.874 -183.163 1.00 72.25 405 LEU A C 1
ATOM 3234 O O . LEU A 1 405 ? 95.605 43.674 -183.977 1.00 72.25 405 LEU A O 1
ATOM 3238 N N . GLU A 1 406 ? 95.974 42.013 -182.538 1.00 73.44 406 GLU A N 1
ATOM 3239 C CA . GLU A 1 406 ? 97.432 41.947 -182.718 1.00 73.44 406 GLU A CA 1
ATOM 3240 C C . GLU A 1 406 ? 97.838 41.574 -184.162 1.00 73.44 406 GLU A C 1
ATOM 3242 O O . GLU A 1 406 ? 98.857 42.044 -184.670 1.00 73.44 406 GLU A O 1
ATOM 3247 N N . LYS A 1 407 ? 97.035 40.759 -184.864 1.00 73.06 407 LYS A N 1
ATOM 3248 C CA . LYS A 1 407 ? 97.250 40.457 -186.293 1.00 73.06 407 LYS A CA 1
ATOM 3249 C C . LYS A 1 407 ? 96.906 41.656 -187.177 1.00 73.06 407 LYS A C 1
ATOM 3251 O O . LYS A 1 407 ? 97.661 41.946 -188.102 1.00 73.06 407 LYS A O 1
ATOM 3256 N N . PHE A 1 408 ? 95.820 42.369 -186.875 1.00 70.31 408 PHE A N 1
ATOM 3257 C CA . PHE A 1 408 ? 95.488 43.628 -187.545 1.00 70.31 408 PHE A CA 1
ATOM 3258 C C . PHE A 1 408 ? 96.526 44.721 -187.272 1.00 70.31 408 PHE A C 1
ATOM 3260 O O . PHE A 1 408 ? 96.897 45.427 -188.198 1.00 70.31 408 PHE A O 1
ATOM 3267 N N . ASP A 1 409 ? 97.053 44.835 -186.054 1.00 69.38 409 ASP A N 1
ATOM 3268 C CA . ASP A 1 409 ? 98.069 45.832 -185.707 1.00 69.38 409 ASP A CA 1
ATOM 3269 C C . ASP A 1 409 ? 99.417 45.534 -186.389 1.00 69.38 409 ASP A C 1
ATOM 3271 O O . ASP A 1 409 ? 100.064 46.442 -186.906 1.00 69.38 409 ASP A O 1
ATOM 3275 N N . LYS A 1 410 ? 99.806 44.257 -186.516 1.00 72.06 410 LYS A N 1
ATOM 3276 C CA . LYS A 1 410 ? 100.968 43.852 -187.332 1.00 72.06 410 LYS A CA 1
ATOM 3277 C C . LYS A 1 410 ? 100.767 44.145 -188.824 1.00 72.06 410 LYS A C 1
ATOM 3279 O O . LYS A 1 410 ? 101.706 44.602 -189.473 1.00 72.06 410 LYS A O 1
ATOM 3284 N N . LEU A 1 411 ? 99.556 43.951 -189.356 1.00 64.81 411 LEU A N 1
ATOM 3285 C CA . LEU A 1 411 ? 99.217 44.303 -190.740 1.00 64.81 411 LEU A CA 1
ATOM 3286 C C . LEU A 1 411 ? 99.232 45.827 -190.963 1.00 64.81 411 LEU A C 1
ATOM 3288 O O . LEU A 1 411 ? 99.826 46.302 -191.929 1.00 64.81 411 LEU A O 1
ATOM 3292 N N . SER A 1 412 ? 98.653 46.598 -190.038 1.00 60.66 412 SER A N 1
ATOM 3293 C CA . SER A 1 412 ? 98.683 48.063 -190.055 1.00 60.66 412 SER A CA 1
ATOM 3294 C C . SER A 1 412 ? 100.106 48.599 -189.966 1.00 60.66 412 SER A C 1
ATOM 3296 O O . SER A 1 412 ? 100.446 49.485 -190.736 1.00 60.66 412 SER A O 1
ATOM 3298 N N . ARG A 1 413 ? 100.970 48.057 -189.095 1.00 66.69 413 ARG A N 1
ATOM 3299 C CA . ARG A 1 413 ? 102.377 48.489 -188.997 1.00 66.69 413 ARG A CA 1
ATOM 3300 C C . ARG A 1 413 ? 103.160 48.219 -190.284 1.00 66.69 413 ARG A C 1
ATOM 3302 O O . ARG A 1 413 ? 103.918 49.092 -190.691 1.00 66.69 413 ARG A O 1
ATOM 3309 N N . ALA A 1 414 ? 102.929 47.088 -190.955 1.00 59.88 414 ALA A N 1
ATOM 3310 C CA . ALA A 1 414 ? 103.531 46.809 -192.262 1.00 59.88 414 ALA A CA 1
ATOM 3311 C C . ALA A 1 414 ? 103.077 47.819 -193.338 1.00 59.88 414 ALA A C 1
ATOM 3313 O O . ALA A 1 414 ? 103.913 48.424 -194.007 1.00 59.88 414 ALA A O 1
ATOM 3314 N N . LEU A 1 415 ? 101.768 48.086 -193.437 1.00 58.38 415 LEU A N 1
ATOM 3315 C CA . LEU A 1 415 ? 101.209 49.091 -194.356 1.00 58.38 415 LEU A CA 1
ATOM 3316 C C . LEU A 1 415 ? 101.664 50.525 -194.021 1.00 58.38 415 LEU A C 1
ATOM 3318 O O . LEU A 1 415 ? 101.872 51.347 -194.915 1.00 58.38 415 LEU A O 1
ATOM 3322 N N . GLN A 1 416 ? 101.859 50.837 -192.737 1.00 61.72 416 GLN A N 1
ATOM 3323 C CA . GLN A 1 416 ? 102.401 52.121 -192.293 1.00 61.72 416 GLN A CA 1
ATOM 3324 C C . GLN A 1 416 ? 103.872 52.283 -192.706 1.00 61.72 416 GLN A C 1
ATOM 3326 O O . GLN A 1 416 ? 104.293 53.401 -193.000 1.00 61.72 416 GLN A O 1
ATOM 3331 N N . GLN A 1 417 ? 104.637 51.186 -192.745 1.00 64.31 417 GLN A N 1
ATOM 3332 C CA . GLN A 1 417 ? 106.060 51.186 -193.076 1.00 64.31 417 GLN A CA 1
ATOM 3333 C C . GLN A 1 417 ? 106.296 51.463 -194.572 1.00 64.31 417 GLN A C 1
ATOM 3335 O O . GLN A 1 417 ? 107.013 52.415 -194.893 1.00 64.31 417 GLN A O 1
ATOM 3340 N N . GLU A 1 418 ? 105.592 50.766 -195.476 1.00 57.66 418 GLU A N 1
ATOM 3341 C CA . GLU A 1 418 ? 105.585 51.105 -196.915 1.00 57.66 418 GLU A CA 1
ATOM 3342 C C . GLU A 1 418 ? 105.156 52.564 -197.145 1.00 57.66 418 GLU A C 1
ATOM 3344 O O . GLU A 1 418 ? 105.783 53.310 -197.902 1.00 57.66 418 GLU A O 1
ATOM 3349 N N . ARG A 1 419 ? 104.116 53.022 -196.431 1.00 60.00 419 ARG A N 1
ATOM 3350 C CA . ARG A 1 419 ? 103.666 54.417 -196.500 1.00 60.00 419 ARG A CA 1
ATOM 3351 C C . ARG A 1 419 ? 104.764 55.400 -196.081 1.00 60.00 419 ARG A C 1
ATOM 3353 O O . ARG A 1 419 ? 104.905 56.439 -196.726 1.00 60.00 419 ARG A O 1
ATOM 3360 N N . THR A 1 420 ? 105.541 55.124 -195.031 1.00 59.50 420 THR A N 1
ATOM 3361 C CA . THR A 1 420 ? 106.638 56.023 -194.629 1.00 59.50 420 THR A CA 1
ATOM 3362 C C . THR A 1 420 ? 107.764 56.090 -195.660 1.00 59.50 420 THR A C 1
ATOM 3364 O O . THR A 1 420 ? 108.301 57.175 -195.882 1.00 59.50 420 THR A O 1
ATOM 3367 N N . GLU A 1 421 ? 108.069 54.989 -196.348 1.00 57.50 421 GLU A N 1
ATOM 3368 C CA . GLU A 1 421 ? 109.101 54.930 -197.396 1.00 57.50 421 GLU A CA 1
ATOM 3369 C C . GLU A 1 421 ? 108.664 55.647 -198.694 1.00 57.50 421 GLU A C 1
ATOM 3371 O O . GLU A 1 421 ? 109.479 56.266 -199.384 1.00 57.50 421 GLU A O 1
ATOM 3376 N N . LEU A 1 422 ? 107.358 55.688 -198.980 1.00 56.25 422 LEU A N 1
ATOM 3377 C CA . LEU A 1 422 ? 106.786 56.505 -200.059 1.00 56.25 422 LEU A CA 1
ATOM 3378 C C . LEU A 1 422 ? 106.654 57.999 -199.697 1.00 56.25 422 LEU A C 1
ATOM 3380 O O . LEU A 1 422 ? 106.692 58.859 -200.577 1.00 56.25 422 LEU A O 1
ATOM 3384 N N . GLN A 1 423 ? 106.526 58.354 -198.413 1.00 53.16 423 GLN A N 1
ATOM 3385 C CA . GLN A 1 423 ? 106.463 59.765 -197.999 1.00 53.16 423 GLN A CA 1
ATOM 3386 C C . GLN A 1 423 ? 107.847 60.431 -197.869 1.00 53.16 423 GLN A C 1
ATOM 3388 O O . GLN A 1 423 ? 107.933 61.656 -197.988 1.00 53.16 423 GLN A O 1
ATOM 3393 N N . THR A 1 424 ? 108.943 59.681 -197.695 1.00 53.50 424 THR A N 1
ATOM 3394 C CA . THR A 1 424 ? 110.309 60.247 -197.718 1.00 53.50 424 THR A CA 1
ATOM 3395 C C . THR A 1 424 ? 110.765 60.649 -199.122 1.00 53.50 424 THR A C 1
ATOM 3397 O O . THR A 1 424 ? 111.461 61.653 -199.255 1.00 53.50 424 THR A O 1
ATOM 3400 N N . THR A 1 425 ? 110.326 59.953 -200.175 1.00 51.62 425 THR A N 1
ATOM 3401 C CA . THR A 1 425 ? 110.619 60.327 -201.574 1.00 51.62 425 THR A CA 1
ATOM 3402 C C . THR A 1 425 ? 109.893 61.605 -202.007 1.00 51.62 425 THR A C 1
ATOM 3404 O O . THR A 1 425 ? 110.495 62.460 -202.658 1.00 51.62 425 THR A O 1
ATOM 3407 N N . ILE A 1 426 ? 108.643 61.808 -201.575 1.00 50.56 426 ILE A N 1
ATOM 3408 C CA . ILE A 1 426 ? 107.879 63.048 -201.835 1.00 50.56 426 ILE A CA 1
ATOM 3409 C C . ILE A 1 426 ? 108.487 64.265 -201.106 1.00 50.56 426 ILE A C 1
ATOM 3411 O O . ILE A 1 426 ? 108.364 65.401 -201.569 1.00 50.56 426 ILE A O 1
ATOM 3415 N N . LYS A 1 427 ? 109.236 64.046 -200.016 1.00 43.28 427 LYS A N 1
ATOM 3416 C CA . LYS A 1 427 ? 109.865 65.107 -199.204 1.00 43.28 427 LYS A CA 1
ATOM 3417 C C . LYS A 1 427 ? 110.976 65.900 -199.922 1.00 43.28 427 LYS A C 1
ATOM 3419 O O . LYS A 1 427 ? 111.471 66.874 -199.363 1.00 43.28 427 LYS A O 1
ATOM 3424 N N . ASN A 1 428 ? 111.333 65.529 -201.156 1.00 42.91 428 ASN A N 1
ATOM 3425 C CA . ASN A 1 428 ? 112.344 66.203 -201.978 1.00 42.91 428 ASN A CA 1
ATOM 3426 C C . ASN A 1 428 ? 111.802 67.267 -202.960 1.00 42.91 428 ASN A C 1
ATOM 3428 O O . ASN A 1 428 ? 112.619 67.905 -203.623 1.00 42.91 428 ASN A O 1
ATOM 3432 N N . LEU A 1 429 ? 110.480 67.497 -203.077 1.00 34.53 429 LEU A N 1
ATOM 3433 C CA . LEU A 1 429 ? 109.931 68.436 -204.082 1.00 34.53 429 LEU A CA 1
ATOM 3434 C C . LEU A 1 429 ? 108.906 69.482 -203.584 1.00 34.53 429 LEU A C 1
ATOM 3436 O O . LEU A 1 429 ? 108.183 70.065 -204.388 1.00 34.53 429 LEU A O 1
ATOM 3440 N N . SER A 1 430 ? 108.873 69.803 -202.287 1.00 32.25 430 SER A N 1
ATOM 3441 C CA . SER A 1 430 ? 108.183 71.011 -201.787 1.00 32.25 430 SER A CA 1
ATOM 3442 C C . SER A 1 430 ? 108.748 71.486 -200.445 1.00 32.25 430 SER A C 1
ATOM 3444 O O . SER A 1 430 ? 108.942 70.678 -199.539 1.00 32.25 430 SER A O 1
ATOM 3446 N N . LYS A 1 431 ? 108.993 72.796 -200.299 1.00 27.14 431 LYS A N 1
ATOM 3447 C CA . LYS A 1 431 ? 109.522 73.422 -199.070 1.00 27.14 431 LYS A CA 1
ATOM 3448 C C . LYS A 1 431 ? 108.424 74.083 -198.219 1.00 27.14 431 LYS A C 1
ATOM 3450 O O . LYS A 1 431 ? 107.479 74.631 -198.770 1.00 27.14 431 LYS A O 1
ATOM 3455 N N . SER A 1 432 ? 108.738 74.200 -196.922 1.00 24.31 432 SER A N 1
ATOM 3456 C CA . SER A 1 432 ? 108.315 75.236 -195.954 1.00 24.31 432 SER A CA 1
ATOM 3457 C C . SER A 1 432 ? 107.171 74.932 -194.967 1.00 24.31 432 SER A C 1
ATOM 3459 O O . SER A 1 432 ? 106.031 74.748 -195.369 1.00 24.31 432 SER A O 1
ATOM 3461 N N . SER A 1 433 ? 107.530 75.053 -193.676 1.00 25.05 433 SER A N 1
ATOM 3462 C CA . SER A 1 433 ? 106.727 75.433 -192.489 1.00 25.05 433 SER A CA 1
ATOM 3463 C C . SER A 1 433 ? 105.596 74.481 -192.034 1.00 25.05 433 SER A C 1
ATOM 3465 O O . SER A 1 433 ? 104.599 74.343 -192.730 1.00 25.05 433 SER A O 1
ATOM 3467 N N . ASN A 1 434 ? 105.739 73.703 -190.943 1.00 25.81 434 ASN A N 1
ATOM 3468 C CA . ASN A 1 434 ? 105.734 74.051 -189.491 1.00 25.81 434 ASN A CA 1
ATOM 3469 C C . ASN A 1 434 ? 104.355 74.545 -189.000 1.00 25.81 434 ASN A C 1
ATOM 3471 O O . ASN A 1 434 ? 103.847 75.531 -189.524 1.00 25.81 434 ASN A O 1
ATOM 3475 N N . ASP A 1 435 ? 103.641 73.777 -188.161 1.00 31.11 435 ASP A N 1
ATOM 3476 C CA . ASP A 1 435 ? 103.772 73.580 -186.684 1.00 31.11 435 ASP A CA 1
ATOM 3477 C C . ASP A 1 435 ? 103.073 74.706 -185.898 1.00 31.11 435 ASP A C 1
ATOM 3479 O O . ASP A 1 435 ? 103.190 75.869 -186.271 1.00 31.11 435 ASP A O 1
ATOM 3483 N N . GLY A 1 436 ? 102.350 74.474 -184.795 1.00 30.95 436 GLY A N 1
ATOM 3484 C CA . GLY A 1 436 ? 102.043 73.265 -183.997 1.00 30.95 436 GLY A CA 1
ATOM 3485 C C . GLY A 1 436 ? 101.158 73.696 -182.797 1.00 30.95 436 GLY A C 1
ATOM 3486 O O . GLY A 1 436 ? 100.674 74.826 -182.811 1.00 30.95 436 GLY A O 1
ATOM 3487 N N . ASP A 1 437 ? 100.914 72.967 -181.701 1.00 36.59 437 ASP A N 1
ATOM 3488 C CA . ASP A 1 437 ? 100.995 71.543 -181.307 1.00 36.59 437 ASP A CA 1
ATOM 3489 C C . ASP A 1 437 ? 100.325 71.420 -179.890 1.00 36.59 437 ASP A C 1
ATOM 3491 O O . ASP A 1 437 ? 100.058 72.442 -179.259 1.00 36.59 437 ASP A O 1
ATOM 3495 N N . GLN A 1 438 ? 100.136 70.198 -179.363 1.00 36.81 438 GLN A N 1
ATOM 3496 C CA . GLN A 1 438 ? 99.962 69.829 -177.929 1.00 36.81 438 GLN A CA 1
ATOM 3497 C C . GLN A 1 438 ? 98.605 70.014 -177.204 1.00 36.81 438 GLN A C 1
ATOM 3499 O O . GLN A 1 438 ? 97.802 70.863 -177.569 1.00 36.81 438 GLN A O 1
ATOM 3504 N N . SER A 1 439 ? 98.313 69.303 -176.089 1.00 38.22 439 SER A N 1
ATOM 3505 C CA . SER A 1 439 ? 98.652 67.921 -175.620 1.00 38.22 439 SER A CA 1
ATOM 3506 C C . SER A 1 439 ? 97.939 67.621 -174.265 1.00 38.22 439 SER A C 1
ATOM 3508 O O . SER A 1 439 ? 97.305 68.505 -173.697 1.00 38.22 439 SER A O 1
ATOM 3510 N N . THR A 1 440 ? 98.149 66.416 -173.702 1.00 34.59 440 THR A N 1
ATOM 3511 C CA . THR A 1 440 ? 97.883 65.943 -172.308 1.00 34.59 440 THR A CA 1
ATOM 3512 C C . THR A 1 440 ? 96.401 65.764 -171.874 1.00 34.59 440 THR A C 1
ATOM 3514 O O . THR A 1 440 ? 95.552 66.527 -172.309 1.00 34.59 440 THR A O 1
ATOM 3517 N N . VAL A 1 441 ? 95.938 64.713 -171.155 1.00 41.38 441 VAL A N 1
ATOM 3518 C CA . VAL A 1 441 ? 96.455 63.882 -170.015 1.00 41.38 441 VAL A CA 1
ATOM 3519 C C . VAL A 1 441 ? 96.317 64.655 -168.681 1.00 41.38 441 VAL A C 1
ATOM 3521 O O . VAL A 1 441 ? 96.684 65.819 -168.638 1.00 41.38 441 VAL A O 1
ATOM 3524 N N . VAL A 1 442 ? 95.733 64.147 -167.577 1.00 40.94 442 VAL A N 1
ATOM 3525 C CA . VAL A 1 442 ? 95.811 62.799 -166.944 1.00 40.94 442 VAL A CA 1
ATOM 3526 C C . VAL A 1 442 ? 94.429 62.123 -166.672 1.00 40.94 442 VAL A C 1
ATOM 3528 O O . VAL A 1 442 ? 93.491 62.332 -167.435 1.00 40.94 442 VAL A O 1
ATOM 3531 N N . ALA A 1 443 ? 94.317 61.275 -165.632 1.00 35.88 443 ALA A N 1
ATOM 3532 C CA . ALA A 1 443 ? 93.135 60.551 -165.123 1.00 35.88 443 ALA A CA 1
ATOM 3533 C C . ALA A 1 443 ? 93.104 60.598 -163.573 1.00 35.88 443 ALA A C 1
ATOM 3535 O O . ALA A 1 443 ? 94.112 60.994 -162.994 1.00 35.88 443 ALA A O 1
ATOM 3536 N N . ASP A 1 444 ? 92.029 60.128 -162.912 1.00 28.45 444 ASP A N 1
ATOM 3537 C CA . ASP A 1 444 ? 92.104 59.536 -161.553 1.00 28.45 444 ASP A CA 1
ATOM 3538 C C . ASP A 1 444 ? 90.879 58.637 -161.215 1.00 28.45 444 ASP A C 1
ATOM 3540 O O . ASP A 1 444 ? 89.991 58.444 -162.048 1.00 28.45 444 ASP A O 1
ATOM 3544 N N . SER A 1 445 ? 90.849 58.045 -160.014 1.00 36.12 445 SER A N 1
ATOM 3545 C CA . SER A 1 445 ? 89.845 57.113 -159.467 1.00 36.12 445 SER A CA 1
ATOM 3546 C C . SER A 1 445 ? 89.478 57.429 -157.999 1.00 36.12 445 SER A C 1
ATOM 3548 O O . SER A 1 445 ? 90.107 58.279 -157.380 1.00 36.12 445 SER A O 1
ATOM 3550 N N . SER A 1 446 ? 88.565 56.626 -157.417 1.00 33.62 446 SER A N 1
ATOM 3551 C CA . SER A 1 446 ? 88.510 56.221 -155.982 1.00 33.62 446 SER A CA 1
ATOM 3552 C C . SER A 1 446 ? 87.397 56.785 -155.066 1.00 33.62 446 SER A C 1
ATOM 3554 O O . SER A 1 446 ? 87.315 57.982 -154.840 1.00 33.62 446 SER A O 1
ATOM 3556 N N . GLU A 1 447 ? 86.695 55.845 -154.397 1.00 29.42 447 GLU A N 1
ATOM 3557 C CA . GLU A 1 447 ? 86.263 55.885 -152.971 1.00 29.42 447 GLU A CA 1
ATOM 3558 C C . GLU A 1 447 ? 85.179 56.909 -152.497 1.00 29.42 447 GLU A C 1
ATOM 3560 O O . GLU A 1 447 ? 84.900 57.885 -153.176 1.00 29.42 447 GLU A O 1
ATOM 3565 N N . LYS A 1 448 ? 84.451 56.754 -151.361 1.00 29.12 448 LYS A N 1
ATOM 3566 C CA . LYS A 1 448 ? 84.403 55.746 -150.255 1.00 29.12 448 LYS A CA 1
ATOM 3567 C C . LYS A 1 448 ? 83.068 55.849 -149.453 1.00 29.12 448 LYS A C 1
ATOM 3569 O O . LYS A 1 448 ? 82.653 56.977 -149.239 1.00 29.12 448 LYS A O 1
ATOM 3574 N N . VAL A 1 449 ? 82.563 54.735 -148.862 1.00 25.77 449 VAL A N 1
ATOM 3575 C CA . VAL A 1 449 ? 81.882 54.628 -147.511 1.00 25.77 449 VAL A CA 1
ATOM 3576 C C . VAL A 1 449 ? 80.573 55.461 -147.287 1.00 25.77 449 VAL A C 1
ATOM 3578 O O . VAL A 1 449 ? 80.362 56.457 -147.950 1.00 25.77 449 VAL A O 1
ATOM 3581 N N . SER A 1 450 ? 79.553 55.181 -146.450 1.00 26.80 450 SER A N 1
ATOM 3582 C CA . SER A 1 450 ? 79.167 54.251 -145.349 1.00 26.80 450 SER A CA 1
ATOM 3583 C C . SER A 1 450 ? 77.610 54.118 -145.381 1.00 26.80 450 SER A C 1
ATOM 3585 O O . SER A 1 450 ? 76.991 54.974 -146.007 1.00 26.80 450 SER A O 1
ATOM 3587 N N . ASN A 1 451 ? 76.825 53.244 -144.725 1.00 26.20 451 ASN A N 1
ATOM 3588 C CA . ASN A 1 451 ? 76.909 51.983 -143.942 1.00 26.20 451 ASN A CA 1
ATOM 3589 C C . ASN A 1 451 ? 75.437 51.412 -143.966 1.00 26.20 451 ASN A C 1
ATOM 3591 O O . ASN A 1 451 ? 74.783 51.607 -144.985 1.00 26.20 451 ASN A O 1
ATOM 3595 N N . GLY A 1 452 ? 74.752 50.720 -143.032 1.00 26.77 452 GLY A N 1
ATOM 3596 C CA . GLY A 1 452 ? 74.946 50.255 -141.647 1.00 26.77 452 GLY A CA 1
ATOM 3597 C C . GLY A 1 452 ? 73.596 49.934 -140.970 1.00 26.77 452 GLY A C 1
ATOM 3598 O O . GLY A 1 452 ? 72.856 50.849 -140.628 1.00 26.77 452 GLY A O 1
ATOM 3599 N N . HIS A 1 453 ? 73.295 48.645 -140.773 1.00 28.48 453 HIS A N 1
ATOM 3600 C CA . HIS A 1 453 ? 72.270 48.099 -139.858 1.00 28.48 453 HIS A CA 1
ATOM 3601 C C . HIS A 1 453 ? 72.349 48.741 -138.448 1.00 28.48 453 HIS A C 1
ATOM 3603 O O . HIS A 1 453 ? 73.441 49.102 -138.024 1.00 28.48 453 HIS A O 1
ATOM 3609 N N . HIS A 1 454 ? 71.286 48.968 -137.663 1.00 32.94 454 HIS A N 1
ATOM 3610 C CA . HIS A 1 454 ? 70.035 48.227 -137.393 1.00 32.94 454 HIS A CA 1
ATOM 3611 C C . HIS A 1 454 ? 70.226 46.944 -136.554 1.00 32.94 454 HIS A C 1
ATOM 3613 O O . HIS A 1 454 ? 70.411 45.855 -137.085 1.00 32.94 454 HIS A O 1
ATOM 3619 N N . GLU A 1 455 ? 70.087 47.069 -135.231 1.00 26.73 455 GLU A N 1
ATOM 3620 C CA . GLU A 1 455 ? 69.928 45.955 -134.281 1.00 26.73 455 GLU A CA 1
ATOM 3621 C C . GLU A 1 455 ? 68.883 46.345 -133.214 1.00 26.73 455 GLU A C 1
ATOM 3623 O O . GLU A 1 455 ? 68.515 47.517 -133.097 1.00 26.73 455 GLU A O 1
ATOM 3628 N N . SER A 1 456 ? 68.326 45.384 -132.473 1.00 35.81 456 SER A N 1
ATOM 3629 C CA . SER A 1 456 ? 67.317 45.634 -131.433 1.00 35.81 456 SER A CA 1
ATOM 3630 C C . SER A 1 456 ? 67.367 44.568 -130.337 1.00 35.81 456 SER A C 1
ATOM 3632 O O . SER A 1 456 ? 67.530 43.383 -130.626 1.00 35.81 456 SER A O 1
ATOM 3634 N N . LYS A 1 457 ? 67.173 44.991 -129.084 1.00 30.94 457 LYS A N 1
ATOM 3635 C CA . LYS A 1 457 ? 66.942 44.139 -127.903 1.00 30.94 457 LYS A CA 1
ATOM 3636 C C . LYS A 1 457 ? 65.547 44.465 -127.350 1.00 30.94 457 LYS A C 1
ATOM 3638 O O . LYS A 1 457 ? 65.108 45.600 -127.500 1.00 30.94 457 LYS A O 1
ATOM 3643 N N . THR A 1 458 ? 64.694 43.482 -127.041 1.00 33.88 458 THR A N 1
ATOM 3644 C CA . THR A 1 458 ? 64.585 42.745 -125.755 1.00 33.88 458 THR A CA 1
ATOM 3645 C C . THR A 1 458 ? 64.428 43.688 -124.540 1.00 33.88 458 THR A C 1
ATOM 3647 O O . THR A 1 458 ? 65.046 44.745 -124.504 1.00 33.88 458 THR A O 1
ATOM 3650 N N . ASP A 1 459 ? 63.560 43.441 -123.553 1.00 30.84 459 ASP A N 1
ATOM 3651 C CA . ASP A 1 459 ? 62.900 42.193 -123.121 1.00 30.84 459 ASP A CA 1
ATOM 3652 C C . ASP A 1 459 ? 61.403 42.368 -122.760 1.00 30.84 459 ASP A C 1
ATOM 3654 O O . ASP A 1 459 ? 60.828 43.448 -122.889 1.00 30.84 459 ASP A O 1
ATOM 3658 N N . SER A 1 460 ? 60.756 41.281 -122.327 1.00 38.16 460 SER A N 1
ATOM 3659 C CA . SER A 1 460 ? 59.373 41.225 -121.827 1.00 38.16 460 SER A CA 1
ATOM 3660 C C . SER A 1 460 ? 59.311 40.792 -120.354 1.00 38.16 460 SER A C 1
ATOM 3662 O O . SER A 1 460 ? 60.229 40.110 -119.907 1.00 38.16 460 SER A O 1
ATOM 3664 N N . VAL A 1 461 ? 58.215 41.122 -119.638 1.00 35.62 461 VAL A N 1
ATOM 3665 C CA . VAL A 1 461 ? 57.413 40.230 -118.743 1.00 35.62 461 VAL A CA 1
ATOM 3666 C C . VAL A 1 461 ? 56.414 41.019 -117.850 1.00 35.62 461 VAL A C 1
ATOM 3668 O O . VAL A 1 461 ? 56.683 42.139 -117.430 1.00 35.62 461 VAL A O 1
ATOM 3671 N N . THR A 1 462 ? 55.240 40.418 -117.610 1.00 40.03 462 THR A N 1
ATOM 3672 C CA . THR A 1 462 ? 54.086 40.817 -116.748 1.00 40.03 462 THR A CA 1
ATOM 3673 C C . THR A 1 462 ? 54.036 39.897 -115.490 1.00 40.03 462 THR A C 1
ATOM 3675 O O . THR A 1 462 ? 55.093 39.369 -115.149 1.00 40.03 462 THR A O 1
ATOM 3678 N N . PRO A 1 463 ? 52.905 39.530 -114.826 1.00 60.44 463 PRO A N 1
ATOM 3679 C CA . PRO A 1 463 ? 51.599 40.179 -114.548 1.00 60.44 463 PRO A CA 1
ATOM 3680 C C . PRO A 1 463 ? 51.601 40.840 -113.128 1.00 60.44 463 PRO A C 1
ATOM 3682 O O . PRO A 1 463 ? 52.578 41.533 -112.878 1.00 60.44 463 PRO A O 1
ATOM 3685 N N . ILE A 1 464 ? 50.661 40.821 -112.153 1.00 32.44 464 ILE A N 1
ATOM 3686 C CA . ILE A 1 464 ? 49.367 40.153 -111.814 1.00 32.44 464 ILE A CA 1
ATOM 3687 C C . ILE A 1 464 ? 48.487 41.154 -111.012 1.00 32.44 464 ILE A C 1
ATOM 3689 O O . ILE A 1 464 ? 48.994 42.139 -110.479 1.00 32.44 464 ILE A O 1
ATOM 3693 N N . SER A 1 465 ? 47.175 40.917 -110.881 1.00 32.56 465 SER A N 1
ATOM 3694 C CA . SER A 1 465 ? 46.289 41.579 -109.900 1.00 32.56 465 SER A CA 1
ATOM 3695 C C . SER A 1 465 ? 45.165 40.638 -109.423 1.00 32.56 465 SER A C 1
ATOM 3697 O O . SER A 1 465 ? 44.696 39.856 -110.244 1.00 32.56 465 SER A O 1
ATOM 3699 N N . THR A 1 466 ? 44.673 40.827 -108.177 1.00 34.03 466 THR A N 1
ATOM 3700 C CA . THR A 1 466 ? 43.254 40.643 -107.712 1.00 34.03 466 THR A CA 1
ATOM 3701 C C . THR A 1 466 ? 42.582 39.241 -107.775 1.00 34.03 466 THR A C 1
ATOM 3703 O O . THR A 1 466 ? 42.927 38.453 -108.641 1.00 34.03 466 THR A O 1
ATOM 3706 N N . VAL A 1 467 ? 41.550 38.851 -106.989 1.00 37.12 467 VAL A N 1
ATOM 3707 C CA . VAL A 1 467 ? 40.971 39.184 -105.642 1.00 37.12 467 VAL A CA 1
ATOM 3708 C C . VAL A 1 467 ? 39.825 38.152 -105.349 1.00 37.12 467 VAL A C 1
ATOM 3710 O O . VAL A 1 467 ? 39.588 37.311 -106.216 1.00 37.12 467 VAL A O 1
ATOM 3713 N N . THR A 1 468 ? 39.086 38.235 -104.219 1.00 37.38 468 THR A N 1
ATOM 3714 C CA . THR A 1 468 ? 37.738 37.622 -103.932 1.00 37.38 468 THR A CA 1
ATOM 3715 C C . THR A 1 468 ? 37.599 36.082 -103.835 1.00 37.38 468 THR A C 1
ATOM 3717 O O . THR A 1 468 ? 38.349 35.356 -104.477 1.00 37.38 468 THR A O 1
ATOM 3720 N N . ASP A 1 469 ? 36.592 35.500 -103.154 1.00 37.25 469 ASP A N 1
ATOM 3721 C CA . ASP A 1 469 ? 35.888 35.835 -101.882 1.00 37.25 469 ASP A CA 1
ATOM 3722 C C . ASP A 1 469 ? 34.904 34.704 -101.477 1.00 37.25 469 ASP A C 1
ATOM 3724 O O . ASP A 1 469 ? 34.672 33.821 -102.297 1.00 37.25 469 ASP A O 1
ATOM 3728 N N . GLU A 1 470 ? 34.295 34.807 -100.276 1.00 39.47 470 GLU A N 1
ATOM 3729 C CA . GLU A 1 470 ? 32.976 34.246 -99.849 1.00 39.47 470 GLU A CA 1
ATOM 3730 C C . GLU A 1 470 ? 32.675 32.712 -100.036 1.00 39.47 470 GLU A C 1
ATOM 3732 O O . GLU A 1 470 ? 33.267 32.013 -100.843 1.00 39.47 470 GLU A O 1
ATOM 3737 N N . ASN A 1 471 ? 31.762 32.036 -99.313 1.00 34.31 471 ASN A N 1
ATOM 3738 C CA . ASN A 1 471 ? 30.481 32.464 -98.730 1.00 34.31 471 ASN A CA 1
ATOM 3739 C C . ASN A 1 471 ? 30.005 31.585 -97.527 1.00 34.31 471 ASN A C 1
ATOM 3741 O O . ASN A 1 471 ? 30.744 30.746 -97.017 1.00 34.31 471 ASN A O 1
ATOM 3745 N N . THR A 1 472 ? 28.763 31.797 -97.068 1.00 37.09 472 THR A N 1
ATOM 3746 C CA . THR A 1 472 ? 28.136 31.290 -95.815 1.00 37.09 472 THR A CA 1
ATOM 3747 C C . THR A 1 472 ? 26.894 30.389 -96.102 1.00 37.09 472 THR A C 1
ATOM 3749 O O . THR A 1 472 ? 26.812 29.880 -97.220 1.00 37.09 472 THR A O 1
ATOM 3752 N N . PRO A 1 473 ? 25.849 30.234 -95.242 1.00 65.44 473 PRO A N 1
ATOM 3753 C CA . PRO A 1 473 ? 25.723 29.789 -93.830 1.00 65.44 473 PRO A CA 1
ATOM 3754 C C . PRO A 1 473 ? 24.765 28.556 -93.681 1.00 65.44 473 PRO A C 1
ATOM 3756 O O . PRO A 1 473 ? 24.366 27.971 -94.685 1.00 65.44 473 PRO A O 1
ATOM 3759 N N . ASN A 1 474 ? 24.327 28.187 -92.453 1.00 36.62 474 ASN A N 1
ATOM 3760 C CA . ASN A 1 474 ? 22.901 28.222 -91.990 1.00 36.62 474 ASN A CA 1
ATOM 3761 C C . ASN A 1 474 ? 22.572 27.276 -90.784 1.00 36.62 474 ASN A C 1
ATOM 3763 O O . ASN A 1 474 ? 23.237 26.265 -90.586 1.00 36.62 474 ASN A O 1
ATOM 3767 N N . ALA A 1 475 ? 21.452 27.579 -90.101 1.00 33.84 475 ALA A N 1
ATOM 3768 C CA . ALA A 1 475 ? 20.567 26.740 -89.262 1.00 33.84 475 ALA A CA 1
ATOM 3769 C C . ALA A 1 475 ? 20.711 26.722 -87.712 1.00 33.84 475 ALA A C 1
ATOM 3771 O O . ALA A 1 475 ? 21.788 26.630 -87.135 1.00 33.84 475 ALA A O 1
ATOM 3772 N N . GLU A 1 476 ? 19.533 26.787 -87.078 1.00 37.97 476 GLU A N 1
ATOM 3773 C CA . GLU A 1 476 ? 19.142 26.974 -85.656 1.00 37.97 476 GLU A CA 1
ATOM 3774 C C . GLU A 1 476 ? 18.203 25.776 -85.257 1.00 37.97 476 GLU A C 1
ATOM 3776 O O . GLU A 1 476 ? 18.105 24.861 -86.084 1.00 37.97 476 GLU A O 1
ATOM 3781 N N . PRO A 1 477 ? 17.408 25.713 -84.146 1.00 55.91 477 PRO A N 1
ATOM 3782 C CA . PRO A 1 477 ? 17.348 26.475 -82.875 1.00 55.91 477 PRO A CA 1
ATOM 3783 C C . PRO A 1 477 ? 17.083 25.622 -81.579 1.00 55.91 477 PRO A C 1
ATOM 3785 O O . PRO A 1 477 ? 16.972 24.403 -81.636 1.00 55.91 477 PRO A O 1
ATOM 3788 N N . ALA A 1 478 ? 16.821 26.315 -80.448 1.00 37.12 478 ALA A N 1
ATOM 3789 C CA . ALA A 1 478 ? 15.846 25.976 -79.371 1.00 37.12 478 ALA A CA 1
ATOM 3790 C C . ALA A 1 478 ? 16.112 24.831 -78.340 1.00 37.12 478 ALA A C 1
ATOM 3792 O O . ALA A 1 478 ? 16.769 23.851 -78.658 1.00 37.12 478 ALA A O 1
ATOM 3793 N N . ASN A 1 479 ? 15.539 24.816 -77.111 1.00 38.28 479 ASN A N 1
ATOM 3794 C CA . ASN A 1 479 ? 15.061 25.859 -76.154 1.00 38.28 479 ASN A CA 1
ATOM 3795 C C . ASN A 1 479 ? 14.646 25.202 -74.791 1.00 38.28 479 ASN A C 1
ATOM 3797 O O . ASN A 1 479 ? 14.272 24.036 -74.818 1.00 38.28 479 ASN A O 1
ATOM 3801 N N . LEU A 1 480 ? 14.572 25.972 -73.679 1.00 35.50 480 LEU A N 1
ATOM 3802 C CA . LEU A 1 480 ? 13.904 25.680 -72.368 1.00 35.50 480 LEU A CA 1
ATOM 3803 C C . LEU A 1 480 ? 14.388 24.427 -71.570 1.00 35.50 480 LEU A C 1
ATOM 3805 O O . LEU A 1 480 ? 14.821 23.441 -72.145 1.00 35.50 480 LEU A O 1
ATOM 3809 N N . TYR A 1 481 ? 14.380 24.365 -70.228 1.00 38.47 481 TYR A N 1
ATOM 3810 C CA . TYR A 1 481 ? 13.432 24.889 -69.224 1.00 38.47 481 TYR A CA 1
ATOM 3811 C C . TYR A 1 481 ? 14.111 25.129 -67.849 1.00 38.47 481 TYR A C 1
ATOM 3813 O O . TYR A 1 481 ? 15.113 24.488 -67.543 1.00 38.47 481 TYR A O 1
ATOM 3821 N N . ASP A 1 482 ? 13.509 25.963 -66.992 1.00 39.22 482 ASP A N 1
ATOM 3822 C CA . ASP A 1 482 ? 13.826 26.119 -65.555 1.00 39.22 482 ASP A CA 1
ATOM 3823 C C . ASP A 1 482 ? 12.524 26.388 -64.769 1.00 39.22 482 ASP A C 1
ATOM 3825 O O . ASP A 1 482 ? 11.724 27.204 -65.235 1.00 39.22 482 ASP A O 1
ATOM 3829 N N . SER A 1 483 ? 12.280 25.690 -63.644 1.00 42.22 483 SER A N 1
ATOM 3830 C CA . SER A 1 483 ? 11.316 26.042 -62.569 1.00 42.22 483 SER A CA 1
ATOM 3831 C C . SER A 1 483 ? 11.175 24.971 -61.469 1.00 42.22 483 SER A C 1
ATOM 3833 O O . SER A 1 483 ? 11.061 23.784 -61.750 1.00 42.22 483 SER A O 1
ATOM 3835 N N . GLU A 1 484 ? 11.069 25.465 -60.230 1.00 40.84 484 GLU A N 1
ATOM 3836 C CA . GLU A 1 484 ? 10.321 24.954 -59.061 1.00 40.84 484 GLU A CA 1
ATOM 3837 C C . GLU A 1 484 ? 10.300 23.453 -58.687 1.00 40.84 484 GLU A C 1
ATOM 3839 O O . GLU A 1 484 ? 9.675 22.616 -59.332 1.00 40.84 484 GLU A O 1
ATOM 3844 N N . LEU A 1 485 ? 10.722 23.180 -57.444 1.00 38.66 485 LEU A N 1
ATOM 3845 C CA . LEU A 1 485 ? 9.886 22.445 -56.481 1.00 38.66 485 LEU A CA 1
ATOM 3846 C C . LEU A 1 485 ? 10.236 22.869 -55.044 1.00 38.66 485 LEU A C 1
ATOM 3848 O O . LEU A 1 485 ? 11.385 23.193 -54.747 1.00 38.66 485 LEU A O 1
ATOM 3852 N N . GLY A 1 486 ? 9.258 22.871 -54.135 1.00 37.97 486 GLY A N 1
ATOM 3853 C CA . GLY A 1 486 ? 9.470 23.289 -52.748 1.00 37.97 486 GLY A CA 1
ATOM 3854 C C . GLY A 1 486 ? 8.426 22.751 -51.770 1.00 37.97 486 GLY A C 1
ATOM 3855 O O . GLY A 1 486 ? 7.376 22.265 -52.177 1.00 37.97 486 GLY A O 1
ATOM 3856 N N . ARG A 1 487 ? 8.720 22.928 -50.472 1.00 41.38 487 ARG A N 1
ATOM 3857 C CA . ARG A 1 487 ? 7.978 22.448 -49.284 1.00 41.38 487 ARG A CA 1
ATOM 3858 C C . ARG A 1 487 ? 7.965 20.927 -49.068 1.00 41.38 487 ARG A C 1
ATOM 3860 O O . ARG A 1 487 ? 7.373 20.184 -49.834 1.00 41.38 487 ARG A O 1
ATOM 3867 N N . ILE A 1 488 ? 8.447 20.528 -47.893 1.00 42.66 488 ILE A N 1
ATOM 3868 C CA . ILE A 1 488 ? 7.726 19.703 -46.906 1.00 42.66 488 ILE A CA 1
ATOM 3869 C C . ILE A 1 488 ? 8.153 20.232 -45.525 1.00 42.66 488 ILE A C 1
ATOM 3871 O O . ILE A 1 488 ? 9.241 20.794 -45.395 1.00 42.66 488 ILE A O 1
ATOM 3875 N N . ALA A 1 489 ? 7.293 20.113 -44.514 1.00 45.12 489 ALA A N 1
ATOM 3876 C CA . ALA A 1 489 ? 7.577 20.530 -43.141 1.00 45.12 489 ALA A CA 1
ATOM 3877 C C . ALA A 1 489 ? 7.009 19.516 -42.134 1.00 45.12 489 ALA A C 1
ATOM 3879 O O . ALA A 1 489 ? 6.035 18.837 -42.441 1.00 45.12 489 ALA A O 1
ATOM 3880 N N . ASN A 1 490 ? 7.609 19.492 -40.940 1.00 43.03 490 ASN A N 1
ATOM 3881 C CA . ASN A 1 490 ? 7.105 18.968 -39.662 1.00 43.03 490 ASN A CA 1
ATOM 3882 C C . ASN A 1 490 ? 6.421 17.583 -39.630 1.00 43.03 490 ASN A C 1
ATOM 3884 O O . ASN A 1 490 ? 5.219 17.494 -39.851 1.00 43.03 490 ASN A O 1
ATOM 3888 N N . THR A 1 491 ? 7.133 16.578 -39.102 1.00 45.38 491 THR A N 1
ATOM 3889 C CA . THR A 1 491 ? 6.569 15.576 -38.165 1.00 45.38 491 THR A CA 1
ATOM 3890 C C . THR A 1 491 ? 7.666 15.016 -37.248 1.00 45.38 491 THR A C 1
ATOM 3892 O O . THR A 1 491 ? 8.390 14.113 -37.664 1.00 45.38 491 THR A O 1
ATOM 3895 N N . VAL A 1 492 ? 7.768 15.526 -36.016 1.00 51.00 492 VAL A N 1
ATOM 3896 C CA . VAL A 1 492 ? 8.255 14.786 -34.832 1.00 51.00 492 VAL A CA 1
ATOM 3897 C C . VAL A 1 492 ? 7.498 15.335 -33.617 1.00 51.00 492 VAL A C 1
ATOM 3899 O O . VAL A 1 492 ? 7.750 16.469 -33.212 1.00 51.00 492 VAL A O 1
ATOM 3902 N N . ASP A 1 493 ? 6.578 14.526 -33.097 1.00 44.06 493 ASP A N 1
ATOM 3903 C CA . ASP A 1 493 ? 6.315 14.366 -31.658 1.00 44.06 493 ASP A CA 1
ATOM 3904 C C . ASP A 1 493 ? 6.966 13.026 -31.253 1.00 44.06 493 ASP A C 1
ATOM 3906 O O . ASP A 1 493 ? 6.991 12.123 -32.130 1.00 44.06 493 ASP A O 1
#

Foldseek 3Di:
DDDDDDDDDPPPVVVVVVVVVVVVVVVVVVVVVVVVVVPPPDDDDDDPDCPPPDPPPPPPPVVVVVVVVVVVVVVVVPPPDDDPDDDDDDDDDDDDVVPQVPDPVNVVVVVVVVVVLVVQQPDPDNVSNVVSVVVVVVVVVVVVVVVVVVVVVVVVVVVVVVVVVVVVVVVVVVVVVVVVVVVVVVVVVVVVVVVVVVVVVVVVVVVVVVVVVVVVVVVVVVVVVVVVVVVVVVVVVVVVVVVVVCVVVVVVVVVVVVVVVVVVVVVVVVVVVVVVVVVVVVVVVVVVVVVVVVVVVVVVVVVVVVVVVVVVVVVVVVVVVVVVVVVVVVVVVVVVVVVVVVVVVVVVVVVVVVVVVVVVVVVVVVVVVVVVVVVVVVVVVVVVVVVVVVVVVVVVVVVVVVVVVVVVVVVVVVVVVVVVVVVVVVVPPDDDDDDDDDDDDDDDDDDDDDDDDDDDDDDDDDDDDDDDDDDDDDDDDDDDDDDDDDDDDDDDD

pLDDT: mean 73.34, std 24.41, range [24.31, 98.44]

Secondary structure (DSSP, 8-state):
--------SSSHHHHHHHHHHHHHHHHHHHHHHHHHHTTSS---SS----------SSHHHHHHHHHHHHHHHHHHTTS-SS--------------TTTTTS-HHHHHHHHHHHHHHHHTS-SS-HHHHHHHHHHHHHHHHHHHHHHHHHHHHHHHHHHHHHHHHHHHHHHHHHHHHHHHHHHHHHHHHHHHHHHHHHHHHHHHHHHHHHHHHHHHHHHHHHHHHHHHHHHHHHHHHHHHHHHHHHHHHHHHHHHHHHHHHHHHHHHHHHHHHHHHHHHHHHHHHHHHHHHHHHHHHHHHHHHHHHHHHHHHHHHHHHHHHHHHHHHHHHHHHHHHHHHHHHHHHHHHHHHHHHHHHHHHHHHHHHHHHHHHHHHHHHHHHHHHHHHHHHHHHHHHHHHHHHHHHHHHHHHHHHHHHHHHHHHHHHTTS----------------------------------------------------------------

Radius of gyration: 128.65 Å; chains: 1; bounding box: 248×103×350 Å